Protein AF-0000000087636554 (afdb_homodimer)

Nearest PDB structures (foldseek):
  1sd5-assembly1_A  TM=6.546E-01  e=4.369E-17  Mycobacterium tuberculosis H37Rv
  1qmp-assembly4_D  TM=9.310E-01  e=6.294E-10  Geobacillus stearothermophilus
  4kfc-assembly1_A  TM=9.091E-01  e=1.235E-09  Escherichia coli K-12
  4kfc-assembly1_B  TM=9.034E-01  e=1.897E-09  Escherichia coli K-12
  6vbf-assembly1_A-2  TM=9.213E-01  e=1.018E-07  Acinetobacter baumannii

InterPro domains:
  IPR001789 Signal transduction response regulator, receiver domain [PF00072] (3-111)
  IPR001789 Signal transduction response regulator, receiver domain [PS50110] (2-116)
  IPR001789 Signal transduction response regulator, receiver domain [SM00448] (1-112)
  IPR005561 ANTAR domain [PF03861] (130-183)
  IPR005561 ANTAR domain [PS50921] (122-183)
  IPR005561 ANTAR domain [SM01012] (128-183)
  IPR008327 Signal transduction response regulator, antiterminator [PIRSF036382] (1-187)
  IPR011006 CheY-like superfamily [SSF52172] (1-183)
  IPR036388 Winged helix-like DNA-binding domain superfamily [G3DSA:1.10.10.10] (131-189)
  IPR048029 PdtaR, receiver domain [cd19932] (1-118)
  IPR052048 Signal Transduction Response Regulator [PTHR43228] (3-114)

Radius of gyration: 27.41 Å; Cα contacts (8 Å, |Δi|>4): 634; chains: 2; bounding box: 48×70×52 Å

Solvent-accessible surface area (backbone atoms only — not comparable to full-atom values): 19297 Å² total; per-residue (Å²): 99,37,30,30,41,27,35,66,48,66,68,55,49,52,52,50,47,53,54,38,45,74,70,67,34,42,75,78,45,77,24,53,31,23,65,45,39,54,54,47,30,65,72,66,53,33,50,32,32,42,30,32,40,86,35,60,101,31,42,27,59,60,40,41,33,52,33,46,73,67,63,31,39,33,34,28,38,33,29,78,65,74,52,63,70,57,43,54,51,43,25,74,46,63,38,46,33,64,45,48,55,81,74,50,72,76,52,49,55,39,42,50,45,26,22,38,42,52,42,54,50,50,52,52,50,51,50,49,38,52,50,50,51,49,51,49,51,47,50,51,41,46,50,51,28,27,48,51,44,20,69,75,66,70,48,50,63,70,56,25,44,50,49,48,50,47,51,10,61,75,68,71,47,50,62,63,57,43,24,51,50,49,49,54,51,53,57,56,66,76,95,98,38,30,28,40,28,36,65,48,66,69,55,50,50,52,50,48,55,54,37,45,72,72,67,33,42,74,77,45,76,23,53,30,22,65,46,38,54,54,46,30,67,71,67,55,34,50,31,32,40,30,31,38,88,34,60,102,30,42,26,61,59,38,41,32,52,34,46,74,68,63,31,39,36,33,29,38,34,30,79,62,76,50,63,69,58,46,54,51,43,24,73,46,62,38,46,33,63,43,47,54,82,73,50,72,76,51,50,57,39,42,50,44,24,20,36,41,54,42,54,50,51,51,53,51,51,50,50,40,52,51,51,51,50,52,48,50,48,50,51,40,46,52,53,28,27,49,50,43,20,70,74,65,70,48,51,64,68,57,24,44,49,50,48,51,48,51,10,61,75,68,71,47,51,62,63,58,42,24,51,50,50,48,54,52,51,58,57,64,76,94

Structure (mmCIF, N/CA/C/O backbone):
data_AF-0000000087636554-model_v1
#
loop_
_entity.id
_entity.type
_entity.pdbx_description
1 polymer 'Probable transcriptional regulatory protein pdtaR'
#
loop_
_atom_site.group_PDB
_atom_site.id
_atom_site.type_symbol
_atom_site.label_atom_id
_atom_site.label_alt_id
_atom_site.label_comp_id
_atom_site.label_asym_id
_atom_site.label_entity_id
_atom_site.label_seq_id
_atom_site.pdbx_PDB_ins_code
_atom_site.Cartn_x
_atom_site.Cartn_y
_atom_site.Cartn_z
_atom_site.occupancy
_atom_site.B_iso_or_equiv
_atom_site.auth_seq_id
_atom_site.auth_comp_id
_atom_site.auth_asym_id
_atom_site.auth_atom_id
_atom_site.pdbx_PDB_model_num
ATOM 1 N N . MET A 1 1 ? 9.469 -4.891 -18.641 1 91.44 1 MET A N 1
ATOM 2 C CA . MET A 1 1 ? 9.664 -5.082 -17.203 1 91.44 1 MET A CA 1
ATOM 3 C C . MET A 1 1 ? 11.016 -5.727 -16.938 1 91.44 1 MET A C 1
ATOM 5 O O . MET A 1 1 ? 11.43 -6.648 -17.641 1 91.44 1 MET A O 1
ATOM 9 N N . LYS A 1 2 ? 11.773 -5.148 -16.016 1 97.12 2 LYS A N 1
ATOM 10 C CA . LYS A 1 2 ? 13.117 -5.621 -15.68 1 97.12 2 LYS A CA 1
ATOM 11 C C . LYS A 1 2 ? 13.078 -6.555 -14.477 1 97.12 2 LYS A C 1
ATOM 13 O O . LYS A 1 2 ? 12.57 -6.188 -13.414 1 97.12 2 LYS A O 1
ATOM 18 N N . VAL A 1 3 ? 13.703 -7.758 -14.688 1 98.12 3 VAL A N 1
ATOM 19 C CA . VAL A 1 3 ? 13.586 -8.766 -13.641 1 98.12 3 VAL A CA 1
ATOM 20 C C . VAL A 1 3 ? 14.969 -9.18 -13.156 1 98.12 3 VAL A C 1
ATOM 22 O O . VAL A 1 3 ? 15.898 -9.328 -13.953 1 98.12 3 VAL A O 1
ATOM 25 N N . LEU A 1 4 ? 15.102 -9.281 -11.883 1 98.44 4 LEU A N 1
ATOM 26 C CA . LEU A 1 4 ? 16.281 -9.867 -11.242 1 98.44 4 LEU A CA 1
ATOM 27 C C . LEU A 1 4 ? 15.984 -11.289 -10.773 1 98.44 4 LEU A C 1
ATOM 29 O O . LEU A 1 4 ? 14.984 -11.531 -10.094 1 98.44 4 LEU A O 1
ATOM 33 N N . ILE A 1 5 ? 16.844 -12.219 -11.156 1 97.5 5 ILE A N 1
ATOM 34 C CA . ILE A 1 5 ? 16.672 -13.609 -10.766 1 97.5 5 ILE A CA 1
ATOM 35 C C . ILE A 1 5 ? 17.734 -13.992 -9.734 1 97.5 5 ILE A C 1
ATOM 37 O O . ILE A 1 5 ? 18.922 -13.781 -9.961 1 97.5 5 ILE A O 1
ATOM 41 N N . VAL A 1 6 ? 17.266 -14.539 -8.617 1 96.25 6 VAL A N 1
ATOM 42 C CA . VAL A 1 6 ? 18.203 -15 -7.594 1 96.25 6 VAL A CA 1
ATOM 43 C C . VAL A 1 6 ? 17.891 -16.453 -7.23 1 96.25 6 VAL A C 1
ATOM 45 O O . VAL A 1 6 ? 16.828 -16.75 -6.691 1 96.25 6 VAL A O 1
ATOM 48 N N . ASP A 1 7 ? 18.766 -17.297 -7.496 1 93.94 7 ASP A N 1
ATOM 49 C CA . ASP A 1 7 ? 18.672 -18.734 -7.254 1 93.94 7 ASP A CA 1
ATOM 50 C C . ASP A 1 7 ? 20.062 -19.375 -7.254 1 93.94 7 ASP A C 1
ATOM 52 O O . ASP A 1 7 ? 20.891 -19.078 -8.117 1 93.94 7 ASP A O 1
ATOM 56 N N . ASP A 1 8 ? 20.25 -20.297 -6.277 1 91.69 8 ASP A N 1
ATOM 57 C CA . ASP A 1 8 ? 21.578 -20.906 -6.191 1 91.69 8 ASP A CA 1
ATOM 58 C C . ASP A 1 8 ? 21.781 -21.938 -7.289 1 91.69 8 ASP A C 1
ATOM 60 O O . ASP A 1 8 ? 22.906 -22.328 -7.586 1 91.69 8 ASP A O 1
ATOM 64 N N . GLU A 1 9 ? 20.75 -22.422 -7.898 1 91.25 9 GLU A N 1
ATOM 65 C CA . GLU A 1 9 ? 20.828 -23.438 -8.938 1 91.25 9 GLU A CA 1
ATOM 66 C C . GLU A 1 9 ? 20.859 -22.812 -10.328 1 91.25 9 GLU A C 1
ATOM 68 O O . GLU A 1 9 ? 19.859 -22.25 -10.781 1 91.25 9 GLU A O 1
ATOM 73 N N . SER A 1 10 ? 21.922 -23 -11.008 1 93.56 10 SER A N 1
ATOM 74 C CA . SER A 1 10 ? 22.125 -22.359 -12.305 1 93.56 10 SER A CA 1
ATOM 75 C C . SER A 1 10 ? 21.078 -22.812 -13.312 1 93.56 10 SER A C 1
ATOM 77 O O . SER A 1 10 ? 20.625 -22.031 -14.148 1 93.56 10 SER A O 1
ATOM 79 N N . LEU A 1 11 ? 20.734 -24.047 -13.258 1 93.06 11 LEU A N 1
ATOM 80 C CA . LEU A 1 11 ? 19.781 -24.609 -14.203 1 93.06 11 LEU A CA 1
ATOM 81 C C . LEU A 1 11 ? 18.422 -23.922 -14.047 1 93.06 11 LEU A C 1
ATOM 83 O O . LEU A 1 11 ? 17.734 -23.672 -15.039 1 93.06 11 LEU A O 1
ATOM 87 N N . ILE A 1 12 ? 18.078 -23.656 -12.898 1 91.25 12 ILE A N 1
ATOM 88 C CA . ILE A 1 12 ? 16.812 -23 -12.617 1 91.25 12 ILE A CA 1
ATOM 89 C C . ILE A 1 12 ? 16.859 -21.562 -13.133 1 91.25 12 ILE A C 1
ATOM 91 O O . ILE A 1 12 ? 15.906 -21.078 -13.758 1 91.25 12 ILE A O 1
ATOM 95 N N . ARG A 1 13 ? 17.953 -20.828 -12.852 1 94.94 13 ARG A N 1
ATOM 96 C CA . ARG A 1 13 ? 18.094 -19.453 -13.336 1 94.94 13 ARG A CA 1
ATOM 97 C C . ARG A 1 13 ? 17.984 -19.406 -14.859 1 94.94 13 ARG A C 1
ATOM 99 O O . ARG A 1 13 ? 17.328 -18.516 -15.406 1 94.94 13 ARG A O 1
ATOM 106 N N . MET A 1 14 ? 18.562 -20.375 -15.508 1 94.94 14 MET A N 1
ATOM 107 C CA . MET A 1 14 ? 18.516 -20.453 -16.969 1 94.94 14 MET A CA 1
ATOM 108 C C . MET A 1 14 ? 17.094 -20.672 -17.469 1 94.94 14 MET A C 1
ATOM 110 O O . MET A 1 14 ? 16.656 -20.016 -18.406 1 94.94 14 MET A O 1
ATOM 114 N N . ASP A 1 15 ? 16.469 -21.594 -16.844 1 93.69 15 ASP A N 1
ATOM 115 C CA . ASP A 1 15 ? 15.086 -21.891 -17.203 1 93.69 15 ASP A CA 1
ATOM 116 C C . ASP A 1 15 ? 14.188 -20.672 -17.016 1 93.69 15 ASP A C 1
ATOM 118 O O . ASP A 1 15 ? 13.391 -20.344 -17.906 1 93.69 15 ASP A O 1
ATOM 122 N N . LEU A 1 16 ? 14.328 -20.031 -15.938 1 93.94 16 LEU A N 1
ATOM 123 C CA . LEU A 1 16 ? 13.531 -18.844 -15.648 1 93.94 16 LEU A CA 1
ATOM 124 C C . LEU A 1 16 ? 13.828 -17.719 -16.641 1 93.94 16 LEU A C 1
ATOM 126 O O . LEU A 1 16 ? 12.914 -17.031 -17.094 1 93.94 16 LEU A O 1
ATOM 130 N N . ARG A 1 17 ? 15.078 -17.531 -16.891 1 95.19 17 ARG A N 1
ATOM 131 C CA . ARG A 1 17 ? 15.461 -16.516 -17.875 1 95.19 17 ARG A CA 1
ATOM 132 C C . ARG A 1 17 ? 14.773 -16.766 -19.203 1 95.19 17 ARG A C 1
ATOM 134 O O . ARG A 1 17 ? 14.203 -15.852 -19.797 1 95.19 17 ARG A O 1
ATOM 141 N N . ASP A 1 18 ? 14.836 -17.984 -19.672 1 94.94 18 ASP A N 1
ATOM 142 C CA . ASP A 1 18 ? 14.219 -18.344 -20.953 1 94.94 18 ASP A CA 1
ATOM 143 C C . ASP A 1 18 ? 12.727 -18.047 -20.938 1 94.94 18 ASP A C 1
ATOM 145 O O . ASP A 1 18 ? 12.195 -17.5 -21.906 1 94.94 18 ASP A O 1
ATOM 149 N N . GLN A 1 19 ? 12.102 -18.453 -19.859 1 92.25 19 GLN A N 1
ATOM 150 C CA . GLN A 1 19 ? 10.672 -18.219 -19.719 1 92.25 19 GLN A CA 1
ATOM 151 C C . GLN A 1 19 ? 10.344 -16.734 -19.734 1 92.25 19 GLN A C 1
ATOM 153 O O . GLN A 1 19 ? 9.414 -16.297 -20.406 1 92.25 19 GLN A O 1
ATOM 158 N N . LEU A 1 20 ? 11.125 -15.961 -19.016 1 94.06 20 LEU A N 1
ATOM 159 C CA . LEU A 1 20 ? 10.914 -14.523 -18.906 1 94.06 20 LEU A CA 1
ATOM 160 C C . LEU A 1 20 ? 11.148 -13.836 -20.25 1 94.06 20 LEU A C 1
ATOM 162 O O . LEU A 1 20 ? 10.352 -12.992 -20.656 1 94.06 20 LEU A O 1
ATOM 166 N N . GLU A 1 21 ? 12.172 -14.203 -20.875 1 93.44 21 GLU A N 1
ATOM 167 C CA . GLU A 1 21 ? 12.484 -13.602 -22.156 1 93.44 21 GLU A CA 1
ATOM 168 C C . GLU A 1 21 ? 11.43 -13.961 -23.203 1 93.44 21 GLU A C 1
ATOM 170 O O . GLU A 1 21 ? 11.086 -13.133 -24.062 1 93.44 21 GLU A O 1
ATOM 175 N N . ALA A 1 22 ? 10.938 -15.141 -23.125 1 89.81 22 ALA A N 1
ATOM 176 C CA . ALA A 1 22 ? 9.859 -15.562 -24.031 1 89.81 22 ALA A CA 1
ATOM 177 C C . ALA A 1 22 ? 8.609 -14.719 -23.812 1 89.81 22 ALA A C 1
ATOM 179 O O . ALA A 1 22 ? 7.816 -14.531 -24.734 1 89.81 22 ALA A O 1
ATOM 180 N N . ALA A 1 23 ? 8.445 -14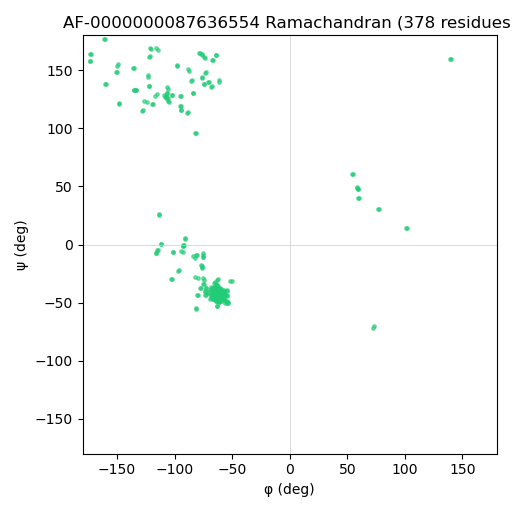.281 -22.625 1 87.44 23 ALA A N 1
ATOM 181 C CA . ALA A 1 23 ? 7.289 -13.453 -22.281 1 87.44 23 ALA A CA 1
ATOM 182 C C . ALA A 1 23 ? 7.602 -11.969 -22.469 1 87.44 23 ALA A C 1
ATOM 184 O O . ALA A 1 23 ? 6.844 -11.109 -22.031 1 87.44 23 ALA A O 1
ATOM 185 N N . ASP A 1 24 ? 8.781 -11.586 -23 1 90.31 24 ASP A N 1
ATOM 186 C CA . ASP A 1 24 ? 9.211 -10.242 -23.359 1 90.31 24 ASP A CA 1
ATOM 187 C C . ASP A 1 24 ? 9.609 -9.438 -22.125 1 90.31 24 ASP A C 1
ATOM 189 O O . ASP A 1 24 ? 9.375 -8.227 -22.062 1 90.31 24 ASP A O 1
ATOM 193 N N . TYR A 1 25 ? 10.102 -10.125 -21.141 1 93.44 25 TYR A N 1
ATOM 194 C CA . TYR A 1 25 ? 10.711 -9.477 -20 1 93.44 25 TYR A CA 1
ATOM 195 C C . TYR A 1 25 ? 12.227 -9.445 -20.125 1 93.44 25 TYR A C 1
ATOM 197 O O . TYR A 1 25 ? 12.805 -10.234 -20.875 1 93.44 25 TYR A O 1
ATOM 205 N N . GLU A 1 26 ? 12.758 -8.523 -19.516 1 96.62 26 GLU A N 1
ATOM 206 C CA . GLU A 1 26 ? 14.211 -8.391 -19.547 1 96.62 26 GLU A CA 1
ATOM 207 C C . GLU A 1 26 ? 14.836 -8.82 -18.234 1 96.62 26 GLU A C 1
ATOM 209 O O . GLU A 1 26 ? 14.477 -8.312 -17.172 1 96.62 26 GLU A O 1
ATOM 214 N N . VAL A 1 27 ? 15.758 -9.719 -18.297 1 97.56 27 VAL A N 1
ATOM 215 C CA . VAL A 1 27 ? 16.516 -10.117 -17.109 1 97.56 27 VAL A CA 1
ATOM 216 C C . VAL A 1 27 ? 17.75 -9.227 -16.969 1 97.56 27 VAL A C 1
ATOM 218 O O . VAL A 1 27 ? 18.672 -9.312 -17.766 1 97.56 27 VAL A O 1
ATOM 221 N N . ILE A 1 28 ? 17.766 -8.438 -15.953 1 97.75 28 ILE A N 1
ATOM 222 C CA . ILE A 1 28 ? 18.797 -7.406 -15.875 1 97.75 28 ILE A CA 1
ATOM 223 C C . ILE A 1 28 ? 19.906 -7.855 -14.922 1 97.75 28 ILE A C 1
ATOM 225 O O . ILE A 1 28 ? 20.922 -7.168 -14.766 1 97.75 28 ILE A O 1
ATOM 229 N N . GLY A 1 29 ? 19.719 -8.969 -14.242 1 97.25 29 GLY A N 1
ATOM 230 C CA . GLY A 1 29 ? 20.734 -9.5 -13.336 1 97.25 29 GLY A CA 1
ATOM 231 C C . GLY A 1 29 ? 20.375 -10.867 -12.781 1 97.25 29 GLY A C 1
ATOM 232 O O . GLY A 1 29 ? 19.203 -11.266 -12.797 1 97.25 29 GLY A O 1
ATOM 233 N N . GLU A 1 30 ? 21.453 -11.539 -12.352 1 97.25 30 GLU A N 1
ATOM 234 C CA . GLU A 1 30 ? 21.297 -12.844 -11.719 1 97.25 30 GLU A CA 1
ATOM 235 C C . GLU A 1 30 ? 22.156 -12.961 -10.469 1 97.25 30 GLU A C 1
ATOM 237 O O . GLU A 1 30 ? 23.312 -12.523 -10.469 1 97.25 30 GLU A O 1
ATOM 242 N N . GLY A 1 31 ? 21.5 -13.453 -9.469 1 94.81 31 GLY A N 1
ATOM 243 C CA . GLY A 1 31 ? 22.234 -13.711 -8.234 1 94.81 31 GLY A CA 1
ATOM 244 C C . GLY A 1 31 ? 22.156 -15.164 -7.793 1 94.81 31 GLY A C 1
ATOM 245 O O . GLY A 1 31 ? 21.25 -15.898 -8.203 1 94.81 31 GLY A O 1
ATOM 246 N N . ARG A 1 32 ? 23.172 -15.547 -6.852 1 93.31 32 ARG A N 1
ATOM 247 C CA . ARG A 1 32 ? 23.25 -16.953 -6.465 1 93.31 32 ARG A CA 1
ATOM 248 C C . ARG A 1 32 ? 22.953 -17.141 -4.98 1 93.31 32 ARG A C 1
ATOM 250 O O . ARG A 1 32 ? 22.953 -18.25 -4.477 1 93.31 32 ARG A O 1
ATOM 257 N N . ASN A 1 33 ? 22.828 -16.062 -4.297 1 92 33 ASN A N 1
ATOM 258 C CA . ASN A 1 33 ? 22.562 -16.094 -2.863 1 92 33 ASN A CA 1
ATOM 259 C C . ASN A 1 33 ? 21.984 -14.781 -2.357 1 92 33 ASN A C 1
ATOM 261 O O . ASN A 1 33 ? 21.844 -13.828 -3.121 1 92 33 ASN A O 1
ATOM 265 N N . GLY A 1 34 ? 21.641 -14.734 -1.066 1 92.31 34 GLY A N 1
ATOM 266 C CA . GLY A 1 34 ? 20.984 -13.578 -0.472 1 92.31 34 GLY A CA 1
ATOM 267 C C . GLY A 1 34 ? 21.828 -12.32 -0.51 1 92.31 34 GLY A C 1
ATOM 268 O O . GLY A 1 34 ? 21.312 -11.219 -0.721 1 92.31 34 GLY A O 1
ATOM 269 N N . VAL A 1 35 ? 23.094 -12.484 -0.287 1 93.25 35 VAL A N 1
ATOM 270 C CA . VAL A 1 35 ? 24 -11.352 -0.276 1 93.25 35 VAL A CA 1
ATOM 271 C C . VAL A 1 35 ? 24.047 -10.711 -1.662 1 93.25 35 VAL A C 1
ATOM 273 O O . VAL A 1 35 ? 23.953 -9.484 -1.791 1 93.25 35 VAL A O 1
ATOM 276 N N . GLU A 1 36 ? 24.156 -11.469 -2.629 1 95.06 36 GLU A N 1
ATOM 277 C CA . GLU A 1 36 ? 24.156 -10.969 -3.998 1 95.06 36 GLU A CA 1
ATOM 278 C C . GLU A 1 36 ? 22.812 -10.344 -4.348 1 95.06 36 GLU A C 1
ATOM 280 O O . GLU A 1 36 ? 22.75 -9.359 -5.094 1 95.06 36 GLU A O 1
ATOM 285 N N . ALA A 1 37 ? 21.781 -10.969 -3.84 1 95.62 37 ALA A N 1
ATOM 286 C CA . ALA A 1 37 ? 20.438 -10.414 -4.051 1 95.62 37 ALA A CA 1
ATOM 287 C C . ALA A 1 37 ? 20.359 -8.969 -3.578 1 95.62 37 ALA A C 1
ATOM 289 O O . ALA A 1 37 ? 19.875 -8.102 -4.301 1 95.62 37 ALA A O 1
ATOM 290 N N . LEU A 1 38 ? 20.859 -8.734 -2.346 1 96.31 38 LEU A N 1
ATOM 291 C CA . LEU A 1 38 ? 20.828 -7.398 -1.763 1 96.31 38 LEU A CA 1
ATOM 292 C C . LEU A 1 38 ? 21.656 -6.422 -2.59 1 96.31 38 LEU A C 1
ATOM 294 O O . LEU A 1 38 ? 21.203 -5.32 -2.906 1 96.31 38 LEU A O 1
ATOM 298 N N . LYS A 1 39 ? 22.797 -6.875 -2.955 1 97 39 LYS A N 1
ATOM 299 C CA . LYS A 1 39 ? 23.703 -6.035 -3.73 1 97 39 LYS A CA 1
ATOM 300 C C . LYS A 1 39 ? 23.109 -5.676 -5.086 1 97 39 LYS A C 1
ATOM 302 O O . LYS A 1 39 ? 23.109 -4.508 -5.48 1 97 39 LYS A O 1
ATOM 307 N N . LEU A 1 40 ? 22.625 -6.625 -5.762 1 97.81 40 LEU A N 1
ATOM 308 C CA . LEU A 1 40 ? 22.109 -6.438 -7.109 1 97.81 40 LEU A CA 1
ATOM 309 C C . LEU A 1 40 ? 20.797 -5.645 -7.082 1 97.81 40 LEU A C 1
ATOM 311 O O . LEU A 1 40 ? 20.562 -4.812 -7.961 1 97.81 40 LEU A O 1
ATOM 315 N N . ALA A 1 41 ? 19.938 -5.938 -6.137 1 97.75 41 ALA A N 1
ATOM 316 C CA . ALA A 1 41 ? 18.688 -5.195 -6.004 1 97.75 41 ALA A CA 1
ATOM 317 C C . ALA A 1 41 ? 18.953 -3.703 -5.816 1 97.75 41 ALA A C 1
ATOM 319 O O . ALA A 1 41 ? 18.297 -2.867 -6.441 1 97.75 41 ALA A O 1
ATOM 320 N N . LYS A 1 42 ? 19.875 -3.459 -4.934 1 97.56 42 LYS A N 1
ATOM 321 C CA . LYS A 1 42 ? 20.234 -2.074 -4.641 1 97.56 42 LYS A CA 1
ATOM 322 C C . LYS A 1 42 ? 20.828 -1.388 -5.875 1 97.56 42 LYS A C 1
ATOM 324 O O . LYS A 1 42 ? 20.453 -0.255 -6.191 1 97.56 42 LYS A O 1
ATOM 329 N N . LYS A 1 43 ? 21.609 -2.098 -6.582 1 97.69 43 LYS A N 1
ATOM 330 C CA . LYS A 1 43 ? 22.375 -1.524 -7.688 1 97.69 43 LYS A CA 1
ATOM 331 C C . LYS A 1 43 ? 21.516 -1.387 -8.938 1 97.69 43 LYS A C 1
ATOM 333 O O . LYS A 1 43 ? 21.562 -0.361 -9.625 1 97.69 43 LYS A O 1
ATOM 338 N N . LEU A 1 44 ? 20.703 -2.369 -9.297 1 97.5 44 LEU A N 1
ATOM 339 C CA . LEU A 1 44 ? 20.078 -2.469 -10.602 1 97.5 44 LEU A CA 1
ATOM 340 C C . LEU A 1 44 ? 18.656 -1.903 -10.562 1 97.5 44 LEU A C 1
ATOM 342 O O . LEU A 1 44 ? 18.078 -1.607 -11.609 1 97.5 44 LEU A O 1
ATOM 346 N N . LYS A 1 45 ? 18.062 -1.86 -9.398 1 95.94 45 LYS A N 1
ATOM 347 C CA . LYS A 1 45 ? 16.703 -1.347 -9.203 1 95.94 45 LYS A CA 1
ATOM 348 C C . LYS A 1 45 ? 15.711 -2.059 -10.109 1 95.94 45 LYS A C 1
ATOM 350 O O . LYS A 1 45 ? 15.047 -1.421 -10.938 1 95.94 45 LYS A O 1
ATOM 355 N N . PRO A 1 46 ? 15.586 -3.324 -9.961 1 98.25 46 PRO A N 1
ATOM 356 C CA . PRO A 1 46 ? 14.688 -4.105 -10.82 1 98.25 46 PRO A CA 1
ATOM 357 C C . PRO A 1 46 ? 13.211 -3.775 -10.586 1 98.25 46 PRO A C 1
ATOM 359 O O . PRO A 1 46 ? 12.852 -3.262 -9.523 1 98.25 46 PRO A O 1
ATOM 362 N N . ASP A 1 47 ? 12.422 -4.105 -11.609 1 97.88 47 ASP A N 1
ATOM 363 C CA . ASP A 1 47 ? 10.977 -3.959 -11.461 1 97.88 47 ASP A CA 1
ATOM 364 C C . ASP A 1 47 ? 10.398 -5.066 -10.586 1 97.88 47 ASP A C 1
ATOM 366 O O . ASP A 1 47 ? 9.383 -4.863 -9.906 1 97.88 47 ASP A O 1
ATOM 370 N N . VAL A 1 48 ? 11 -6.238 -10.695 1 98 48 VAL A N 1
ATOM 371 C CA . VAL A 1 48 ? 10.594 -7.383 -9.883 1 98 48 VAL A CA 1
ATOM 372 C C . VAL A 1 48 ? 11.797 -8.289 -9.633 1 98 48 VAL A C 1
ATOM 374 O O . VAL A 1 48 ? 12.688 -8.398 -10.469 1 98 48 VAL A O 1
ATOM 377 N N . ILE A 1 49 ? 11.789 -8.922 -8.492 1 97.94 49 ILE A N 1
ATOM 378 C CA . ILE A 1 49 ? 12.852 -9.852 -8.102 1 97.94 49 ILE A CA 1
ATOM 379 C C . ILE A 1 49 ? 12.266 -11.242 -7.895 1 97.94 49 ILE A C 1
ATOM 381 O O . ILE A 1 49 ? 11.336 -11.422 -7.102 1 97.94 49 ILE A O 1
ATOM 385 N N . LEU A 1 50 ? 12.75 -12.164 -8.617 1 96.56 50 LEU A N 1
ATOM 386 C CA . LEU A 1 50 ? 12.438 -13.578 -8.406 1 96.56 50 LEU A CA 1
ATOM 387 C C . LEU A 1 50 ? 13.508 -14.242 -7.547 1 96.56 50 LEU A C 1
ATOM 389 O O . LEU A 1 50 ? 14.664 -14.344 -7.953 1 96.56 50 LEU A O 1
ATOM 393 N N . MET A 1 51 ? 13.023 -14.727 -6.43 1 94.56 51 MET A N 1
ATOM 394 C CA . MET A 1 51 ? 14.031 -15.156 -5.461 1 94.56 51 MET A CA 1
ATOM 395 C C . MET A 1 51 ? 13.688 -16.531 -4.891 1 94.56 51 MET A C 1
ATOM 397 O O . MET A 1 51 ? 12.562 -16.766 -4.453 1 94.56 51 MET A O 1
ATOM 401 N N . ASP A 1 52 ? 14.672 -17.406 -4.859 1 92.12 52 ASP A N 1
ATOM 402 C CA . ASP A 1 52 ? 14.531 -18.688 -4.199 1 92.12 52 ASP A CA 1
ATOM 403 C C . ASP A 1 52 ? 14.531 -18.531 -2.68 1 92.12 52 ASP A C 1
ATOM 405 O O . ASP A 1 52 ? 15.234 -17.688 -2.139 1 92.12 52 ASP A O 1
ATOM 409 N N . VAL A 1 53 ? 13.82 -19.391 -1.976 1 86.06 53 VAL A N 1
ATOM 410 C CA . VAL A 1 53 ? 13.719 -19.344 -0.521 1 86.06 53 VAL A CA 1
ATOM 411 C C . VAL A 1 53 ? 14.945 -20 0.107 1 86.06 53 VAL A C 1
ATOM 413 O O . VAL A 1 53 ? 15.57 -19.438 1.007 1 86.06 53 VAL A O 1
ATOM 416 N N . LYS A 1 54 ? 15.117 -21.25 -0.33 1 82.81 54 LYS A N 1
ATOM 417 C CA . LYS A 1 54 ? 16.219 -22 0.241 1 82.81 54 LYS A CA 1
ATOM 418 C C . LYS A 1 54 ? 17.547 -21.656 -0.446 1 82.81 54 LYS A C 1
ATOM 420 O O . LYS A 1 54 ? 17.844 -22.172 -1.521 1 82.81 54 LYS A O 1
ATOM 425 N N . MET A 1 55 ? 18.266 -20.75 0.163 1 75.94 55 MET A N 1
ATOM 426 C CA . MET A 1 55 ? 19.562 -20.375 -0.386 1 75.94 55 MET A CA 1
ATOM 427 C C . MET A 1 55 ? 20.625 -20.297 0.715 1 75.94 55 MET A C 1
ATOM 429 O O . MET A 1 55 ? 20.281 -20.109 1.887 1 75.94 55 MET A O 1
ATOM 433 N N . PRO A 1 56 ? 21.797 -20.531 0.316 1 73.5 56 PRO A N 1
ATOM 434 C CA . PRO A 1 56 ? 22.875 -20.375 1.296 1 73.5 56 PRO A CA 1
ATOM 435 C C . PRO A 1 56 ? 23.016 -18.938 1.789 1 73.5 56 PRO A C 1
ATOM 437 O O . PRO A 1 56 ? 22.531 -18.016 1.146 1 73.5 56 PRO A O 1
ATOM 440 N N . GLU A 1 57 ? 23.766 -18.75 3.004 1 69.88 57 GLU A N 1
ATOM 441 C CA . GLU A 1 57 ? 24.188 -17.516 3.627 1 69.88 57 GLU A CA 1
ATOM 442 C C . GLU A 1 57 ? 23 -16.781 4.254 1 69.88 57 GLU A C 1
ATOM 444 O O . GLU A 1 57 ? 22.891 -16.703 5.48 1 69.88 57 GLU A O 1
ATOM 449 N N . LEU A 1 58 ? 22.156 -16.219 3.365 1 70.62 58 LEU A N 1
ATOM 450 C CA . LEU A 1 58 ? 20.984 -15.516 3.852 1 70.62 58 LEU A CA 1
ATOM 451 C C . LEU A 1 58 ? 19.703 -16.094 3.242 1 70.62 58 LEU A C 1
ATOM 453 O O . LEU A 1 58 ? 19.594 -16.188 2.018 1 70.62 58 LEU A O 1
ATOM 457 N N . ASP A 1 59 ? 18.844 -16.516 4.117 1 83.44 59 ASP A N 1
ATOM 458 C CA . ASP A 1 59 ? 17.609 -17.109 3.633 1 83.44 59 ASP A CA 1
ATOM 459 C C . ASP A 1 59 ? 16.797 -16.109 2.805 1 83.44 59 ASP A C 1
ATOM 461 O O . ASP A 1 59 ? 16.938 -14.891 2.99 1 83.44 59 ASP A O 1
ATOM 465 N N . GLY A 1 60 ? 16.203 -16.609 1.723 1 85.69 60 GLY A N 1
ATOM 466 C CA . GLY A 1 60 ? 15.445 -15.805 0.781 1 85.69 60 GLY A CA 1
ATOM 467 C C . GLY A 1 60 ? 14.414 -14.922 1.45 1 85.69 60 GLY A C 1
ATOM 468 O O . GLY A 1 60 ? 14.156 -13.805 1.002 1 85.69 60 GLY A O 1
ATOM 469 N N . ILE A 1 61 ? 13.883 -15.367 2.551 1 86.75 61 ILE A N 1
ATOM 470 C CA . ILE A 1 61 ? 12.844 -14.625 3.256 1 86.75 61 ILE A CA 1
ATOM 471 C C . ILE A 1 61 ? 13.469 -13.414 3.949 1 86.75 61 ILE A C 1
ATOM 473 O O . ILE A 1 61 ? 12.914 -12.312 3.902 1 86.75 61 ILE A O 1
ATOM 477 N N . GLU A 1 62 ? 14.57 -13.641 4.555 1 88.69 62 GLU A N 1
ATOM 478 C CA . GLU A 1 62 ? 15.266 -12.531 5.203 1 88.69 62 GLU A CA 1
ATOM 479 C C . GLU A 1 62 ? 15.75 -11.516 4.18 1 88.69 62 GLU A C 1
ATOM 481 O O . GLU A 1 62 ? 15.664 -10.305 4.406 1 88.69 62 GLU A O 1
ATOM 486 N N . ALA A 1 63 ? 16.297 -12.016 3.102 1 92.44 63 ALA A N 1
ATOM 487 C CA . ALA A 1 63 ? 16.703 -11.117 2.027 1 92.44 63 ALA A CA 1
ATOM 488 C C . ALA A 1 63 ? 15.531 -10.305 1.509 1 92.44 63 ALA A C 1
ATOM 490 O O . ALA A 1 63 ? 15.656 -9.094 1.283 1 92.44 63 ALA A O 1
ATOM 491 N N . ALA A 1 64 ? 14.422 -10.961 1.356 1 93.38 64 ALA A N 1
ATOM 492 C CA . ALA A 1 64 ? 13.211 -10.289 0.885 1 93.38 64 ALA A CA 1
ATOM 493 C C . ALA A 1 64 ? 12.789 -9.18 1.844 1 93.38 64 ALA A C 1
ATOM 495 O O . ALA A 1 64 ? 12.398 -8.094 1.411 1 93.38 64 ALA A O 1
ATOM 496 N N . ARG A 1 65 ? 12.898 -9.477 3.07 1 92.56 65 ARG A N 1
ATOM 497 C CA . ARG A 1 65 ? 12.547 -8.492 4.094 1 92.56 65 ARG A CA 1
ATOM 498 C C . ARG A 1 65 ? 13.422 -7.25 3.986 1 92.56 65 ARG A C 1
ATOM 500 O O . ARG A 1 65 ? 12.922 -6.125 4.059 1 92.56 65 ARG A O 1
ATOM 507 N N . GLN A 1 66 ? 14.648 -7.445 3.836 1 93.88 66 GLN A N 1
ATOM 508 C CA . GLN A 1 66 ? 15.586 -6.332 3.738 1 93.88 66 GLN A CA 1
ATOM 509 C C . GLN A 1 66 ? 15.352 -5.527 2.463 1 93.88 66 GLN A C 1
ATOM 511 O O . GLN A 1 66 ? 15.391 -4.297 2.482 1 93.88 66 GLN A O 1
ATOM 516 N N . ILE A 1 67 ? 15.109 -6.211 1.439 1 96 67 ILE A N 1
ATOM 517 C CA . ILE A 1 67 ? 14.859 -5.559 0.158 1 96 67 ILE A CA 1
ATOM 518 C C . ILE A 1 67 ? 13.609 -4.695 0.254 1 96 67 ILE A C 1
ATOM 520 O O . ILE A 1 67 ? 13.586 -3.561 -0.227 1 96 67 ILE A O 1
ATOM 524 N N . ARG A 1 68 ? 12.633 -5.27 0.856 1 93.62 68 ARG A N 1
ATOM 525 C CA . ARG A 1 68 ? 11.383 -4.539 1.063 1 93.62 68 ARG A CA 1
ATOM 526 C C . ARG A 1 68 ? 11.609 -3.305 1.929 1 93.62 68 ARG A C 1
ATOM 528 O O . ARG A 1 68 ? 11.117 -2.221 1.612 1 93.62 68 ARG A O 1
ATOM 535 N N . HIS A 1 69 ? 12.297 -3.576 2.99 1 92.88 69 HIS A N 1
ATOM 536 C CA . HIS A 1 69 ? 12.57 -2.492 3.926 1 92.88 69 HIS A CA 1
ATOM 537 C C . HIS A 1 69 ? 13.234 -1.314 3.223 1 92.88 69 HIS A C 1
ATOM 539 O O . HIS A 1 69 ? 12.922 -0.156 3.506 1 92.88 69 HIS A O 1
ATOM 545 N N . ASN A 1 70 ? 14.117 -1.622 2.334 1 95.62 70 ASN A N 1
ATOM 546 C CA . ASN A 1 70 ? 14.867 -0.582 1.642 1 95.62 70 ASN A CA 1
ATOM 547 C C . ASN A 1 70 ? 14.18 -0.165 0.343 1 95.62 70 ASN A C 1
ATOM 549 O O . ASN A 1 70 ? 14.688 0.691 -0.385 1 95.62 70 ASN A O 1
ATOM 553 N N . GLN A 1 71 ? 13.094 -0.754 0.021 1 95.69 71 GLN A N 1
ATOM 554 C CA . GLN A 1 71 ? 12.266 -0.447 -1.144 1 95.69 71 GLN A CA 1
ATOM 555 C C . GLN A 1 71 ? 13.062 -0.61 -2.436 1 95.69 71 GLN A C 1
ATOM 557 O O . GLN A 1 71 ? 13.047 0.274 -3.295 1 95.69 71 GLN A O 1
ATOM 562 N N . TRP A 1 72 ? 13.758 -1.683 -2.582 1 96.62 72 TRP A N 1
ATOM 563 C CA . TRP A 1 72 ? 14.602 -1.923 -3.75 1 96.62 72 TRP A CA 1
ATOM 564 C C . TRP A 1 72 ? 13.836 -2.695 -4.82 1 96.62 72 TRP A C 1
ATOM 566 O O . TRP A 1 72 ? 14.375 -2.971 -5.895 1 96.62 72 TRP A O 1
ATOM 576 N N . GLY A 1 73 ? 12.562 -3.057 -4.547 1 96.5 73 GLY A N 1
ATOM 577 C CA . GLY A 1 73 ? 11.719 -3.74 -5.508 1 96.5 73 GLY A CA 1
ATOM 578 C C . GLY A 1 73 ? 10.867 -4.832 -4.883 1 96.5 73 GLY A C 1
ATOM 579 O O . GLY A 1 73 ? 11.156 -5.293 -3.777 1 96.5 73 GLY A O 1
ATOM 580 N N . PRO A 1 74 ? 9.812 -5.195 -5.562 1 97.75 74 PRO A N 1
ATOM 581 C CA . PRO A 1 74 ? 8.977 -6.293 -5.066 1 97.75 74 PRO A CA 1
ATOM 582 C C . PRO A 1 74 ? 9.625 -7.664 -5.262 1 97.75 74 PRO A C 1
ATOM 584 O O . PRO A 1 74 ? 10.195 -7.934 -6.32 1 97.75 74 PRO A O 1
ATOM 587 N N . VAL A 1 75 ? 9.508 -8.516 -4.234 1 97.25 75 VAL A N 1
ATOM 588 C CA . VAL A 1 75 ? 10.094 -9.852 -4.281 1 97.25 75 VAL A CA 1
ATOM 589 C C . VAL A 1 75 ? 9 -10.898 -4.445 1 97.25 75 VAL A C 1
ATOM 591 O O . VAL A 1 75 ? 7.98 -10.852 -3.75 1 97.25 75 VAL A O 1
ATOM 594 N N . VAL A 1 76 ? 9.156 -11.719 -5.41 1 96.81 76 VAL A N 1
ATOM 595 C CA . VAL A 1 76 ? 8.375 -12.945 -5.559 1 96.81 76 VAL A CA 1
ATOM 596 C C . VAL A 1 76 ? 9.234 -14.148 -5.184 1 96.81 76 VAL A C 1
ATOM 598 O O . VAL A 1 76 ? 10.289 -14.383 -5.785 1 96.81 76 VAL A O 1
ATOM 601 N N . LEU A 1 77 ? 8.773 -14.898 -4.238 1 94.06 77 LEU A N 1
ATOM 602 C CA . LEU A 1 77 ? 9.547 -16.047 -3.777 1 94.06 77 LEU A CA 1
ATOM 603 C C . LEU A 1 77 ? 9.289 -17.266 -4.652 1 94.06 77 LEU A C 1
ATOM 605 O O . LEU A 1 77 ? 8.156 -17.5 -5.082 1 94.06 77 LEU A O 1
ATOM 609 N N . LEU A 1 78 ? 10.375 -17.969 -4.863 1 91.19 78 LEU A N 1
ATOM 610 C CA . LEU A 1 78 ? 10.336 -19.234 -5.582 1 91.19 78 LEU A CA 1
ATOM 611 C C . LEU A 1 78 ? 10.773 -20.375 -4.676 1 91.19 78 LEU A C 1
ATOM 613 O O . LEU A 1 78 ? 11.812 -20.297 -4.02 1 91.19 78 LEU A O 1
ATOM 617 N N . THR A 1 79 ? 9.938 -21.422 -4.605 1 84.81 79 THR A N 1
ATOM 618 C CA . THR A 1 79 ? 10.328 -22.516 -3.717 1 84.81 79 THR A CA 1
ATOM 619 C C . THR A 1 79 ? 9.812 -23.844 -4.242 1 84.81 79 THR A C 1
ATOM 621 O O . THR A 1 79 ? 8.859 -23.891 -5.023 1 84.81 79 THR A O 1
ATOM 624 N N . ALA A 1 80 ? 10.461 -24.891 -3.881 1 80.81 80 ALA A N 1
ATOM 625 C CA . ALA A 1 80 ? 9.977 -26.234 -4.141 1 80.81 80 ALA A CA 1
ATOM 626 C C . ALA A 1 80 ? 8.938 -26.656 -3.102 1 80.81 80 ALA A C 1
ATOM 628 O O . ALA A 1 80 ? 8.273 -27.672 -3.258 1 80.81 80 ALA A O 1
ATOM 629 N N . TYR A 1 81 ? 8.781 -25.906 -2.109 1 71.75 81 TYR A N 1
ATOM 630 C CA . TYR A 1 81 ? 7.965 -26.281 -0.961 1 71.75 81 TYR A CA 1
ATOM 631 C C . TYR A 1 81 ? 6.637 -25.531 -0.963 1 71.75 81 TYR A C 1
ATOM 633 O O . TYR A 1 81 ? 6.59 -24.344 -1.254 1 71.75 81 TYR A O 1
ATOM 641 N N . SER A 1 82 ? 5.676 -26.266 -0.733 1 68.5 82 SER A N 1
ATOM 642 C CA . SER A 1 82 ? 4.34 -25.672 -0.653 1 68.5 82 SER A CA 1
ATOM 643 C C . SER A 1 82 ? 3.783 -25.766 0.764 1 68.5 82 SER A C 1
ATOM 645 O O . SER A 1 82 ? 2.574 -25.641 0.968 1 68.5 82 SER A O 1
ATOM 647 N N . GLN A 1 83 ? 4.738 -25.828 1.653 1 76.5 83 GLN A N 1
ATOM 648 C CA . GLN A 1 83 ? 4.234 -25.969 3.016 1 76.5 83 GLN A CA 1
ATOM 649 C C . GLN A 1 83 ? 3.508 -24.703 3.459 1 76.5 83 GLN A C 1
ATOM 651 O O . GLN A 1 83 ? 4.02 -23.594 3.287 1 76.5 83 GLN A O 1
ATOM 656 N N . GLN A 1 84 ? 2.426 -24.922 4.066 1 79 84 GLN A N 1
ATOM 657 C CA . GLN A 1 84 ? 1.521 -23.844 4.457 1 79 84 GLN A CA 1
ATOM 658 C C . GLN A 1 84 ? 2.205 -22.859 5.41 1 79 84 GLN A C 1
ATOM 660 O O . GLN A 1 84 ? 2.023 -21.641 5.297 1 79 84 GLN A O 1
ATOM 665 N N . ASP A 1 85 ? 2.951 -23.406 6.285 1 80.81 85 ASP A N 1
ATOM 666 C CA . ASP A 1 85 ? 3.611 -22.562 7.277 1 80.81 85 ASP A CA 1
ATOM 667 C C . ASP A 1 85 ? 4.598 -21.609 6.613 1 80.81 85 ASP A C 1
ATOM 669 O O . ASP A 1 85 ? 4.734 -20.453 7.035 1 80.81 85 ASP A O 1
ATOM 673 N N . LEU A 1 86 ? 5.227 -22.016 5.59 1 82 86 LEU A N 1
ATOM 674 C CA . LEU A 1 86 ? 6.18 -21.188 4.879 1 82 86 LEU A CA 1
ATOM 675 C C . LEU A 1 86 ? 5.461 -20.094 4.074 1 82 86 LEU A C 1
ATOM 677 O O . LEU A 1 86 ? 5.922 -18.953 4.012 1 82 86 LEU A O 1
ATOM 681 N N . VAL A 1 87 ? 4.398 -20.469 3.562 1 85.5 87 VAL A N 1
ATOM 682 C CA . VAL A 1 87 ? 3.604 -19.531 2.773 1 85.5 87 VAL A CA 1
ATOM 683 C C . VAL A 1 87 ? 3.119 -18.391 3.66 1 85.5 87 VAL A C 1
ATOM 685 O O . VAL A 1 87 ? 3.189 -17.219 3.271 1 85.5 87 VAL A O 1
ATOM 688 N N . LYS A 1 88 ? 2.678 -18.766 4.789 1 84.62 88 LYS A N 1
ATOM 689 C CA . LYS A 1 88 ? 2.191 -17.766 5.73 1 84.62 88 LYS A CA 1
ATOM 690 C C . LYS A 1 88 ? 3.316 -16.828 6.168 1 84.62 88 LYS A C 1
ATOM 692 O O . LYS A 1 88 ? 3.137 -15.609 6.207 1 84.62 88 LYS A O 1
ATOM 697 N N . LYS A 1 89 ? 4.422 -17.406 6.41 1 84.75 89 LYS A N 1
ATOM 698 C CA . LYS A 1 89 ? 5.586 -16.609 6.801 1 84.75 89 LYS A CA 1
ATOM 699 C C . LYS A 1 89 ? 6.004 -15.664 5.68 1 84.75 89 LYS A C 1
ATOM 701 O O . LYS A 1 89 ? 6.359 -14.516 5.934 1 84.75 89 LYS A O 1
ATOM 706 N N . ALA A 1 90 ? 5.984 -16.141 4.516 1 86.25 90 ALA A N 1
ATOM 707 C CA . ALA A 1 90 ? 6.309 -15.32 3.348 1 86.25 90 ALA A CA 1
ATOM 708 C C . ALA A 1 90 ? 5.355 -14.133 3.229 1 86.25 90 ALA A C 1
ATOM 710 O O . ALA A 1 90 ? 5.793 -13 3.01 1 86.25 90 ALA A O 1
ATOM 711 N N . GLY A 1 91 ? 4.152 -14.359 3.393 1 87.38 91 GLY A N 1
ATOM 712 C CA . GLY A 1 91 ? 3.164 -13.289 3.332 1 87.38 91 GLY A CA 1
ATOM 713 C C . GLY A 1 91 ? 3.408 -12.188 4.348 1 87.38 91 GLY A C 1
ATOM 714 O O . GLY A 1 91 ? 3.291 -11.008 4.023 1 87.38 91 GLY A O 1
ATOM 715 N N . GLN A 1 92 ? 3.797 -12.617 5.461 1 87 92 GLN A N 1
ATOM 716 C CA . GLN A 1 92 ? 4.02 -11.672 6.555 1 87 92 GLN A CA 1
ATOM 717 C C . GLN A 1 92 ? 5.324 -10.906 6.359 1 87 92 GLN A C 1
ATOM 719 O O . GLN A 1 92 ? 5.508 -9.828 6.938 1 87 92 GLN A O 1
ATOM 724 N N . SER A 1 93 ? 6.168 -11.445 5.57 1 86.56 93 SER A N 1
ATOM 725 C CA . SER A 1 93 ? 7.488 -10.852 5.383 1 86.56 93 SER A CA 1
ATOM 726 C C . SER A 1 93 ? 7.445 -9.719 4.363 1 86.56 93 SER A C 1
ATOM 728 O O . SER A 1 93 ? 8.445 -9.031 4.152 1 86.56 93 SER A O 1
ATOM 730 N N . GLY A 1 94 ? 6.375 -9.656 3.725 1 90.69 94 GLY A N 1
ATOM 731 C CA . GLY A 1 94 ? 6.219 -8.508 2.85 1 90.69 94 GLY A CA 1
ATOM 732 C C . GLY A 1 94 ? 6.465 -8.828 1.389 1 90.69 94 GLY A C 1
ATOM 733 O O . GLY A 1 94 ? 6.598 -7.926 0.561 1 90.69 94 GLY A O 1
ATOM 734 N N . VAL A 1 95 ? 6.484 -10.062 1.103 1 94.56 95 VAL A N 1
ATOM 735 C CA . VAL A 1 95 ? 6.691 -10.43 -0.293 1 94.56 95 VAL A CA 1
ATOM 736 C C . VAL A 1 95 ? 5.406 -10.211 -1.084 1 94.56 95 VAL A C 1
ATOM 738 O O . VAL A 1 95 ? 4.324 -10.078 -0.501 1 94.56 95 VAL A O 1
ATOM 741 N N . TYR A 1 96 ? 5.555 -10.18 -2.42 1 95.62 96 TYR A N 1
ATOM 742 C CA . TYR A 1 96 ? 4.438 -9.781 -3.266 1 95.62 96 TYR A CA 1
ATOM 743 C C . TYR A 1 96 ? 3.93 -10.961 -4.086 1 95.62 96 TYR A C 1
ATOM 745 O O . TYR A 1 96 ? 2.988 -10.82 -4.871 1 95.62 96 TYR A O 1
ATOM 753 N N . GLY A 1 97 ? 4.543 -12.023 -3.889 1 94.31 97 GLY A N 1
ATOM 754 C CA . GLY A 1 97 ? 4.168 -13.242 -4.598 1 94.31 97 GLY A CA 1
ATOM 755 C C . GLY A 1 97 ? 4.91 -14.469 -4.113 1 94.31 97 GLY A C 1
ATOM 756 O O . GLY A 1 97 ? 5.906 -14.359 -3.396 1 94.31 97 GLY A O 1
ATOM 757 N N . TYR A 1 98 ? 4.352 -15.547 -4.492 1 92.62 98 TYR A N 1
ATOM 758 C CA . TYR A 1 98 ? 4.871 -16.859 -4.121 1 92.62 98 TYR A CA 1
ATOM 759 C C . TYR A 1 98 ? 4.59 -17.891 -5.211 1 92.62 98 TYR A C 1
ATOM 761 O O . TYR A 1 98 ? 3.436 -18.094 -5.59 1 92.62 98 TYR A O 1
ATOM 769 N N . LEU A 1 99 ? 5.664 -18.453 -5.688 1 92 99 LEU A N 1
ATOM 770 C CA . LEU A 1 99 ? 5.57 -19.453 -6.758 1 92 99 LEU A CA 1
ATOM 771 C C . LEU A 1 99 ? 6.207 -20.766 -6.336 1 92 99 LEU A C 1
ATOM 773 O O . LEU A 1 99 ? 7.242 -20.781 -5.668 1 92 99 LEU A O 1
ATOM 777 N N . ILE A 1 100 ? 5.609 -21.797 -6.816 1 88.44 100 ILE A N 1
ATOM 778 C CA . ILE A 1 100 ? 6.113 -23.125 -6.484 1 88.44 100 ILE A CA 1
ATOM 779 C C . ILE A 1 100 ? 6.809 -23.734 -7.699 1 88.44 100 ILE A C 1
ATOM 781 O O . ILE A 1 100 ? 6.273 -23.703 -8.812 1 88.44 100 ILE A O 1
ATOM 785 N N . LYS A 1 101 ? 8.008 -24.234 -7.508 1 88.06 101 LYS A N 1
ATOM 786 C CA . LYS A 1 101 ? 8.758 -24.906 -8.562 1 88.06 101 LYS A CA 1
ATOM 787 C C . LYS A 1 101 ? 8.211 -26.312 -8.805 1 88.06 101 LYS A C 1
ATOM 789 O O . LYS A 1 101 ? 7.844 -27.016 -7.859 1 88.06 101 LYS A O 1
ATOM 794 N N . PRO A 1 102 ? 8.203 -26.766 -10.039 1 87.19 102 PRO A N 1
ATOM 795 C CA . PRO A 1 102 ? 8.531 -26.031 -11.273 1 87.19 102 PRO A CA 1
ATOM 796 C C . PRO A 1 102 ? 7.48 -24.984 -11.633 1 87.19 102 PRO A C 1
ATOM 798 O O . PRO A 1 102 ? 6.281 -25.234 -11.469 1 87.19 102 PRO A O 1
ATOM 801 N N . VAL A 1 103 ? 7.973 -23.906 -12.07 1 86.25 103 VAL A N 1
ATOM 802 C CA . VAL A 1 103 ? 7.082 -22.797 -12.359 1 86.25 103 VAL A CA 1
ATOM 803 C C . VAL A 1 103 ? 6.484 -22.953 -13.758 1 86.25 103 VAL A C 1
ATOM 805 O O . VAL A 1 103 ? 7.207 -23.219 -14.719 1 86.25 103 VAL A O 1
ATOM 808 N N . ARG A 1 104 ? 5.188 -22.812 -13.781 1 82.94 104 ARG A N 1
ATOM 809 C CA . ARG A 1 104 ? 4.527 -22.812 -15.086 1 82.94 104 ARG A CA 1
ATOM 810 C C . ARG A 1 104 ? 4.484 -21.406 -15.672 1 82.94 104 ARG A C 1
ATOM 812 O O . ARG A 1 104 ? 4.336 -20.422 -14.945 1 82.94 104 ARG A O 1
ATOM 819 N N . GLU A 1 105 ? 4.516 -21.422 -16.938 1 78.62 105 GLU A N 1
ATOM 820 C CA . GLU A 1 105 ? 4.531 -20.141 -17.656 1 78.62 105 GLU A CA 1
ATOM 821 C C . GLU A 1 105 ? 3.264 -19.344 -17.375 1 78.62 105 GLU A C 1
ATOM 823 O O . GLU A 1 105 ? 3.312 -18.109 -17.25 1 78.62 105 GLU A O 1
ATOM 828 N N . ASP A 1 106 ? 2.193 -20.016 -17.234 1 82.19 106 ASP A N 1
ATOM 829 C CA . ASP A 1 106 ? 0.898 -19.359 -17.094 1 82.19 106 ASP A CA 1
ATOM 830 C C . ASP A 1 106 ? 0.73 -18.766 -15.703 1 82.19 106 ASP A C 1
ATOM 832 O O . ASP A 1 106 ? -0.201 -18 -15.453 1 82.19 106 ASP A O 1
ATOM 836 N N . GLN A 1 107 ? 1.607 -19.094 -14.836 1 87.06 107 GLN A N 1
ATOM 837 C CA . GLN A 1 107 ? 1.567 -18.547 -13.484 1 87.06 107 GLN A CA 1
ATOM 838 C C . GLN A 1 107 ? 2.611 -17.453 -13.305 1 87.06 107 GLN A C 1
ATOM 840 O O . GLN A 1 107 ? 2.408 -16.516 -12.523 1 87.06 107 GLN A O 1
ATOM 845 N N . LEU A 1 108 ? 3.646 -17.625 -14.039 1 90.62 108 LEU A N 1
ATOM 846 C CA . LEU A 1 108 ? 4.793 -16.75 -13.875 1 90.62 108 LEU A CA 1
ATOM 847 C C . LEU A 1 108 ? 4.43 -15.305 -14.211 1 90.62 108 LEU A C 1
ATOM 849 O O . LEU A 1 108 ? 4.598 -14.406 -13.391 1 90.62 108 LEU A O 1
ATOM 853 N N . VAL A 1 109 ? 3.873 -15.07 -15.359 1 90 109 VAL A N 1
ATOM 854 C CA . VAL A 1 109 ? 3.619 -13.727 -15.875 1 90 109 VAL A CA 1
ATOM 855 C C . VAL A 1 109 ? 2.568 -13.031 -15.016 1 90 109 VAL A C 1
ATOM 857 O O . VAL A 1 109 ? 2.787 -11.914 -14.547 1 90 109 VAL A O 1
ATOM 860 N N . PRO A 1 110 ? 1.433 -13.711 -14.688 1 90.88 110 PRO A N 1
ATOM 861 C CA . PRO A 1 110 ? 0.438 -13.047 -13.844 1 90.88 110 PRO A CA 1
ATOM 862 C C . PRO A 1 110 ? 0.99 -12.656 -12.469 1 90.88 110 PRO A C 1
ATOM 864 O O . PRO A 1 110 ? 0.714 -11.562 -11.977 1 90.88 110 PRO A O 1
ATOM 867 N N . THR A 1 111 ? 1.725 -13.531 -11.891 1 93.38 111 THR A N 1
ATOM 868 C CA . THR A 1 111 ? 2.27 -13.273 -10.562 1 93.38 111 THR A CA 1
ATOM 869 C C . THR A 1 111 ? 3.205 -12.07 -10.586 1 93.38 111 THR A C 1
ATOM 871 O O . THR A 1 111 ? 3.137 -11.203 -9.711 1 93.38 111 THR A O 1
ATOM 874 N N . LEU A 1 112 ? 4.027 -11.977 -11.586 1 94.44 112 LEU A N 1
ATOM 875 C CA . LEU A 1 112 ? 4.98 -10.883 -11.711 1 94.44 112 LEU A CA 1
ATOM 876 C C . LEU A 1 112 ? 4.258 -9.562 -11.945 1 94.44 112 LEU A C 1
ATOM 878 O O . LEU A 1 112 ? 4.633 -8.531 -11.383 1 94.44 112 LEU A O 1
ATOM 882 N N . GLU A 1 113 ? 3.281 -9.617 -12.781 1 92.88 113 GLU A N 1
ATOM 883 C CA . GLU A 1 113 ? 2.521 -8.406 -13.078 1 92.88 113 GLU A CA 1
ATOM 884 C C . GLU A 1 113 ? 1.819 -7.875 -11.836 1 92.88 113 GLU A C 1
ATOM 886 O O . GLU A 1 113 ? 1.85 -6.672 -11.562 1 92.88 113 GLU A O 1
ATOM 891 N N . MET A 1 114 ? 1.217 -8.789 -11.07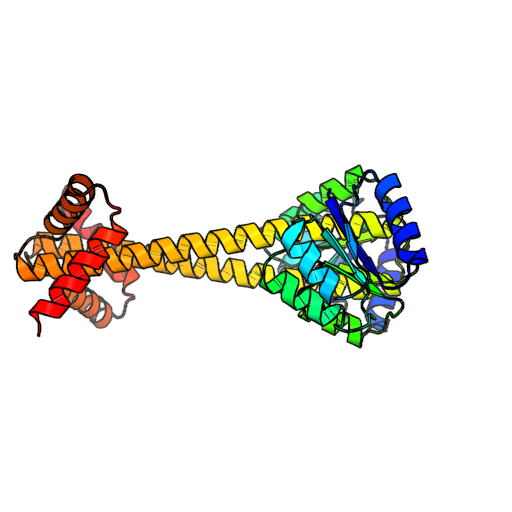8 1 94.12 114 MET A N 1
ATOM 892 C CA . MET A 1 114 ? 0.547 -8.383 -9.852 1 94.12 114 MET A CA 1
ATOM 893 C C . MET A 1 114 ? 1.544 -7.785 -8.859 1 94.12 114 MET A C 1
ATOM 895 O O . MET A 1 114 ? 1.275 -6.75 -8.25 1 94.12 114 MET A O 1
ATOM 899 N N . ALA A 1 115 ? 2.65 -8.453 -8.727 1 96.38 115 ALA A N 1
ATOM 900 C CA . ALA A 1 115 ? 3.686 -7.977 -7.809 1 96.38 115 ALA A CA 1
ATOM 901 C C . ALA A 1 115 ? 4.145 -6.57 -8.188 1 96.38 115 ALA A C 1
ATOM 903 O O . ALA A 1 115 ? 4.258 -5.695 -7.324 1 96.38 115 ALA A O 1
ATOM 904 N N . TYR A 1 116 ? 4.316 -6.371 -9.461 1 96.25 116 TYR A N 1
ATOM 905 C CA . TYR A 1 116 ? 4.797 -5.094 -9.984 1 96.25 116 TYR A CA 1
ATOM 906 C C . TYR A 1 116 ? 3.803 -3.979 -9.688 1 96.25 116 TYR A C 1
ATOM 908 O O . TYR A 1 116 ? 4.176 -2.934 -9.148 1 96.25 116 TYR A O 1
ATOM 916 N N . HIS A 1 117 ? 2.592 -4.188 -9.961 1 95.62 117 HIS A N 1
ATOM 917 C CA . HIS A 1 117 ? 1.584 -3.141 -9.844 1 95.62 117 HIS A CA 1
ATOM 918 C C . HIS A 1 117 ? 1.249 -2.859 -8.383 1 95.62 117 HIS A C 1
ATOM 920 O O . HIS A 1 117 ? 1.07 -1.702 -7.996 1 95.62 117 HIS A O 1
ATOM 926 N N . ARG A 1 118 ? 1.158 -3.875 -7.613 1 95.5 118 ARG A N 1
ATOM 927 C CA . ARG A 1 118 ? 0.876 -3.689 -6.191 1 95.5 118 ARG A CA 1
ATOM 928 C C . ARG A 1 118 ? 2.01 -2.939 -5.504 1 95.5 118 ARG A C 1
ATOM 930 O O . ARG A 1 118 ? 1.766 -2.059 -4.676 1 95.5 118 ARG A O 1
ATOM 937 N N . TYR A 1 119 ? 3.211 -3.312 -5.871 1 96.75 119 TYR A N 1
ATOM 938 C CA . TYR A 1 119 ? 4.375 -2.627 -5.32 1 96.75 119 TYR A CA 1
ATOM 939 C C . TYR A 1 119 ? 4.375 -1.154 -5.707 1 96.75 119 TYR A C 1
ATOM 941 O O . TYR A 1 119 ? 4.613 -0.284 -4.867 1 96.75 119 TYR A O 1
ATOM 949 N N . ALA A 1 120 ? 4.129 -0.883 -6.953 1 96.12 120 ALA A N 1
ATOM 950 C CA . ALA A 1 120 ? 4.082 0.494 -7.438 1 96.12 120 ALA A CA 1
ATOM 951 C C . ALA A 1 120 ? 3.045 1.31 -6.672 1 96.12 120 ALA A C 1
ATOM 953 O O . ALA A 1 120 ? 3.289 2.467 -6.324 1 96.12 120 ALA A O 1
ATOM 954 N N . GLU A 1 121 ? 1.954 0.725 -6.418 1 95.44 121 GLU A N 1
ATOM 955 C CA . GLU A 1 121 ? 0.9 1.409 -5.672 1 95.44 121 GLU A CA 1
ATOM 956 C C . GLU A 1 121 ? 1.313 1.647 -4.223 1 95.44 121 GLU A C 1
ATOM 958 O O . GLU A 1 121 ? 1.056 2.717 -3.666 1 95.44 121 GLU A O 1
ATOM 963 N N . GLU A 1 122 ? 1.895 0.632 -3.652 1 96.19 122 GLU A N 1
ATOM 964 C CA . GLU A 1 122 ? 2.383 0.783 -2.283 1 96.19 122 GLU A CA 1
ATOM 965 C C . GLU A 1 122 ? 3.395 1.92 -2.18 1 96.19 122 GLU A C 1
ATOM 967 O O . GLU A 1 122 ? 3.34 2.723 -1.246 1 96.19 122 GLU A O 1
ATOM 972 N N . LEU A 1 123 ? 4.301 1.999 -3.117 1 96.56 123 LEU A N 1
ATOM 973 C CA . LEU A 1 123 ? 5.305 3.059 -3.125 1 96.56 123 LEU A CA 1
ATOM 974 C C . LEU A 1 123 ? 4.645 4.43 -3.227 1 96.56 123 LEU A C 1
ATOM 976 O O . LEU A 1 123 ? 5.066 5.375 -2.557 1 96.56 123 LEU A O 1
ATOM 980 N N . ALA A 1 124 ? 3.648 4.496 -4.039 1 96.94 124 ALA A N 1
ATOM 981 C CA . ALA A 1 124 ? 2.934 5.758 -4.211 1 96.94 124 ALA A CA 1
ATOM 982 C C . ALA A 1 124 ? 2.285 6.203 -2.902 1 96.94 124 ALA A C 1
ATOM 984 O O . ALA A 1 124 ? 2.326 7.383 -2.551 1 96.94 124 ALA A O 1
ATOM 985 N N . LEU A 1 125 ? 1.726 5.266 -2.225 1 97.12 125 LEU A N 1
ATOM 986 C CA . LEU A 1 125 ? 1.1 5.566 -0.943 1 97.12 125 LEU A CA 1
ATOM 987 C C . LEU A 1 125 ? 2.141 6.012 0.08 1 97.12 125 LEU A C 1
ATOM 989 O O . LEU A 1 125 ? 1.914 6.961 0.833 1 97.12 125 LEU A O 1
ATOM 993 N N . LYS A 1 126 ? 3.236 5.355 0.112 1 96.88 126 LYS A N 1
ATOM 994 C CA . LYS A 1 126 ? 4.301 5.699 1.049 1 96.88 126 LYS A CA 1
ATOM 995 C C . LYS A 1 126 ? 4.867 7.086 0.755 1 96.88 126 LYS A C 1
ATOM 997 O O . LYS A 1 126 ? 5.176 7.844 1.677 1 96.88 126 LYS A O 1
ATOM 1002 N N . PHE A 1 127 ? 4.957 7.367 -0.492 1 97 127 PHE A N 1
ATOM 1003 C CA . PHE A 1 127 ? 5.406 8.695 -0.888 1 97 127 PHE A CA 1
ATOM 1004 C C . PHE A 1 127 ? 4.426 9.758 -0.412 1 97 127 PHE A C 1
ATOM 1006 O O . PHE A 1 127 ? 4.836 10.82 0.075 1 97 127 PHE A O 1
ATOM 1013 N N . ASN A 1 128 ? 3.17 9.477 -0.583 1 97.69 128 ASN A N 1
ATOM 1014 C CA . ASN A 1 128 ? 2.139 10.398 -0.112 1 97.69 128 ASN A CA 1
ATOM 1015 C C . ASN A 1 128 ? 2.238 10.625 1.394 1 97.69 128 ASN A C 1
ATOM 1017 O O . ASN A 1 128 ? 2.137 11.758 1.861 1 97.69 128 ASN A O 1
ATOM 1021 N N . ILE A 1 129 ? 2.465 9.609 2.055 1 97.5 129 ILE A N 1
ATOM 1022 C CA . ILE A 1 129 ? 2.607 9.695 3.504 1 97.5 129 ILE A CA 1
ATOM 1023 C C . ILE A 1 129 ? 3.797 10.594 3.854 1 97.5 129 ILE A C 1
ATOM 1025 O O . ILE A 1 129 ? 3.684 11.484 4.691 1 97.5 129 ILE A O 1
ATOM 1029 N N . GLU A 1 130 ? 4.863 10.312 3.236 1 97.25 130 GLU A N 1
ATOM 1030 C CA . GLU A 1 130 ? 6.066 11.102 3.48 1 97.25 130 GLU A CA 1
ATOM 1031 C C . GLU A 1 130 ? 5.82 12.586 3.199 1 97.25 130 GLU A C 1
ATOM 1033 O O . GLU A 1 130 ? 6.234 13.445 3.975 1 97.25 130 GLU A O 1
ATOM 1038 N N . ASN A 1 131 ? 5.156 12.836 2.115 1 97.5 131 ASN A N 1
ATOM 1039 C CA . ASN A 1 131 ? 4.859 14.211 1.737 1 97.5 131 ASN A CA 1
ATOM 1040 C C . ASN A 1 131 ? 3.959 14.891 2.766 1 97.5 131 ASN A C 1
ATOM 1042 O O . ASN A 1 131 ? 4.188 16.047 3.131 1 97.5 131 ASN A O 1
ATOM 1046 N N . LEU A 1 132 ? 3.002 14.18 3.176 1 96.69 132 LEU A N 1
ATOM 1047 C CA . LEU A 1 132 ? 2.088 14.719 4.176 1 96.69 132 LEU A CA 1
ATOM 1048 C C . LEU A 1 132 ? 2.811 14.961 5.5 1 96.69 132 LEU A C 1
ATOM 1050 O O . LEU A 1 132 ? 2.582 15.977 6.16 1 96.69 132 LEU A O 1
ATOM 1054 N N . GLU A 1 133 ? 3.639 14.055 5.871 1 97 133 GLU A N 1
ATOM 1055 C CA . GLU A 1 133 ? 4.426 14.219 7.09 1 97 133 GLU A CA 1
ATOM 1056 C C . GLU A 1 133 ? 5.34 15.438 6.996 1 97 133 GLU A C 1
ATOM 1058 O O . GLU A 1 133 ? 5.477 16.188 7.965 1 97 133 GLU A O 1
ATOM 1063 N N . ASN A 1 134 ? 5.938 15.594 5.879 1 96.38 134 ASN A N 1
ATOM 1064 C CA . ASN A 1 134 ? 6.797 16.75 5.66 1 96.38 134 ASN A CA 1
ATOM 1065 C C . ASN A 1 134 ? 6.012 18.062 5.746 1 96.38 134 ASN A C 1
ATOM 1067 O O . ASN A 1 134 ? 6.48 19.031 6.344 1 96.38 134 ASN A O 1
ATOM 1071 N N . THR A 1 135 ? 4.914 18.047 5.09 1 95.31 135 THR A N 1
ATOM 1072 C CA . THR A 1 135 ? 4.059 19.234 5.145 1 95.31 135 THR A CA 1
ATOM 1073 C C . THR A 1 135 ? 3.658 19.547 6.586 1 95.31 135 THR A C 1
ATOM 1075 O O . THR A 1 135 ? 3.693 20.703 7.004 1 95.31 135 THR A O 1
ATOM 1078 N N . LEU A 1 136 ? 3.301 18.578 7.316 1 94.44 136 LEU A N 1
ATOM 1079 C CA . LEU A 1 136 ? 2.928 18.734 8.719 1 94.44 136 LEU A CA 1
ATOM 1080 C C . LEU A 1 136 ? 4.094 19.297 9.531 1 94.44 136 LEU A C 1
ATOM 1082 O O . LEU A 1 136 ? 3.908 20.188 10.352 1 94.44 136 LEU A O 1
ATOM 1086 N N . GLU A 1 137 ? 5.242 18.75 9.336 1 94.81 137 GLU A N 1
ATOM 1087 C CA . GLU A 1 137 ? 6.43 19.219 10.047 1 94.81 137 GLU A CA 1
ATOM 1088 C C . GLU A 1 137 ? 6.734 20.672 9.711 1 94.81 137 GLU A C 1
ATOM 1090 O O . GLU A 1 137 ? 7.117 21.453 10.586 1 94.81 137 GLU A O 1
ATOM 1095 N N . GLU A 1 138 ? 6.652 20.984 8.461 1 93.25 138 GLU A N 1
ATOM 1096 C CA . GLU A 1 138 ? 6.875 22.359 8.031 1 93.25 138 GLU A CA 1
ATOM 1097 C C . GLU A 1 138 ? 5.91 23.328 8.719 1 93.25 138 GLU A C 1
ATOM 1099 O O . GLU A 1 138 ? 6.316 24.406 9.164 1 93.25 138 GLU A O 1
ATOM 1104 N N . ARG A 1 139 ? 4.699 22.969 8.828 1 89.5 139 ARG A N 1
ATOM 1105 C CA . ARG A 1 139 ? 3.691 23.812 9.477 1 89.5 139 ARG A CA 1
ATOM 1106 C C . ARG A 1 139 ? 4 23.984 10.961 1 89.5 139 ARG A C 1
ATOM 1108 O O . ARG A 1 139 ? 3.803 25.078 11.508 1 89.5 139 ARG A O 1
ATOM 1115 N N . LYS A 1 140 ? 4.422 22.984 11.531 1 90.62 140 LYS A N 1
ATOM 1116 C CA . LYS A 1 140 ? 4.797 23.062 12.945 1 90.62 140 LYS A CA 1
ATOM 1117 C C . LYS A 1 140 ? 5.957 24.031 13.148 1 90.62 140 LYS A C 1
ATOM 1119 O O . LYS A 1 140 ? 5.945 24.828 14.094 1 90.62 140 LYS A O 1
ATOM 1124 N N . LEU A 1 141 ? 6.91 23.922 12.281 1 93.44 141 LEU A N 1
ATOM 1125 C CA . LEU A 1 141 ? 8.078 24.797 12.359 1 93.44 141 LEU A CA 1
ATOM 1126 C C . LEU A 1 141 ? 7.684 26.25 12.148 1 93.44 141 LEU A C 1
ATOM 1128 O O . LEU A 1 141 ? 8.156 27.141 12.859 1 93.44 141 LEU A O 1
ATOM 1132 N N . ILE A 1 142 ? 6.867 26.438 11.195 1 92.44 142 ILE A N 1
ATOM 1133 C CA . ILE A 1 142 ? 6.418 27.781 10.891 1 92.44 142 ILE A CA 1
ATOM 1134 C C . ILE A 1 142 ? 5.656 28.359 12.078 1 92.44 142 ILE A C 1
ATOM 1136 O O . ILE A 1 142 ? 5.887 29.5 12.477 1 92.44 142 ILE A O 1
ATOM 1140 N N . ALA A 1 143 ? 4.793 27.562 12.641 1 88.56 143 ALA A N 1
ATOM 1141 C CA . ALA A 1 143 ? 4.016 28 13.797 1 88.56 143 ALA A CA 1
ATOM 1142 C C . ALA A 1 143 ? 4.926 28.375 14.961 1 88.56 143 ALA A C 1
ATOM 1144 O O . ALA A 1 143 ? 4.711 29.391 15.625 1 88.56 143 ALA A O 1
ATOM 1145 N N . LYS A 1 144 ? 5.875 27.531 15.148 1 91 144 LYS A N 1
ATOM 1146 C CA . LYS A 1 144 ? 6.82 27.781 16.234 1 91 144 LYS A CA 1
ATOM 1147 C C . LYS A 1 144 ? 7.617 29.047 15.984 1 91 144 LYS A C 1
ATOM 1149 O O . LYS A 1 144 ? 7.777 29.875 16.891 1 91 144 LYS A O 1
ATOM 1154 N N . ALA A 1 145 ? 8.094 29.188 14.828 1 93.75 145 ALA A N 1
ATOM 1155 C CA . ALA A 1 145 ? 8.914 30.344 14.477 1 93.75 145 ALA A CA 1
ATOM 1156 C C . ALA A 1 145 ? 8.094 31.625 14.547 1 93.75 145 ALA A C 1
ATOM 1158 O O . ALA A 1 145 ? 8.547 32.625 15.086 1 93.75 145 ALA A O 1
ATOM 1159 N N . THR A 1 146 ? 6.906 31.578 13.969 1 89.94 146 THR A N 1
ATOM 1160 C CA . THR A 1 146 ? 6.059 32.781 14.023 1 89.94 146 THR A CA 1
ATOM 1161 C C . THR A 1 146 ? 5.68 33.094 15.461 1 89.94 146 THR A C 1
ATOM 1163 O O . THR A 1 146 ? 5.562 34.281 15.828 1 89.94 146 THR A O 1
ATOM 1166 N N . GLY A 1 147 ? 5.426 32.062 16.25 1 85.94 147 GLY A N 1
ATOM 1167 C CA . GLY A 1 147 ? 5.164 32.281 17.656 1 85.94 147 GLY A CA 1
ATOM 1168 C C . GLY A 1 147 ? 6.281 33 18.375 1 85.94 147 GLY A C 1
ATOM 1169 O O . GLY A 1 147 ? 6.023 33.906 19.172 1 85.94 147 GLY A O 1
ATOM 1170 N N . ILE A 1 148 ? 7.434 32.625 18.109 1 90.5 148 ILE A N 1
ATOM 1171 C CA . ILE A 1 148 ? 8.609 33.25 18.688 1 90.5 148 ILE A CA 1
ATOM 1172 C C . ILE A 1 148 ? 8.656 34.719 18.25 1 90.5 148 ILE A C 1
ATOM 1174 O O . ILE A 1 148 ? 8.852 35.625 19.094 1 90.5 148 ILE A O 1
ATOM 1178 N N . LEU A 1 149 ? 8.469 35 17 1 90.38 149 LEU A N 1
ATOM 1179 C CA . LEU A 1 149 ? 8.516 36.375 16.484 1 90.38 149 LEU A CA 1
ATOM 1180 C C . LEU A 1 149 ? 7.398 37.219 17.094 1 90.38 149 LEU A C 1
ATOM 1182 O O . LEU A 1 149 ? 7.613 38.406 17.406 1 90.38 149 LEU A O 1
ATOM 1186 N N . GLN A 1 150 ? 6.273 36.594 17.172 1 85.06 150 GLN A N 1
ATOM 1187 C CA . GLN A 1 150 ? 5.148 37.281 17.781 1 85.06 150 GLN A CA 1
ATOM 1188 C C . GLN A 1 150 ? 5.465 37.688 19.219 1 85.06 150 GLN A C 1
ATOM 1190 O O . GLN A 1 150 ? 5.152 38.812 19.625 1 85.06 150 GLN A O 1
ATOM 1195 N N . SER A 1 151 ? 6.035 36.812 19.922 1 84.12 151 SER A N 1
ATOM 1196 C CA . SER A 1 151 ? 6.375 37.062 21.312 1 84.12 151 SER A CA 1
ATOM 1197 C C . SER A 1 151 ? 7.48 38.125 21.422 1 84.12 151 SER A C 1
ATOM 1199 O O . SER A 1 151 ? 7.473 38.938 22.344 1 84.12 151 SER A O 1
ATOM 1201 N N . LEU A 1 152 ? 8.391 38.125 20.578 1 86.31 152 LEU A N 1
ATOM 1202 C CA . LEU A 1 152 ? 9.562 38.969 20.641 1 86.31 152 LEU A CA 1
ATOM 1203 C C . LEU A 1 152 ? 9.211 40.406 20.188 1 86.31 152 LEU A C 1
ATOM 1205 O O . LEU A 1 152 ? 9.711 41.375 20.766 1 86.31 152 LEU A O 1
ATOM 1209 N N . TYR A 1 153 ? 8.367 40.5 19.219 1 88.06 153 TYR A N 1
ATOM 1210 C CA . TYR A 1 153 ? 8.164 41.812 18.594 1 88.06 153 TYR A CA 1
ATOM 1211 C C . TYR A 1 153 ? 6.746 42.312 18.828 1 88.06 153 TYR A C 1
ATOM 1213 O O . TYR A 1 153 ? 6.395 43.406 18.391 1 88.06 153 TYR A O 1
ATOM 1221 N N . GLN A 1 154 ? 5.941 41.469 19.453 1 83.38 154 GLN A N 1
ATOM 1222 C CA . GLN A 1 154 ? 4.559 41.844 19.734 1 83.38 154 GLN A CA 1
ATOM 1223 C C . GLN A 1 154 ? 3.807 42.188 18.453 1 83.38 154 GLN A C 1
ATOM 1225 O O . GLN A 1 154 ? 3.215 43.25 18.344 1 83.38 154 GLN A O 1
ATOM 1230 N N . ILE A 1 155 ? 3.914 41.375 17.516 1 84.12 155 ILE A N 1
ATOM 1231 C CA . ILE A 1 155 ? 3.295 41.531 16.219 1 84.12 155 ILE A CA 1
ATOM 1232 C C . ILE A 1 155 ? 2.25 40.438 15.984 1 84.12 155 ILE A C 1
ATOM 1234 O O . ILE A 1 155 ? 2.17 39.5 16.75 1 84.12 155 ILE A O 1
ATOM 1238 N N . THR A 1 156 ? 1.436 40.688 14.906 1 78.44 156 THR A N 1
ATOM 1239 C CA . THR A 1 156 ? 0.404 39.688 14.578 1 78.44 156 THR A CA 1
ATOM 1240 C C . THR A 1 156 ? 1.009 38.5 13.867 1 78.44 156 THR A C 1
ATOM 1242 O O . THR A 1 156 ? 2.158 38.531 13.422 1 78.44 156 THR A O 1
ATOM 1245 N N . GLU A 1 157 ? 0.333 37.5 13.789 1 81.75 157 GLU A N 1
ATOM 1246 C CA . GLU A 1 157 ? 0.777 36.281 13.094 1 81.75 157 GLU A CA 1
ATOM 1247 C C . GLU A 1 157 ? 1.067 36.562 11.625 1 81.75 157 GLU A C 1
ATOM 1249 O O . GLU A 1 157 ? 2.055 36.062 11.07 1 81.75 157 GLU A O 1
ATOM 1254 N N . ASP A 1 158 ? 0.18 37.281 11.047 1 83.44 158 ASP A N 1
ATOM 1255 C CA . ASP A 1 158 ? 0.357 37.625 9.641 1 83.44 158 ASP A CA 1
ATOM 1256 C C . ASP A 1 158 ? 1.658 38.406 9.43 1 83.44 158 ASP A C 1
ATOM 1258 O O . ASP A 1 158 ? 2.387 38.125 8.469 1 83.44 158 ASP A O 1
ATOM 1262 N N . GLU A 1 159 ? 1.862 39.344 10.297 1 86.12 159 GLU A N 1
ATOM 1263 C CA . GLU A 1 159 ? 3.098 40.125 10.227 1 86.12 159 GLU A CA 1
ATOM 1264 C C . GLU A 1 159 ? 4.32 39.219 10.461 1 86.12 159 GLU A C 1
ATOM 1266 O O . GLU A 1 159 ? 5.34 39.375 9.789 1 86.12 159 GLU A O 1
ATOM 1271 N N . ALA A 1 160 ? 4.223 38.375 11.484 1 90.12 160 ALA A N 1
ATOM 1272 C CA . ALA A 1 160 ? 5.309 37.438 11.781 1 90.12 160 ALA A CA 1
ATOM 1273 C C . ALA A 1 160 ? 5.621 36.562 10.57 1 90.12 160 ALA A C 1
ATOM 1275 O O . ALA A 1 160 ? 6.789 36.344 10.234 1 90.12 160 ALA A O 1
ATOM 1276 N N . TYR A 1 161 ? 4.625 36.094 9.93 1 92.06 161 TYR A N 1
ATOM 1277 C CA . TYR A 1 161 ? 4.789 35.25 8.758 1 92.06 161 TYR A CA 1
ATOM 1278 C C . TYR A 1 161 ? 5.445 36 7.617 1 92.06 161 TYR A C 1
ATOM 1280 O O . TYR A 1 161 ? 6.309 35.469 6.918 1 92.06 161 TYR A O 1
ATOM 1288 N N . LYS A 1 162 ? 4.961 37.188 7.438 1 94.69 162 LYS A N 1
ATOM 1289 C CA . LYS A 1 162 ? 5.543 38.031 6.391 1 94.69 162 LYS A CA 1
ATOM 1290 C C . LYS A 1 162 ? 7.035 38.25 6.629 1 94.69 162 LYS A C 1
ATOM 1292 O O . LYS A 1 162 ? 7.828 38.219 5.688 1 94.69 162 LYS A O 1
ATOM 1297 N N . ARG A 1 163 ? 7.34 38.5 7.809 1 94.25 163 ARG A N 1
ATOM 1298 C CA . ARG A 1 163 ? 8.742 38.688 8.164 1 94.25 163 ARG A CA 1
ATOM 1299 C C . ARG A 1 163 ? 9.547 37.438 7.906 1 94.25 163 ARG A C 1
ATOM 1301 O O . ARG A 1 163 ? 10.688 37.5 7.434 1 94.25 163 ARG A O 1
ATOM 1308 N N . LEU A 1 164 ? 8.984 36.375 8.344 1 94.62 164 LEU A N 1
ATOM 1309 C CA . LEU A 1 164 ? 9.609 35.062 8.102 1 94.62 164 LEU A CA 1
ATOM 1310 C C . LEU A 1 164 ? 9.883 34.875 6.617 1 94.62 164 LEU A C 1
ATOM 1312 O O . LEU A 1 164 ? 10.984 34.469 6.234 1 94.62 164 LEU A O 1
ATOM 1316 N N . ARG A 1 165 ? 8.938 35.094 5.805 1 95.25 165 ARG A N 1
ATOM 1317 C CA . ARG A 1 165 ? 9.047 34.938 4.359 1 95.25 165 ARG A CA 1
ATOM 1318 C C . ARG A 1 165 ? 10.094 35.875 3.783 1 95.25 165 ARG A C 1
ATOM 1320 O O . ARG A 1 165 ? 10.883 35.469 2.914 1 95.25 165 ARG A O 1
ATOM 1327 N N . SER A 1 166 ? 9.984 37.094 4.289 1 96.44 166 SER A N 1
ATOM 1328 C CA . SER A 1 166 ? 10.945 38.094 3.824 1 96.44 166 SER A CA 1
ATOM 1329 C C . SER A 1 166 ? 12.375 37.656 4.113 1 96.44 166 SER A C 1
ATOM 1331 O O . SER A 1 166 ? 13.266 37.844 3.283 1 96.44 166 SER A O 1
ATOM 1333 N N . PHE A 1 167 ? 12.523 37.219 5.281 1 94.75 167 PHE A N 1
ATOM 1334 C CA . PHE A 1 167 ? 13.844 36.75 5.672 1 94.75 167 PHE A CA 1
ATOM 1335 C C . PHE A 1 167 ? 14.312 35.625 4.758 1 94.75 167 PHE A C 1
ATOM 1337 O O . PHE A 1 167 ? 15.469 35.594 4.344 1 94.75 167 PHE A O 1
ATOM 1344 N N . SER A 1 168 ? 13.516 34.656 4.516 1 95.81 168 SER A N 1
ATOM 1345 C CA . SER A 1 168 ? 13.812 33.531 3.629 1 95.81 168 SER A CA 1
ATOM 1346 C C . SER A 1 168 ? 14.219 34.031 2.242 1 95.81 168 SER A C 1
ATOM 1348 O O . SER A 1 168 ? 15.195 33.531 1.673 1 95.81 168 SER A O 1
ATOM 1350 N N . MET A 1 169 ? 13.453 34.875 1.694 1 96.75 169 MET A N 1
ATOM 1351 C CA . MET A 1 169 ? 13.719 35.438 0.37 1 96.75 169 MET A CA 1
ATOM 1352 C C . MET A 1 169 ? 15.039 36.188 0.351 1 96.75 169 MET A C 1
ATOM 1354 O O . MET A 1 169 ? 15.852 36.031 -0.559 1 96.75 169 MET A O 1
ATOM 1358 N N . ASP A 1 170 ? 15.227 37.031 1.32 1 95.81 170 ASP A N 1
ATOM 1359 C CA . ASP A 1 170 ? 16.422 37.875 1.404 1 95.81 170 ASP A CA 1
ATOM 1360 C C . ASP A 1 170 ? 17.688 37.031 1.491 1 95.81 170 ASP A C 1
ATOM 1362 O O . ASP A 1 170 ? 18.719 37.375 0.917 1 95.81 170 ASP A O 1
ATOM 1366 N N . LYS A 1 171 ? 17.562 35.969 2.191 1 95.81 171 LYS A N 1
ATOM 1367 C CA . LYS A 1 171 ? 18.734 35.125 2.422 1 95.81 171 LYS A CA 1
ATOM 1368 C C . LYS A 1 171 ? 18.812 34 1.382 1 95.81 171 LYS A C 1
ATOM 1370 O O . LYS A 1 171 ? 19.797 33.25 1.352 1 95.81 171 LYS A O 1
ATOM 1375 N N . HIS A 1 172 ? 17.812 33.938 0.59 1 96.56 172 HIS A N 1
ATOM 1376 C CA . HIS A 1 172 ? 17.734 32.938 -0.463 1 96.56 172 HIS A CA 1
ATOM 1377 C C . HIS A 1 172 ? 17.797 31.516 0.116 1 96.56 172 HIS A C 1
ATOM 1379 O O . HIS A 1 172 ? 18.562 30.672 -0.356 1 96.56 172 HIS A O 1
ATOM 1385 N N . ILE A 1 173 ? 17.141 31.359 1.197 1 96.38 173 ILE A N 1
ATOM 1386 C CA . ILE A 1 173 ? 17.016 30.047 1.807 1 96.38 173 ILE A CA 1
ATOM 1387 C C . ILE A 1 173 ? 15.539 29.672 1.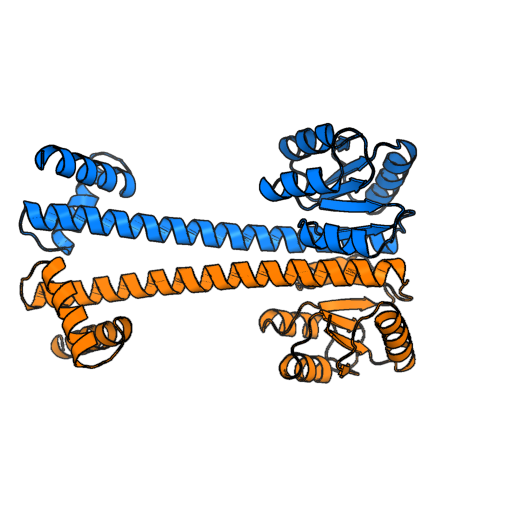914 1 96.38 173 ILE A C 1
ATOM 1389 O O . ILE A 1 173 ? 14.664 30.516 1.723 1 96.38 173 ILE A O 1
ATOM 1393 N N . THR A 1 174 ? 15.32 28.359 2.246 1 94.31 174 THR A N 1
ATOM 1394 C CA . THR A 1 174 ? 13.945 27.906 2.33 1 94.31 174 THR A CA 1
ATOM 1395 C C . THR A 1 174 ? 13.273 28.422 3.6 1 94.31 174 THR A C 1
ATOM 1397 O O . THR A 1 174 ? 13.953 28.781 4.562 1 94.31 174 THR A O 1
ATOM 1400 N N . LEU A 1 175 ? 11.961 28.375 3.555 1 94.38 175 LEU A N 1
ATOM 1401 C CA . LEU A 1 175 ? 11.195 28.797 4.727 1 94.38 175 LEU A CA 1
ATOM 1402 C C . LEU A 1 175 ? 11.5 27.906 5.922 1 94.38 175 LEU A C 1
ATOM 1404 O O . LEU A 1 175 ? 11.578 28.391 7.055 1 94.38 175 LEU A O 1
ATOM 1408 N N . VAL A 1 176 ? 11.672 26.672 5.656 1 95.56 176 VAL A N 1
ATOM 1409 C CA . VAL A 1 176 ? 11.961 25.703 6.695 1 95.56 176 VAL A CA 1
ATOM 1410 C C . VAL A 1 176 ? 13.312 26 7.332 1 95.56 176 VAL A C 1
ATOM 1412 O O . VAL A 1 176 ? 13.445 26 8.562 1 95.56 176 VAL A O 1
ATOM 1415 N N . GLU A 1 177 ? 14.219 26.266 6.547 1 95.88 177 GLU A N 1
ATOM 1416 C CA . GLU A 1 177 ? 15.539 26.641 7.051 1 95.88 177 GLU A CA 1
ATOM 1417 C C . GLU A 1 177 ? 15.469 27.906 7.879 1 95.88 177 GLU A C 1
ATOM 1419 O O . GLU A 1 177 ? 16.141 28.031 8.914 1 95.88 177 GLU A O 1
ATOM 1424 N N . THR A 1 178 ? 14.797 28.859 7.352 1 96.38 178 THR A N 1
ATOM 1425 C CA . THR A 1 178 ? 14.602 30.125 8.07 1 96.38 178 THR A CA 1
ATOM 1426 C C . THR A 1 178 ? 14 29.859 9.445 1 96.38 178 THR A C 1
ATOM 1428 O O . THR A 1 178 ? 14.453 30.438 10.445 1 96.38 178 THR A O 1
ATOM 1431 N N . CYS A 1 179 ? 13.023 29 9.516 1 96.25 179 CYS A N 1
ATOM 1432 C CA . CYS A 1 179 ? 12.383 28.656 10.773 1 96.25 179 CYS A CA 1
ATOM 1433 C C . CYS A 1 179 ? 13.383 28.047 11.75 1 96.25 179 CYS A C 1
ATOM 1435 O O . CYS A 1 179 ? 13.406 28.406 12.93 1 96.25 179 CYS A O 1
ATOM 1437 N N . HIS A 1 180 ? 14.164 27.203 11.266 1 95.56 180 HIS A N 1
ATOM 1438 C CA . HIS A 1 180 ? 15.172 26.594 12.109 1 95.56 180 HIS A CA 1
ATOM 1439 C C . HIS A 1 180 ? 16.125 27.625 12.695 1 95.56 180 HIS A C 1
ATOM 1441 O O . HIS A 1 180 ? 16.516 27.531 13.859 1 95.56 180 HIS A O 1
ATOM 1447 N N . LYS A 1 181 ? 16.453 28.516 11.914 1 94.69 181 LYS A N 1
ATOM 1448 C CA . LYS A 1 181 ? 17.359 29.578 12.367 1 94.69 181 LYS A CA 1
ATOM 1449 C C . LYS A 1 181 ? 16.719 30.422 13.469 1 94.69 181 LYS A C 1
ATOM 1451 O O . LYS A 1 181 ? 17.359 30.734 14.477 1 94.69 181 LYS A O 1
ATOM 1456 N N . ILE A 1 182 ? 15.547 30.797 13.336 1 93.56 182 ILE A N 1
ATOM 1457 C CA . ILE A 1 182 ? 14.828 31.609 14.297 1 93.56 182 ILE A CA 1
ATOM 1458 C C . ILE A 1 182 ? 14.664 30.844 15.609 1 93.56 182 ILE A C 1
ATOM 1460 O O . ILE A 1 182 ? 14.922 31.391 16.688 1 93.56 182 ILE A O 1
ATOM 1464 N N . ILE A 1 183 ? 14.281 29.609 15.469 1 93.69 183 ILE A N 1
ATOM 1465 C CA . ILE A 1 183 ? 14.031 28.766 16.641 1 93.69 183 ILE A CA 1
ATOM 1466 C C . ILE A 1 183 ? 15.336 28.531 17.391 1 93.69 183 ILE A C 1
ATOM 1468 O O . ILE A 1 183 ? 15.375 28.578 18.625 1 93.69 183 ILE A O 1
ATOM 1472 N N . SER A 1 184 ? 16.312 28.328 16.625 1 93.38 184 SER A N 1
ATOM 1473 C CA . SER A 1 184 ? 17.625 28.109 17.219 1 93.38 184 SER A CA 1
ATOM 1474 C C . SER A 1 184 ? 18.141 29.375 17.922 1 93.38 184 SER A C 1
ATOM 1476 O O . SER A 1 184 ? 18.75 29.297 18.984 1 93.38 184 SER A O 1
ATOM 1478 N N . ALA A 1 185 ? 17.906 30.5 17.375 1 89.88 185 ALA A N 1
ATOM 1479 C CA . ALA A 1 185 ? 18.344 31.781 17.938 1 89.88 185 ALA A CA 1
ATOM 1480 C C . ALA A 1 185 ? 17.562 32.094 19.219 1 89.88 185 ALA A C 1
ATOM 1482 O O . ALA A 1 185 ? 18.109 32.688 20.141 1 89.88 185 ALA A O 1
ATOM 1483 N N . SER A 1 186 ? 16.391 31.844 19.281 1 87.44 186 SER A N 1
ATOM 1484 C CA . SER A 1 186 ? 15.555 32.125 20.453 1 87.44 186 SER A CA 1
ATOM 1485 C C . SER A 1 186 ? 15.992 31.281 21.641 1 87.44 186 SER A C 1
ATOM 1487 O O . SER A 1 186 ? 15.891 31.719 22.797 1 87.44 186 SER A O 1
ATOM 1489 N N . LYS A 1 187 ? 16.391 30.078 21.438 1 82.19 187 LYS A N 1
ATOM 1490 C CA . LYS A 1 187 ? 16.891 29.203 22.5 1 82.19 187 LYS A CA 1
ATOM 1491 C C . LYS A 1 187 ? 18.188 29.734 23.094 1 82.19 187 LYS A C 1
ATOM 1493 O O . LYS A 1 187 ? 18.422 29.609 24.297 1 82.19 187 LYS A O 1
ATOM 1498 N N . LYS A 1 188 ? 18.938 30.328 22.375 1 74.81 188 LYS A N 1
ATOM 1499 C CA . LYS A 1 188 ? 20.203 30.891 22.844 1 74.81 188 LYS A CA 1
ATOM 1500 C C . LYS A 1 188 ? 19.969 32.156 23.656 1 74.81 188 LYS A C 1
ATOM 1502 O O . LYS A 1 188 ? 20.688 32.406 24.641 1 74.81 188 LYS A O 1
ATOM 1507 N N . ARG A 1 189 ? 18.953 32.844 23.391 1 64.94 189 ARG A N 1
ATOM 1508 C CA . ARG A 1 189 ? 18.688 34.094 24.125 1 64.94 189 ARG A CA 1
ATOM 1509 C C . ARG A 1 189 ? 18 33.781 25.453 1 64.94 189 ARG A C 1
ATOM 1511 O O . ARG A 1 189 ? 18.109 34.562 26.406 1 64.94 189 ARG A O 1
ATOM 1518 N N . SER A 1 190 ? 17.281 32.688 25.469 1 56.03 190 SER A N 1
ATOM 1519 C CA . SER A 1 190 ? 16.641 32.344 26.734 1 56.03 190 SER A CA 1
ATOM 1520 C C . SER A 1 190 ? 17.656 31.781 27.719 1 56.03 190 SER A C 1
ATOM 1522 O O . SER A 1 190 ? 17.328 31.5 28.875 1 56.03 190 SER A O 1
ATOM 1524 N N . VAL A 1 191 ? 18.859 31.516 27.25 1 49.44 191 VAL A N 1
ATOM 1525 C CA . VAL A 1 191 ? 19.922 31.203 28.219 1 49.44 191 VAL A CA 1
ATOM 1526 C C . VAL A 1 191 ? 20.688 32.469 28.578 1 49.44 191 VAL A C 1
ATOM 1528 O O . VAL A 1 191 ? 20.938 33.312 27.719 1 49.44 191 VAL A O 1
ATOM 1531 N N . MET B 1 1 ? -9.234 -17.562 7.621 1 91.44 1 MET B N 1
ATOM 1532 C CA . MET B 1 1 ? -9.445 -16.578 6.574 1 91.44 1 MET B CA 1
ATOM 1533 C C . MET B 1 1 ? -10.789 -16.781 5.887 1 91.44 1 MET B C 1
ATOM 1535 O O . MET B 1 1 ? -11.18 -17.922 5.613 1 91.44 1 MET B O 1
ATOM 1539 N N . LYS B 1 2 ? -11.562 -15.734 5.754 1 97.12 2 LYS B N 1
ATOM 1540 C CA . LYS B 1 2 ? -12.898 -15.789 5.164 1 97.12 2 LYS B CA 1
ATOM 1541 C C . LYS B 1 2 ? -12.859 -15.445 3.676 1 97.12 2 LYS B C 1
ATOM 1543 O O . LYS B 1 2 ? -12.367 -14.383 3.295 1 97.12 2 LYS B O 1
ATOM 1548 N N . VAL B 1 3 ? -13.469 -16.375 2.877 1 98.12 3 VAL B N 1
ATOM 1549 C CA . VAL B 1 3 ? -13.344 -16.203 1.434 1 98.12 3 VAL B CA 1
ATOM 1550 C C . VAL B 1 3 ? -14.727 -16.094 0.8 1 98.12 3 VAL B C 1
ATOM 1552 O O . VAL B 1 3 ? -15.648 -16.828 1.186 1 98.12 3 VAL B O 1
ATOM 1555 N N . LEU B 1 4 ? -14.867 -15.188 -0.085 1 98.44 4 LEU B N 1
ATOM 1556 C CA . LEU B 1 4 ? -16.031 -15.078 -0.953 1 98.44 4 LEU B CA 1
ATOM 1557 C C . LEU B 1 4 ? -15.719 -15.609 -2.35 1 98.44 4 LEU B C 1
ATOM 1559 O O . LEU B 1 4 ? -14.719 -15.219 -2.955 1 98.44 4 LEU B O 1
ATOM 1563 N N . ILE B 1 5 ? -16.578 -16.5 -2.824 1 97.56 5 ILE B N 1
ATOM 1564 C CA . ILE B 1 5 ? -16.375 -17.078 -4.152 1 97.56 5 ILE B CA 1
ATOM 1565 C C . ILE B 1 5 ? -17.438 -16.531 -5.105 1 97.56 5 ILE B C 1
ATOM 1567 O O . ILE B 1 5 ? -18.641 -16.609 -4.812 1 97.56 5 ILE B O 1
ATOM 1571 N N . VAL B 1 6 ? -16.969 -16.016 -6.242 1 96.38 6 VAL B N 1
ATOM 1572 C CA . VAL B 1 6 ? -17.906 -15.523 -7.25 1 96.38 6 VAL B CA 1
ATOM 1573 C C . VAL B 1 6 ? -17.578 -16.141 -8.602 1 96.38 6 VAL B C 1
ATOM 1575 O O . VAL B 1 6 ? -16.516 -15.891 -9.172 1 96.38 6 VAL B O 1
ATOM 1578 N N . ASP B 1 7 ? -18.422 -16.906 -9.102 1 94 7 ASP B N 1
ATOM 1579 C CA . ASP B 1 7 ? -18.312 -17.625 -10.367 1 94 7 ASP B CA 1
ATOM 1580 C C . ASP B 1 7 ? -19.688 -18.047 -10.883 1 94 7 ASP B C 1
ATOM 1582 O O . ASP B 1 7 ? -20.516 -18.531 -10.117 1 94 7 ASP B O 1
ATOM 1586 N N . ASP B 1 8 ? -19.875 -17.891 -12.219 1 91.81 8 ASP B N 1
ATOM 1587 C CA . ASP B 1 8 ? -21.188 -18.219 -12.75 1 91.81 8 ASP B CA 1
ATOM 1588 C C . ASP B 1 8 ? -21.359 -19.734 -12.867 1 91.81 8 ASP B C 1
ATOM 1590 O O . ASP B 1 8 ? -22.484 -20.219 -12.984 1 91.81 8 ASP B O 1
ATOM 1594 N N . GLU B 1 9 ? -20.312 -20.484 -12.844 1 91.44 9 GLU B N 1
ATOM 1595 C CA . GLU B 1 9 ? -20.375 -21.938 -12.984 1 91.44 9 GLU B CA 1
ATOM 1596 C C . GLU B 1 9 ? -20.406 -22.625 -11.617 1 91.44 9 GLU B C 1
ATOM 1598 O O . GLU B 1 9 ? -19.406 -22.594 -10.883 1 91.44 9 GLU B O 1
ATOM 1603 N N . SER B 1 10 ? -21.453 -23.281 -11.336 1 93.75 10 SER B N 1
ATOM 1604 C CA . SER B 1 10 ? -21.672 -23.891 -10.031 1 93.75 10 SER B CA 1
ATOM 1605 C C . SER B 1 10 ? -20.609 -24.938 -9.727 1 93.75 10 SER B C 1
ATOM 1607 O O . SER B 1 10 ? -20.156 -25.078 -8.586 1 93.75 10 SER B O 1
ATOM 1609 N N . LEU B 1 11 ? -20.219 -25.672 -10.719 1 93.25 11 LEU B N 1
ATOM 1610 C CA . LEU B 1 11 ? -19.234 -26.734 -10.539 1 93.25 11 LEU B CA 1
ATOM 1611 C C . LEU B 1 11 ? -17.891 -26.172 -10.102 1 93.25 11 LEU B C 1
ATOM 1613 O O . LEU B 1 11 ? -17.203 -26.766 -9.266 1 93.25 11 LEU B O 1
ATOM 1617 N N . ILE B 1 12 ? -17.594 -25.094 -10.609 1 91.5 12 ILE B N 1
ATOM 1618 C CA . ILE B 1 12 ? -16.344 -24.422 -10.258 1 91.5 12 ILE B CA 1
ATOM 1619 C C . ILE B 1 12 ? -16.406 -23.922 -8.82 1 91.5 12 ILE B C 1
ATOM 1621 O O . ILE B 1 12 ? -15.453 -24.078 -8.055 1 91.5 12 ILE B O 1
ATOM 1625 N N . ARG B 1 13 ? -17.5 -23.266 -8.445 1 95.06 13 ARG B N 1
ATOM 1626 C CA . ARG B 1 13 ? -17.672 -22.781 -7.078 1 95.06 13 ARG B CA 1
ATOM 1627 C C . ARG B 1 13 ? -17.562 -23.938 -6.074 1 95.06 13 ARG B C 1
ATOM 1629 O O . ARG B 1 13 ? -16.922 -23.781 -5.031 1 95.06 13 ARG B O 1
ATOM 1636 N N . MET B 1 14 ? -18.109 -25.062 -6.43 1 95.06 14 MET B N 1
ATOM 1637 C CA . MET B 1 14 ? -18.062 -26.234 -5.559 1 95.06 14 MET B CA 1
ATOM 1638 C C . MET B 1 14 ? -16.625 -26.734 -5.402 1 95.06 14 MET B C 1
ATOM 1640 O O . MET B 1 14 ? -16.188 -27.031 -4.289 1 95.06 14 MET B O 1
ATOM 1644 N N . ASP B 1 15 ? -15.984 -26.828 -6.508 1 93.88 15 ASP B N 1
ATOM 1645 C CA . ASP B 1 15 ? -14.594 -27.281 -6.5 1 93.88 15 ASP B CA 1
ATOM 1646 C C . ASP B 1 15 ? -13.727 -26.344 -5.652 1 93.88 15 ASP B C 1
ATOM 1648 O O . ASP B 1 15 ? -12.93 -26.812 -4.836 1 93.88 15 ASP B O 1
ATOM 1652 N N . LEU B 1 16 ? -13.883 -25.094 -5.84 1 94.06 16 LEU B N 1
ATOM 1653 C CA . LEU B 1 16 ? -13.109 -24.109 -5.102 1 94.06 16 LEU B CA 1
ATOM 1654 C C . LEU B 1 16 ? -13.414 -24.188 -3.607 1 94.06 16 LEU B C 1
ATOM 1656 O O . LEU B 1 16 ? -12.508 -24.078 -2.777 1 94.06 16 LEU B O 1
ATOM 1660 N N . ARG B 1 17 ? -14.664 -24.266 -3.312 1 95.38 17 ARG B N 1
ATOM 1661 C CA . ARG B 1 17 ? -15.062 -24.406 -1.913 1 95.38 17 ARG B CA 1
ATOM 1662 C C . ARG B 1 17 ? -14.359 -25.578 -1.254 1 95.38 17 ARG B C 1
ATOM 1664 O O . ARG B 1 17 ? -13.797 -25.453 -0.163 1 95.38 17 ARG B O 1
ATOM 1671 N N . ASP B 1 18 ? -14.398 -26.734 -1.898 1 95 18 ASP B N 1
ATOM 1672 C CA . ASP B 1 18 ? -13.766 -27.938 -1.371 1 95 18 ASP B CA 1
ATOM 1673 C C . ASP B 1 18 ? -12.273 -27.703 -1.133 1 95 18 ASP B C 1
ATOM 1675 O O . ASP B 1 18 ? -11.742 -28.094 -0.089 1 95 18 ASP B O 1
ATOM 1679 N N . GLN B 1 19 ? -11.648 -27.109 -2.129 1 92.31 19 GLN B N 1
ATOM 1680 C CA . GLN B 1 19 ? -10.219 -26.844 -2.029 1 92.31 19 GLN B CA 1
ATOM 1681 C C . GLN B 1 19 ? -9.922 -25.906 -0.862 1 92.31 19 GLN B C 1
ATOM 1683 O O . GLN B 1 19 ? -8.992 -26.141 -0.091 1 92.31 19 GLN B O 1
ATOM 1688 N N . LEU B 1 20 ? -10.719 -24.875 -0.73 1 94.19 20 LEU B N 1
ATOM 1689 C CA . LEU B 1 20 ? -10.523 -23.875 0.316 1 94.19 20 LEU B CA 1
ATOM 1690 C C . LEU B 1 20 ? -10.758 -24.484 1.695 1 94.19 20 LEU B C 1
ATOM 1692 O O . LEU B 1 20 ? -9.969 -24.266 2.617 1 94.19 20 LEU B O 1
ATOM 1696 N N . GLU B 1 21 ? -11.781 -25.203 1.803 1 93.62 21 GLU B N 1
ATOM 1697 C CA . GLU B 1 21 ? -12.086 -25.844 3.082 1 93.62 21 GLU B CA 1
ATOM 1698 C C . GLU B 1 21 ? -11.023 -26.859 3.473 1 93.62 21 GLU B C 1
ATOM 1700 O O . GLU B 1 21 ? -10.68 -26.984 4.648 1 93.62 21 GLU B O 1
ATOM 1705 N N . ALA B 1 22 ? -10.508 -27.547 2.512 1 90 22 ALA B N 1
ATOM 1706 C CA . ALA B 1 22 ? -9.422 -28.484 2.758 1 90 22 ALA B CA 1
ATOM 1707 C C . ALA B 1 22 ? -8.18 -27.766 3.285 1 90 22 ALA B C 1
ATOM 1709 O O . ALA B 1 22 ? -7.383 -28.359 4.02 1 90 22 ALA B O 1
ATOM 1710 N N . ALA B 1 23 ? -8.039 -26.562 2.881 1 87.62 23 ALA B N 1
ATOM 1711 C CA . ALA B 1 23 ? -6.895 -25.75 3.314 1 87.62 23 ALA B CA 1
ATOM 1712 C C . ALA B 1 23 ? -7.227 -24.969 4.578 1 87.62 23 ALA B C 1
ATOM 1714 O O . ALA B 1 23 ? -6.484 -24.062 4.961 1 87.62 23 ALA B O 1
ATOM 1715 N N . ASP B 1 24 ? -8.406 -25.156 5.195 1 90.31 24 ASP B N 1
ATOM 1716 C CA . ASP B 1 24 ? -8.852 -24.594 6.469 1 90.31 24 ASP B CA 1
ATOM 1717 C C . ASP B 1 24 ? -9.273 -23.141 6.309 1 90.31 24 ASP B C 1
ATOM 1719 O O . ASP B 1 24 ? -9.07 -22.328 7.211 1 90.31 24 ASP B O 1
ATOM 1723 N N . TYR B 1 25 ? -9.766 -22.828 5.152 1 93.56 25 TYR B N 1
ATOM 1724 C CA . TYR B 1 25 ? -10.398 -21.531 4.922 1 93.56 25 TYR B CA 1
ATOM 1725 C C . TYR B 1 25 ? -11.914 -21.641 5.027 1 93.56 25 TYR B C 1
ATOM 1727 O O . TYR B 1 25 ? -12.477 -22.734 4.887 1 93.56 25 TYR B O 1
ATOM 1735 N N . GLU B 1 26 ? -12.461 -20.594 5.34 1 96.62 26 GLU B N 1
ATOM 1736 C CA . GLU B 1 26 ? -13.922 -20.562 5.461 1 96.62 26 GLU B CA 1
ATOM 1737 C C . GLU B 1 26 ? -14.555 -19.812 4.285 1 96.62 26 GLU B C 1
ATOM 1739 O O . GLU B 1 26 ? -14.203 -18.672 4.012 1 96.62 26 GLU B O 1
ATOM 1744 N N . VAL B 1 27 ? -15.453 -20.453 3.629 1 97.62 27 VAL B N 1
ATOM 1745 C CA . VAL B 1 27 ? -16.219 -19.781 2.568 1 97.62 27 VAL B CA 1
ATOM 1746 C C . VAL B 1 27 ? -17.453 -19.125 3.156 1 97.62 27 VAL B C 1
ATOM 1748 O O . VAL B 1 27 ? -18.391 -19.812 3.59 1 97.62 27 VAL B O 1
ATOM 1751 N N . ILE B 1 28 ? -17.5 -17.844 3.125 1 97.75 28 ILE B N 1
ATOM 1752 C CA . ILE B 1 28 ? -18.547 -17.156 3.867 1 97.75 28 ILE B CA 1
ATOM 1753 C C . ILE B 1 28 ? -19.656 -16.719 2.908 1 97.75 28 ILE B C 1
ATOM 1755 O O . ILE B 1 28 ? -20.672 -16.172 3.336 1 97.75 28 ILE B O 1
ATOM 1759 N N . GLY B 1 29 ? -19.469 -16.891 1.616 1 97.31 29 GLY B N 1
ATOM 1760 C CA . GLY B 1 29 ? -20.469 -16.531 0.625 1 97.31 29 GLY B CA 1
ATOM 1761 C C . GLY B 1 29 ? -20.094 -16.969 -0.782 1 97.31 29 GLY B C 1
ATOM 1762 O O . GLY B 1 29 ? -18.922 -17.203 -1.071 1 97.31 29 GLY B O 1
ATOM 1763 N N . GLU B 1 30 ? -21.156 -17.078 -1.569 1 97.31 30 GLU B N 1
ATOM 1764 C CA . GLU B 1 30 ? -21 -17.406 -2.98 1 97.31 30 GLU B CA 1
ATOM 1765 C C . GLU B 1 30 ? -21.875 -16.531 -3.865 1 97.31 30 GLU B C 1
ATOM 1767 O O . GLU B 1 30 ? -23.031 -16.266 -3.533 1 97.31 30 GLU B O 1
ATOM 1772 N N . GLY B 1 31 ? -21.219 -16.047 -4.883 1 94.94 31 GLY B N 1
ATOM 1773 C CA . GLY B 1 31 ? -21.953 -15.273 -5.867 1 94.94 31 GLY B CA 1
ATOM 1774 C C . GLY B 1 31 ? -21.859 -15.844 -7.273 1 94.94 31 GLY B C 1
ATOM 1775 O O . GLY B 1 31 ? -20.938 -16.609 -7.574 1 94.94 31 GLY B O 1
ATOM 1776 N N . ARG B 1 32 ? -22.875 -15.367 -8.18 1 93.44 32 ARG B N 1
ATOM 1777 C CA . ARG B 1 32 ? -22.938 -15.961 -9.508 1 93.44 32 ARG B CA 1
ATOM 1778 C C . ARG B 1 32 ? -22.641 -14.914 -10.586 1 93.44 32 ARG B C 1
ATOM 1780 O O . ARG B 1 32 ? -22.609 -15.234 -11.773 1 93.44 32 ARG B O 1
ATOM 1787 N N . ASN B 1 33 ? -22.531 -13.703 -10.18 1 92.12 33 ASN B N 1
ATOM 1788 C CA . ASN B 1 33 ? -22.281 -12.609 -11.117 1 92.12 33 ASN B CA 1
ATOM 1789 C C . ASN B 1 33 ? -21.734 -11.375 -10.406 1 92.12 33 ASN B C 1
ATOM 1791 O O . ASN B 1 33 ? -21.609 -11.359 -9.188 1 92.12 33 ASN B O 1
ATOM 1795 N N . GLY B 1 34 ? -21.406 -10.336 -11.18 1 92.5 34 GLY B N 1
ATOM 1796 C CA . GLY B 1 34 ? -20.781 -9.141 -10.656 1 92.5 34 GLY B CA 1
ATOM 1797 C C . GLY B 1 34 ? -21.641 -8.391 -9.664 1 92.5 34 GLY B C 1
ATOM 1798 O O . GLY B 1 34 ? -21.141 -7.855 -8.672 1 92.5 34 GLY B O 1
ATOM 1799 N N . VAL B 1 35 ? -22.891 -8.344 -9.938 1 93.38 35 VAL B N 1
ATOM 1800 C CA . VAL B 1 35 ? -23.828 -7.637 -9.062 1 93.38 35 VAL B CA 1
ATOM 1801 C C . VAL B 1 35 ? -23.859 -8.312 -7.691 1 93.38 35 VAL B C 1
ATOM 1803 O O . VAL B 1 35 ? -23.797 -7.637 -6.664 1 93.38 35 VAL B O 1
ATOM 1806 N N . GLU B 1 36 ? -23.969 -9.539 -7.688 1 95.19 36 GLU B N 1
ATOM 1807 C CA . GLU B 1 36 ? -23.953 -10.289 -6.43 1 95.19 36 GLU B CA 1
ATOM 1808 C C . GLU B 1 36 ? -22.609 -10.133 -5.719 1 95.19 36 GLU B C 1
ATOM 1810 O O . GLU B 1 36 ? -22.562 -10.094 -4.484 1 95.19 36 GLU B O 1
ATOM 1815 N N . ALA B 1 37 ? -21.578 -10.125 -6.516 1 95.75 37 ALA B N 1
ATOM 1816 C CA . ALA B 1 37 ? -20.234 -9.914 -5.953 1 95.75 37 ALA B CA 1
ATOM 1817 C C . ALA B 1 37 ? -20.188 -8.633 -5.125 1 95.75 37 ALA B C 1
ATOM 1819 O O . ALA B 1 37 ? -19.703 -8.633 -3.99 1 95.75 37 ALA B O 1
ATOM 1820 N N . LEU B 1 38 ? -20.703 -7.535 -5.723 1 96.38 38 LEU B N 1
ATOM 1821 C CA . LEU B 1 38 ? -20.703 -6.238 -5.055 1 96.38 38 LEU B CA 1
ATOM 1822 C C . LEU B 1 38 ? -21.531 -6.277 -3.781 1 96.38 38 LEU B C 1
ATOM 1824 O O . LEU B 1 38 ? -21.094 -5.82 -2.725 1 96.38 38 LEU B O 1
ATOM 1828 N N . LYS B 1 39 ? -22.672 -6.855 -3.906 1 97.12 39 LYS B N 1
ATOM 1829 C CA . LYS B 1 39 ? -23.594 -6.941 -2.771 1 97.12 39 LYS B CA 1
ATOM 1830 C C . LYS B 1 39 ? -22.984 -7.754 -1.634 1 97.12 39 LYS B C 1
ATOM 1832 O O . LYS B 1 39 ? -22.984 -7.324 -0.479 1 97.12 39 LYS B O 1
ATOM 1837 N N . LEU B 1 40 ? -22.469 -8.875 -1.932 1 97.81 40 LEU B N 1
ATOM 1838 C CA . LEU B 1 40 ? -21.938 -9.789 -0.93 1 97.81 40 LEU B CA 1
ATOM 1839 C C . LEU B 1 40 ? -20.656 -9.25 -0.325 1 97.81 40 LEU B C 1
ATOM 1841 O O . LEU B 1 40 ? -20.422 -9.398 0.876 1 97.81 40 LEU B O 1
ATOM 1845 N N . ALA B 1 41 ? -19.797 -8.688 -1.153 1 97.81 41 ALA B N 1
ATOM 1846 C CA . ALA B 1 41 ? -18.547 -8.094 -0.653 1 97.81 41 ALA B CA 1
ATOM 1847 C C . ALA B 1 41 ? -18.844 -7.012 0.382 1 97.81 41 ALA B C 1
ATOM 1849 O O . ALA B 1 41 ? -18.188 -6.957 1.431 1 97.81 41 ALA B O 1
ATOM 1850 N N . LYS B 1 42 ? -19.781 -6.176 0.006 1 97.56 42 LYS B N 1
ATOM 1851 C CA . LYS B 1 42 ? -20.156 -5.082 0.892 1 97.56 42 LYS B CA 1
ATOM 1852 C C . LYS B 1 42 ? -20.734 -5.609 2.201 1 97.56 42 LYS B C 1
ATOM 1854 O O . LYS B 1 42 ? -20.375 -5.133 3.281 1 97.56 42 LYS B O 1
ATOM 1859 N N . LYS B 1 43 ? -21.516 -6.621 2.098 1 97.69 43 LYS B N 1
ATOM 1860 C CA . LYS B 1 43 ? -22.281 -7.125 3.236 1 97.69 43 LYS B CA 1
ATOM 1861 C C . LYS B 1 43 ? -21.406 -7.996 4.141 1 97.69 43 LYS B C 1
ATOM 1863 O O . LYS B 1 43 ? -21.453 -7.875 5.363 1 97.69 43 LYS B O 1
ATOM 1868 N N . LEU B 1 44 ? -20.578 -8.891 3.605 1 97.5 44 LEU B N 1
ATOM 1869 C CA . LEU B 1 44 ? -19.938 -9.961 4.359 1 97.5 44 LEU B CA 1
ATOM 1870 C C . LEU B 1 44 ? -18.531 -9.555 4.777 1 97.5 44 LEU B C 1
ATOM 1872 O O . LEU B 1 44 ? -17.938 -10.172 5.668 1 97.5 44 LEU B O 1
ATOM 1876 N N . LYS B 1 45 ? -17.938 -8.609 4.086 1 95.94 45 LYS B N 1
ATOM 1877 C CA . LYS B 1 45 ? -16.594 -8.109 4.363 1 95.94 45 LYS B CA 1
ATOM 1878 C C . LYS B 1 45 ? -15.586 -9.25 4.391 1 95.94 45 LYS B C 1
ATOM 1880 O O . LYS B 1 45 ? -14.93 -9.477 5.406 1 95.94 45 LYS B O 1
ATOM 1885 N N . PRO B 1 46 ? -15.438 -9.945 3.318 1 98.25 46 PRO B N 1
ATOM 1886 C CA . PRO B 1 46 ? -14.523 -11.086 3.256 1 98.25 46 PRO B CA 1
ATOM 1887 C C . PRO B 1 46 ? -13.055 -10.68 3.377 1 98.25 46 PRO B C 1
ATOM 1889 O O . PRO B 1 46 ? -12.711 -9.523 3.107 1 98.25 46 PRO B O 1
ATOM 1892 N N . ASP B 1 47 ? -12.25 -11.672 3.775 1 97.88 47 ASP B N 1
ATOM 1893 C CA . ASP B 1 47 ? -10.812 -11.453 3.809 1 97.88 47 ASP B CA 1
ATOM 1894 C C . ASP B 1 47 ? -10.219 -11.461 2.4 1 97.88 47 ASP B C 1
ATOM 1896 O O . ASP B 1 47 ? -9.211 -10.805 2.139 1 97.88 47 ASP B O 1
ATOM 1900 N N . VAL B 1 48 ? -10.812 -12.281 1.553 1 98.06 48 VAL B N 1
ATOM 1901 C CA . VAL B 1 48 ? -10.398 -12.367 0.157 1 98.06 48 VAL B CA 1
ATOM 1902 C C . VAL B 1 48 ? -11.586 -12.758 -0.715 1 98.06 48 VAL B C 1
ATOM 1904 O O . VAL B 1 48 ? -12.477 -13.5 -0.273 1 98.06 48 VAL B O 1
ATOM 1907 N N . ILE B 1 49 ? -11.578 -12.289 -1.926 1 98 49 ILE B N 1
ATOM 1908 C CA . ILE B 1 49 ? -12.633 -12.594 -2.891 1 98 49 ILE B CA 1
ATOM 1909 C C . ILE B 1 49 ? -12.031 -13.297 -4.105 1 98 49 ILE B C 1
ATOM 1911 O O . ILE B 1 49 ? -11.109 -12.781 -4.738 1 98 49 ILE B O 1
ATOM 1915 N N . LEU B 1 50 ? -12.484 -14.445 -4.355 1 96.62 50 LEU B N 1
ATOM 1916 C CA . LEU B 1 50 ? -12.164 -15.164 -5.582 1 96.62 50 LEU B CA 1
ATOM 1917 C C . LEU B 1 50 ? -13.227 -14.93 -6.648 1 96.62 50 LEU B C 1
ATOM 1919 O O . LEU B 1 50 ? -14.383 -15.32 -6.48 1 96.62 50 LEU B O 1
ATOM 1923 N N . MET B 1 51 ? -12.75 -14.359 -7.727 1 94.69 51 MET B N 1
ATOM 1924 C CA . MET B 1 51 ? -13.758 -13.898 -8.672 1 94.69 51 MET B CA 1
ATOM 1925 C C . MET B 1 51 ? -13.398 -14.312 -10.102 1 94.69 51 MET B C 1
ATOM 1927 O O . MET B 1 51 ? -12.273 -14.094 -10.547 1 94.69 51 MET B O 1
ATOM 1931 N N . ASP B 1 52 ? -14.375 -14.852 -10.805 1 92.38 52 ASP B N 1
ATOM 1932 C CA . ASP B 1 52 ? -14.219 -15.156 -12.219 1 92.38 52 ASP B CA 1
ATOM 1933 C C . ASP B 1 52 ? -14.242 -13.883 -13.062 1 92.38 52 ASP B C 1
ATOM 1935 O O . ASP B 1 52 ? -14.961 -12.938 -12.75 1 92.38 52 ASP B O 1
ATOM 1939 N N . VAL B 1 53 ? -13.508 -13.867 -14.164 1 86.38 53 VAL B N 1
ATOM 1940 C CA . VAL B 1 53 ? -13.422 -12.703 -15.039 1 86.38 53 VAL B CA 1
ATOM 1941 C C . VAL B 1 53 ? -14.641 -12.656 -15.961 1 86.38 53 VAL B C 1
ATOM 1943 O O . VAL B 1 53 ? -15.281 -11.609 -16.094 1 86.38 53 VAL B O 1
ATOM 1946 N N . LYS B 1 54 ? -14.797 -13.781 -16.641 1 83.12 54 LYS B N 1
ATOM 1947 C CA . LYS B 1 54 ? -15.891 -13.844 -17.594 1 83.12 54 LYS B CA 1
ATOM 1948 C C . LYS B 1 54 ? -17.203 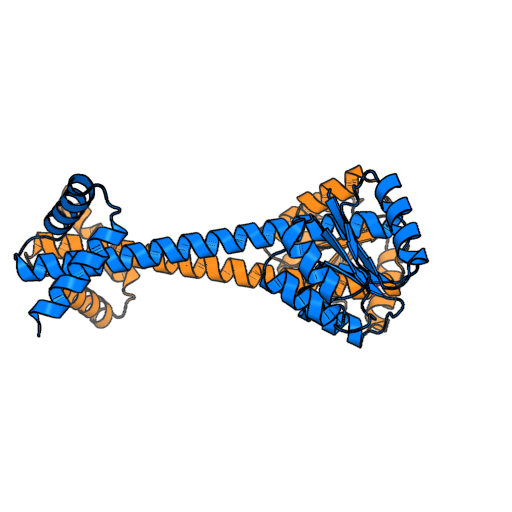-14.18 -16.906 1 83.12 54 LYS B C 1
ATOM 1950 O O . LYS B 1 54 ? -17.5 -15.352 -16.656 1 83.12 54 LYS B O 1
ATOM 1955 N N . MET B 1 55 ? -17.953 -13.141 -16.594 1 76.56 55 MET B N 1
ATOM 1956 C CA . MET B 1 55 ? -19.25 -13.359 -15.961 1 76.56 55 MET B CA 1
ATOM 1957 C C . MET B 1 55 ? -20.328 -12.469 -16.594 1 76.56 55 MET B C 1
ATOM 1959 O O . MET B 1 55 ? -20 -11.438 -17.188 1 76.56 55 MET B O 1
ATOM 1963 N N . PRO B 1 56 ? -21.484 -12.945 -16.531 1 74.06 56 PRO B N 1
ATOM 1964 C CA . PRO B 1 56 ? -22.578 -12.109 -17.031 1 74.06 56 PRO B CA 1
ATOM 1965 C C . PRO B 1 56 ? -22.766 -10.82 -16.219 1 74.06 56 PRO B C 1
ATOM 1967 O O . PRO B 1 56 ? -22.266 -10.727 -15.094 1 74.06 56 PRO B O 1
ATOM 1970 N N . GLU B 1 57 ? -23.531 -9.773 -16.828 1 70 57 GLU B N 1
ATOM 1971 C CA . GLU B 1 57 ? -23.984 -8.516 -16.25 1 70 57 GLU B CA 1
ATOM 1972 C C . GLU B 1 57 ? -22.828 -7.539 -16.078 1 70 57 GLU B C 1
ATOM 1974 O O . GLU B 1 57 ? -22.781 -6.504 -16.75 1 70 57 GLU B O 1
ATOM 1979 N N . LEU B 1 58 ? -21.938 -7.875 -15.117 1 70.81 58 LEU B N 1
ATOM 1980 C CA . LEU B 1 58 ? -20.781 -7.031 -14.883 1 70.81 58 LEU B CA 1
ATOM 1981 C C . LEU B 1 58 ? -19.484 -7.848 -14.945 1 70.81 58 LEU B C 1
ATOM 1983 O O . LEU B 1 58 ? -19.359 -8.859 -14.258 1 70.81 58 LEU B O 1
ATOM 1987 N N . ASP B 1 59 ? -18.641 -7.406 -15.812 1 83.44 59 ASP B N 1
ATOM 1988 C CA . ASP B 1 59 ? -17.391 -8.133 -15.961 1 83.44 59 ASP B CA 1
ATOM 1989 C C . ASP B 1 59 ? -16.594 -8.133 -14.656 1 83.44 59 ASP B C 1
ATOM 1991 O O . ASP B 1 59 ? -16.734 -7.223 -13.836 1 83.44 59 ASP B O 1
ATOM 1995 N N . GLY B 1 60 ? -15.961 -9.273 -14.367 1 85.88 60 GLY B N 1
ATOM 1996 C CA . GLY B 1 60 ? -15.211 -9.484 -13.141 1 85.88 60 GLY B CA 1
ATOM 1997 C C . GLY B 1 60 ? -14.195 -8.391 -12.875 1 85.88 60 GLY B C 1
ATOM 1998 O O . GLY B 1 60 ? -13.953 -8.031 -11.719 1 85.88 60 GLY B O 1
ATOM 1999 N N . ILE B 1 61 ? -13.664 -7.816 -13.914 1 86.88 61 ILE B N 1
ATOM 2000 C CA . ILE B 1 61 ? -12.648 -6.781 -13.773 1 86.88 61 ILE B CA 1
ATOM 2001 C C . ILE B 1 61 ? -13.289 -5.488 -13.273 1 86.88 61 ILE B C 1
ATOM 2003 O O . ILE B 1 61 ? -12.75 -4.82 -12.391 1 86.88 61 ILE B O 1
ATOM 2007 N N . GLU B 1 62 ? -14.398 -5.188 -13.844 1 88.75 62 GLU B N 1
ATOM 2008 C CA . GLU B 1 62 ? -15.117 -4 -13.398 1 88.75 62 GLU B CA 1
ATOM 2009 C C . GLU B 1 62 ? -15.609 -4.156 -11.961 1 88.75 62 GLU B C 1
ATOM 2011 O O . GLU B 1 62 ? -15.547 -3.215 -11.172 1 88.75 62 GLU B O 1
ATOM 2016 N N . ALA B 1 63 ? -16.141 -5.316 -11.672 1 92.5 63 ALA B N 1
ATOM 2017 C CA . ALA B 1 63 ? -16.547 -5.59 -10.305 1 92.5 63 ALA B CA 1
ATOM 2018 C C . ALA B 1 63 ? -15.383 -5.457 -9.336 1 92.5 63 ALA B C 1
ATOM 2020 O O . ALA B 1 63 ? -15.523 -4.871 -8.258 1 92.5 63 ALA B O 1
ATOM 2021 N N . ALA B 1 64 ? -14.266 -5.973 -9.742 1 93.5 64 ALA B N 1
ATOM 2022 C CA . ALA B 1 64 ? -13.062 -5.895 -8.914 1 93.5 64 ALA B CA 1
ATOM 2023 C C . ALA B 1 64 ? -12.664 -4.445 -8.656 1 93.5 64 ALA B C 1
ATOM 2025 O O . ALA B 1 64 ? -12.281 -4.086 -7.539 1 93.5 64 ALA B O 1
ATOM 2026 N N . ARG B 1 65 ? -12.773 -3.67 -9.664 1 92.62 65 ARG B N 1
ATOM 2027 C CA . ARG B 1 65 ? -12.438 -2.254 -9.547 1 92.62 65 ARG B CA 1
ATOM 2028 C C . ARG B 1 65 ? -13.336 -1.564 -8.516 1 92.62 65 ARG B C 1
ATOM 2030 O O . ARG B 1 65 ? -12.852 -0.787 -7.691 1 92.62 65 ARG B O 1
ATOM 2037 N N . GLN B 1 66 ? -14.555 -1.823 -8.586 1 93.94 66 GLN B N 1
ATOM 2038 C CA . GLN B 1 66 ? -15.508 -1.212 -7.664 1 93.94 66 GLN B CA 1
ATOM 2039 C C . GLN B 1 66 ? -15.273 -1.688 -6.234 1 93.94 66 GLN B C 1
ATOM 2041 O O . GLN B 1 66 ? -15.328 -0.895 -5.293 1 93.94 66 GLN B O 1
ATOM 2046 N N . ILE B 1 67 ? -15.023 -2.91 -6.117 1 96.06 67 ILE B N 1
ATOM 2047 C CA . ILE B 1 67 ? -14.766 -3.488 -4.801 1 96.06 67 ILE B CA 1
ATOM 2048 C C . ILE B 1 67 ? -13.523 -2.848 -4.188 1 96.06 67 ILE B C 1
ATOM 2050 O O . ILE B 1 67 ? -13.516 -2.502 -3.004 1 96.06 67 ILE B O 1
ATOM 2054 N N . ARG B 1 68 ? -12.547 -2.729 -5.008 1 93.62 68 ARG B N 1
ATOM 2055 C CA . ARG B 1 68 ? -11.312 -2.086 -4.566 1 93.62 68 ARG B CA 1
ATOM 2056 C C . ARG B 1 68 ? -11.562 -0.638 -4.16 1 93.62 68 ARG B C 1
ATOM 2058 O O . ARG B 1 68 ? -11.086 -0.189 -3.115 1 93.62 68 ARG B O 1
ATOM 2065 N N . HIS B 1 69 ? -12.25 0.009 -5.043 1 93.06 69 HIS B N 1
ATOM 2066 C CA . HIS B 1 69 ? -12.547 1.416 -4.797 1 93.06 69 HIS B CA 1
ATOM 2067 C C . HIS B 1 69 ? -13.227 1.608 -3.443 1 93.06 69 HIS B C 1
ATOM 2069 O O . HIS B 1 69 ? -12.93 2.564 -2.725 1 93.06 69 HIS B O 1
ATOM 2075 N N . ASN B 1 70 ? -14.094 0.699 -3.123 1 95.69 70 ASN B N 1
ATOM 2076 C CA . ASN B 1 70 ? -14.859 0.813 -1.885 1 95.69 70 ASN B CA 1
ATOM 2077 C C . ASN B 1 70 ? -14.172 0.08 -0.735 1 95.69 70 ASN B C 1
ATOM 2079 O O . ASN B 1 70 ? -14.688 0.047 0.382 1 95.69 70 ASN B O 1
ATOM 2083 N N . GLN B 1 71 ? -13.062 -0.531 -0.984 1 95.69 71 GLN B N 1
ATOM 2084 C CA . GLN B 1 71 ? -12.234 -1.225 -0.004 1 95.69 71 GLN B CA 1
ATOM 2085 C C . GLN B 1 71 ? -13.016 -2.342 0.684 1 95.69 71 GLN B C 1
ATOM 2087 O O . GLN B 1 71 ? -13.008 -2.447 1.912 1 95.69 71 GLN B O 1
ATOM 2092 N N . TRP B 1 72 ? -13.695 -3.141 -0.067 1 96.75 72 TRP B N 1
ATOM 2093 C CA . TRP B 1 72 ? -14.523 -4.207 0.479 1 96.75 72 TRP B CA 1
ATOM 2094 C C . TRP B 1 72 ? -13.742 -5.516 0.565 1 96.75 72 TRP B C 1
ATOM 2096 O O . TRP B 1 72 ? -14.273 -6.531 1.03 1 96.75 72 TRP B O 1
ATOM 2106 N N . GLY B 1 73 ? -12.477 -5.512 0.128 1 96.56 73 GLY B N 1
ATOM 2107 C CA . GLY B 1 73 ? -11.609 -6.68 0.21 1 96.56 73 GLY B CA 1
ATOM 2108 C C . GLY B 1 73 ? -10.75 -6.871 -1.023 1 96.56 73 GLY B C 1
ATOM 2109 O O . GLY B 1 73 ? -11.039 -6.309 -2.082 1 96.56 73 GLY B O 1
ATOM 2110 N N . PRO B 1 74 ? -9.68 -7.617 -0.875 1 97.75 74 PRO B N 1
ATOM 2111 C CA . PRO B 1 74 ? -8.836 -7.914 -2.033 1 97.75 74 PRO B CA 1
ATOM 2112 C C . PRO B 1 74 ? -9.461 -8.938 -2.975 1 97.75 74 PRO B C 1
ATOM 2114 O O . PRO B 1 74 ? -10.016 -9.945 -2.521 1 97.75 74 PRO B O 1
ATOM 2117 N N . VAL B 1 75 ? -9.336 -8.68 -4.281 1 97.31 75 VAL B N 1
ATOM 2118 C CA . VAL B 1 75 ? -9.906 -9.562 -5.289 1 97.31 75 VAL B CA 1
ATOM 2119 C C . VAL B 1 75 ? -8.789 -10.336 -5.992 1 97.31 75 VAL B C 1
ATOM 2121 O O . VAL B 1 75 ? -7.785 -9.75 -6.398 1 97.31 75 VAL B O 1
ATOM 2124 N N . VAL B 1 76 ? -8.93 -11.602 -6.023 1 96.88 76 VAL B N 1
ATOM 2125 C CA . VAL B 1 76 ? -8.133 -12.477 -6.875 1 96.88 76 VAL B CA 1
ATOM 2126 C C . VAL B 1 76 ? -8.977 -12.961 -8.055 1 96.88 76 VAL B C 1
ATOM 2128 O O . VAL B 1 76 ? -10.016 -13.594 -7.859 1 96.88 76 VAL B O 1
ATOM 2131 N N . LEU B 1 77 ? -8.508 -12.703 -9.227 1 94.25 77 LEU B N 1
ATOM 2132 C CA . LEU B 1 77 ? -9.281 -13.078 -10.414 1 94.25 77 LEU B CA 1
ATOM 2133 C C . LEU B 1 77 ? -8.992 -14.523 -10.812 1 94.25 77 LEU B C 1
ATOM 2135 O O . LEU B 1 77 ? -7.855 -14.984 -10.719 1 94.25 77 LEU B O 1
ATOM 2139 N N . LEU B 1 78 ? -10.062 -15.133 -11.211 1 91.5 78 LEU B N 1
ATOM 2140 C CA . LEU B 1 78 ? -10 -16.484 -11.758 1 91.5 78 LEU B CA 1
ATOM 2141 C C . LEU B 1 78 ? -10.406 -16.5 -13.227 1 91.5 78 LEU B C 1
ATOM 2143 O O . LEU B 1 78 ? -11.438 -15.938 -13.594 1 91.5 78 LEU B O 1
ATOM 2147 N N . THR B 1 79 ? -9.578 -17.109 -14.062 1 85.31 79 THR B N 1
ATOM 2148 C CA . THR B 1 79 ? -9.938 -17.109 -15.477 1 85.31 79 THR B CA 1
ATOM 2149 C C . THR B 1 79 ? -9.414 -18.359 -16.172 1 85.31 79 THR B C 1
ATOM 2151 O O . THR B 1 79 ? -8.461 -18.984 -15.695 1 85.31 79 THR B O 1
ATOM 2154 N N . ALA B 1 80 ? -10.055 -18.734 -17.203 1 81 80 ALA B N 1
ATOM 2155 C CA . ALA B 1 80 ? -9.555 -19.781 -18.094 1 81 80 ALA B CA 1
ATOM 2156 C C . ALA B 1 80 ? -8.508 -19.25 -19.062 1 81 80 ALA B C 1
ATOM 2158 O O . ALA B 1 80 ? -7.844 -20.016 -19.75 1 81 80 ALA B O 1
ATOM 2159 N N . TYR B 1 81 ? -8.352 -17.984 -19.094 1 72.5 81 TYR B N 1
ATOM 2160 C CA . TYR B 1 81 ? -7.531 -17.344 -20.109 1 72.5 81 TYR B CA 1
ATOM 2161 C C . TYR B 1 81 ? -6.215 -16.859 -19.516 1 72.5 81 TYR B C 1
ATOM 2163 O O . TYR B 1 81 ? -6.184 -16.328 -18.406 1 72.5 81 TYR B O 1
ATOM 2171 N N . SER B 1 82 ? -5.242 -17.125 -20.234 1 69.5 82 SER B N 1
ATOM 2172 C CA . SER B 1 82 ? -3.92 -16.672 -19.812 1 69.5 82 SER B CA 1
ATOM 2173 C C . SER B 1 82 ? -3.373 -15.617 -20.766 1 69.5 82 SER B C 1
ATOM 2175 O O . SER B 1 82 ? -2.162 -15.383 -20.812 1 69.5 82 SER B O 1
ATOM 2177 N N . GLN B 1 83 ? -4.332 -14.953 -21.375 1 76.88 83 GLN B N 1
ATOM 2178 C CA . GLN B 1 83 ? -3.844 -13.969 -22.344 1 76.88 83 GLN B CA 1
ATOM 2179 C C . GLN B 1 83 ? -3.139 -12.812 -21.625 1 76.88 83 GLN B C 1
ATOM 2181 O O . GLN B 1 83 ? -3.666 -12.25 -20.672 1 76.88 83 GLN B O 1
ATOM 2186 N N . GLN B 1 84 ? -2.045 -12.469 -22.172 1 79.44 84 GLN B N 1
ATOM 2187 C CA . GLN B 1 84 ? -1.163 -11.469 -21.578 1 79.44 84 GLN B CA 1
ATOM 2188 C C . GLN B 1 84 ? -1.872 -10.125 -21.438 1 79.44 84 GLN B C 1
ATOM 2190 O O . GLN B 1 84 ? -1.715 -9.445 -20.422 1 79.44 84 GLN B O 1
ATOM 2195 N N . ASP B 1 85 ? -2.613 -9.797 -22.422 1 81.19 85 ASP B N 1
ATOM 2196 C CA . ASP B 1 85 ? -3.295 -8.508 -22.391 1 81.19 85 ASP B CA 1
ATOM 2197 C C . ASP B 1 85 ? -4.297 -8.438 -21.25 1 81.19 85 ASP B C 1
ATOM 2199 O O . ASP B 1 85 ? -4.457 -7.387 -20.625 1 81.19 85 ASP B O 1
ATOM 2203 N N . LEU B 1 86 ? -4.91 -9.508 -20.938 1 82.25 86 LEU B N 1
ATOM 2204 C CA . LEU B 1 86 ? -5.875 -9.547 -19.844 1 82.25 86 LEU B CA 1
ATOM 2205 C C . LEU B 1 86 ? -5.168 -9.477 -18.5 1 82.25 86 LEU B C 1
ATOM 2207 O O . LEU B 1 86 ? -5.648 -8.805 -17.578 1 82.25 86 LEU B O 1
ATOM 2211 N N . VAL B 1 87 ? -4.094 -10.094 -18.438 1 85.56 87 VAL B N 1
ATOM 2212 C CA . VAL B 1 87 ? -3.307 -10.102 -17.203 1 85.56 87 VAL B CA 1
ATOM 2213 C C . VAL B 1 87 ? -2.852 -8.68 -16.875 1 85.56 87 VAL B C 1
ATOM 2215 O O . VAL B 1 87 ? -2.938 -8.242 -15.727 1 85.56 87 VAL B O 1
ATOM 2218 N N . LYS B 1 88 ? -2.416 -8.031 -17.875 1 84.69 88 LYS B N 1
ATOM 2219 C CA . LYS B 1 88 ? -1.954 -6.656 -17.703 1 84.69 88 LYS B CA 1
ATOM 2220 C C . LYS B 1 88 ? -3.098 -5.746 -17.266 1 84.69 88 LYS B C 1
ATOM 2222 O O . LYS B 1 88 ? -2.939 -4.941 -16.344 1 84.69 88 LYS B O 1
ATOM 2227 N N . LYS B 1 89 ? -4.195 -5.941 -17.875 1 84.75 89 LYS B N 1
ATOM 2228 C CA . LYS B 1 89 ? -5.375 -5.156 -17.516 1 84.75 89 LYS B CA 1
ATOM 2229 C C . LYS B 1 89 ? -5.801 -5.434 -16.078 1 84.75 89 LYS B C 1
ATOM 2231 O O . LYS B 1 89 ? -6.18 -4.516 -15.344 1 84.75 89 LYS B O 1
ATOM 2236 N N . ALA B 1 90 ? -5.762 -6.637 -15.695 1 86.25 90 ALA B N 1
ATOM 2237 C CA . ALA B 1 90 ? -6.094 -7.031 -14.328 1 86.25 90 ALA B CA 1
ATOM 2238 C C . ALA B 1 90 ? -5.16 -6.359 -13.328 1 86.25 90 ALA B C 1
ATOM 2240 O O . ALA B 1 90 ? -5.613 -5.812 -12.312 1 86.25 90 ALA B O 1
ATOM 2241 N N . GLY B 1 91 ? -3.953 -6.348 -13.586 1 87.38 91 GLY B N 1
ATOM 2242 C CA . GLY B 1 91 ? -2.979 -5.707 -12.719 1 87.38 91 GLY B CA 1
ATOM 2243 C C . GLY B 1 91 ? -3.246 -4.23 -12.508 1 87.38 91 GLY B C 1
ATOM 2244 O O . GLY B 1 91 ? -3.145 -3.727 -11.391 1 87.38 91 GLY B O 1
ATOM 2245 N N . GLN B 1 92 ? -3.633 -3.643 -13.555 1 87.19 92 GLN B N 1
ATOM 2246 C CA . GLN B 1 92 ? -3.879 -2.203 -13.516 1 87.19 92 GLN B CA 1
ATOM 2247 C C . GLN B 1 92 ? -5.195 -1.888 -12.812 1 87.19 92 GLN B C 1
ATOM 2249 O O . GLN B 1 92 ? -5.402 -0.762 -12.352 1 87.19 92 GLN B O 1
ATOM 2254 N N . SER B 1 93 ? -6.016 -2.857 -12.727 1 86.62 93 SER B N 1
ATOM 2255 C CA . SER B 1 93 ? -7.344 -2.65 -12.164 1 86.62 93 SER B CA 1
ATOM 2256 C C . SER B 1 93 ? -7.32 -2.734 -10.641 1 86.62 93 SER B C 1
ATOM 2258 O O . SER B 1 93 ? -8.336 -2.504 -9.984 1 86.62 93 SER B O 1
ATOM 2260 N N . GLY B 1 94 ? -6.246 -3.154 -10.18 1 90.69 94 GLY B N 1
ATOM 2261 C CA . GLY B 1 94 ? -6.105 -3.104 -8.734 1 90.69 94 GLY B CA 1
ATOM 2262 C C . GLY B 1 94 ? -6.336 -4.445 -8.062 1 90.69 94 GLY B C 1
ATOM 2263 O O . GLY B 1 94 ? -6.492 -4.52 -6.84 1 90.69 94 GLY B O 1
ATOM 2264 N N . VAL B 1 95 ? -6.332 -5.449 -8.828 1 94.62 95 VAL B N 1
ATOM 2265 C CA . VAL B 1 95 ? -6.523 -6.77 -8.242 1 94.62 95 VAL B CA 1
ATOM 2266 C C . VAL B 1 95 ? -5.234 -7.227 -7.559 1 94.62 95 VAL B C 1
ATOM 2268 O O . VAL B 1 95 ? -4.164 -6.676 -7.812 1 94.62 95 VAL B O 1
ATOM 2271 N N . TYR B 1 96 ? -5.383 -8.25 -6.688 1 95.69 96 TYR B N 1
ATOM 2272 C CA . TYR B 1 96 ? -4.266 -8.641 -5.836 1 95.69 96 TYR B CA 1
ATOM 2273 C C . TYR B 1 96 ? -3.734 -10.016 -6.227 1 95.69 96 TYR B C 1
ATOM 2275 O O . TYR B 1 96 ? -2.793 -10.523 -5.609 1 95.69 96 TYR B O 1
ATOM 2283 N N . 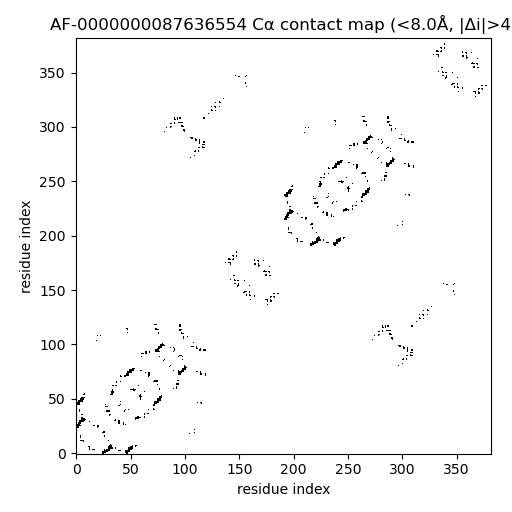GLY B 1 97 ? -4.336 -10.539 -7.188 1 94.44 97 GLY B N 1
ATOM 2284 C CA . GLY B 1 97 ? -3.934 -11.852 -7.676 1 94.44 97 GLY B CA 1
ATOM 2285 C C . GLY B 1 97 ? -4.66 -12.266 -8.938 1 94.44 97 GLY B C 1
ATOM 2286 O O . GLY B 1 97 ? -5.66 -11.648 -9.32 1 94.44 97 GLY B O 1
ATOM 2287 N N . TYR B 1 98 ? -4.086 -13.227 -9.531 1 92.69 98 TYR B N 1
ATOM 2288 C CA . TYR B 1 98 ? -4.586 -13.773 -10.789 1 92.69 98 TYR B CA 1
ATOM 2289 C C . TYR B 1 98 ? -4.281 -15.266 -10.898 1 92.69 98 TYR B C 1
ATOM 2291 O O . TYR B 1 98 ? -3.121 -15.672 -10.805 1 92.69 98 TYR B O 1
ATOM 2299 N N . LEU B 1 99 ? -5.344 -16.016 -11.055 1 92.19 99 LEU B N 1
ATOM 2300 C CA . LEU B 1 99 ? -5.227 -17.469 -11.141 1 92.19 99 LEU B CA 1
ATOM 2301 C C . LEU B 1 99 ? -5.848 -17.984 -12.438 1 92.19 99 LEU B C 1
ATOM 2303 O O . LEU B 1 99 ? -6.895 -17.484 -12.867 1 92.19 99 LEU B O 1
ATOM 2307 N N . ILE B 1 100 ? -5.219 -18.984 -12.93 1 88.62 100 ILE B N 1
ATOM 2308 C CA . ILE B 1 100 ? -5.707 -19.578 -14.172 1 88.62 100 ILE B CA 1
ATOM 2309 C C . ILE B 1 100 ? -6.383 -20.922 -13.875 1 88.62 100 ILE B C 1
ATOM 2311 O O . ILE B 1 100 ? -5.832 -21.75 -13.156 1 88.62 100 ILE B O 1
ATOM 2315 N N . LYS B 1 101 ? -7.574 -21.109 -14.391 1 88.12 101 LYS B N 1
ATOM 2316 C CA . LYS B 1 101 ? -8.305 -22.375 -14.25 1 88.12 101 LYS B CA 1
ATOM 2317 C C . LYS B 1 101 ? -7.738 -23.438 -15.188 1 88.12 101 LYS B C 1
ATOM 2319 O O . LYS B 1 101 ? -7.363 -23.141 -16.328 1 88.12 101 LYS B O 1
ATOM 2324 N N . PRO B 1 102 ? -7.699 -24.672 -14.766 1 87.38 102 PRO B N 1
ATOM 2325 C CA . PRO B 1 102 ? -8.031 -25.172 -13.43 1 87.38 102 PRO B CA 1
ATOM 2326 C C . PRO B 1 102 ? -7 -24.766 -12.383 1 87.38 102 PRO B C 1
ATOM 2328 O O . PRO B 1 102 ? -5.797 -24.781 -12.656 1 87.38 102 PRO B O 1
ATOM 2331 N N . VAL B 1 103 ? -7.504 -24.438 -11.273 1 86.44 103 VAL B N 1
ATOM 2332 C CA . VAL B 1 103 ? -6.633 -23.938 -10.211 1 86.44 103 VAL B CA 1
ATOM 2333 C C . VAL B 1 103 ? -6.027 -25.125 -9.445 1 86.44 103 VAL B C 1
ATOM 2335 O O . VAL B 1 103 ? -6.742 -26.031 -9.039 1 86.44 103 VAL B O 1
ATOM 2338 N N . ARG B 1 104 ? -4.734 -25.031 -9.312 1 83.12 104 ARG B N 1
ATOM 2339 C CA . ARG B 1 104 ? -4.066 -26.047 -8.492 1 83.12 104 ARG B CA 1
ATOM 2340 C C . ARG B 1 104 ? -4.039 -25.625 -7.023 1 83.12 104 ARG B C 1
ATOM 2342 O O . ARG B 1 104 ? -3.916 -24.438 -6.715 1 83.12 104 ARG B O 1
ATOM 2349 N N . GLU B 1 105 ? -4.043 -26.625 -6.23 1 78.62 105 GLU B N 1
ATOM 2350 C CA . GLU B 1 105 ? -4.074 -26.375 -4.793 1 78.62 105 GLU B CA 1
ATOM 2351 C C . GLU B 1 105 ? -2.824 -25.625 -4.332 1 78.62 105 GLU B C 1
ATOM 2353 O O . GLU B 1 105 ? -2.896 -24.766 -3.453 1 78.62 105 GLU B O 1
ATOM 2358 N N . ASP B 1 106 ? -1.742 -25.922 -4.949 1 82.19 106 ASP B N 1
ATOM 2359 C CA . ASP B 1 106 ? -0.461 -25.375 -4.516 1 82.19 106 ASP B CA 1
ATOM 2360 C C . ASP B 1 106 ? -0.32 -23.906 -4.93 1 82.19 106 ASP B C 1
ATOM 2362 O O . ASP B 1 106 ? 0.599 -23.219 -4.48 1 82.19 106 ASP B O 1
ATOM 2366 N N . GLN B 1 107 ? -1.192 -23.453 -5.742 1 87.19 107 GLN B N 1
ATOM 2367 C CA . GLN B 1 107 ? -1.172 -22.062 -6.168 1 87.19 107 GLN B CA 1
ATOM 2368 C C . GLN B 1 107 ? -2.234 -21.25 -5.438 1 87.19 107 GLN B C 1
ATOM 2370 O O . GLN B 1 107 ? -2.053 -20.047 -5.199 1 87.19 107 GLN B O 1
ATOM 2375 N N . LEU B 1 108 ? -3.254 -21.953 -5.113 1 90.69 108 LEU B N 1
ATOM 2376 C CA . LEU B 1 108 ? -4.418 -21.281 -4.547 1 90.69 108 LEU B CA 1
ATOM 2377 C C . LEU B 1 108 ? -4.074 -20.609 -3.217 1 90.69 108 LEU B C 1
ATOM 2379 O O . LEU B 1 108 ? -4.262 -19.406 -3.049 1 90.69 108 LEU B O 1
ATOM 2383 N N . VAL B 1 109 ? -3.514 -21.344 -2.303 1 90.06 109 VAL B N 1
ATOM 2384 C CA . VAL B 1 109 ? -3.281 -20.891 -0.937 1 90.06 109 VAL B CA 1
ATOM 2385 C C . VAL B 1 109 ? -2.246 -19.766 -0.935 1 90.06 109 VAL B C 1
ATOM 2387 O O . VAL B 1 109 ? -2.482 -18.703 -0.369 1 90.06 109 VAL B O 1
ATOM 2390 N N . PRO B 1 110 ? -1.104 -19.922 -1.657 1 91 110 PRO B N 1
ATOM 2391 C CA . PRO B 1 110 ? -0.124 -18.844 -1.673 1 91 110 PRO B CA 1
ATOM 2392 C C . PRO B 1 110 ? -0.693 -17.547 -2.244 1 91 110 PRO B C 1
ATOM 2394 O O . PRO B 1 110 ? -0.439 -16.453 -1.704 1 91 110 PRO B O 1
ATOM 2397 N N . THR B 1 111 ? -1.42 -17.656 -3.297 1 93.44 111 THR B N 1
ATOM 2398 C CA . THR B 1 111 ? -1.978 -16.469 -3.941 1 93.44 111 THR B CA 1
ATOM 2399 C C . THR B 1 111 ? -2.934 -15.742 -2.998 1 93.44 111 THR B C 1
ATOM 2401 O O . THR B 1 111 ? -2.889 -14.516 -2.887 1 93.44 111 THR B O 1
ATOM 2404 N N . LEU B 1 112 ? -3.742 -16.484 -2.295 1 94.44 112 LEU B N 1
ATOM 2405 C CA . LEU B 1 112 ? -4.711 -15.891 -1.374 1 94.44 112 LEU B CA 1
ATOM 2406 C C . LEU B 1 112 ? -4.004 -15.227 -0.195 1 94.44 112 LEU B C 1
ATOM 2408 O O . LEU B 1 112 ? -4.398 -14.141 0.237 1 94.44 112 LEU B O 1
ATOM 2412 N N . GLU B 1 113 ? -3.023 -15.891 0.296 1 92.94 113 GLU B N 1
ATOM 2413 C CA . GLU B 1 113 ? -2.279 -15.344 1.426 1 92.94 113 GLU B CA 1
ATOM 2414 C C . GLU B 1 113 ? -1.598 -14.031 1.054 1 92.94 113 GLU B C 1
ATOM 2416 O O . GLU B 1 113 ? -1.648 -13.062 1.813 1 92.94 113 GLU B O 1
ATOM 2421 N N . MET B 1 114 ? -0.985 -14.016 -0.134 1 94.25 114 MET B N 1
ATOM 2422 C CA . MET B 1 114 ? -0.335 -12.789 -0.589 1 94.25 114 MET B CA 1
ATOM 2423 C C . MET B 1 114 ? -1.351 -11.672 -0.759 1 94.25 114 MET B C 1
ATOM 2425 O O . MET B 1 114 ? -1.106 -10.539 -0.339 1 94.25 114 MET B O 1
ATOM 2429 N N . ALA B 1 115 ? -2.447 -12.008 -1.37 1 96.38 115 ALA B N 1
ATOM 2430 C CA . ALA B 1 115 ? -3.498 -11.016 -1.586 1 96.38 115 ALA B CA 1
ATOM 2431 C C . ALA B 1 115 ? -3.977 -10.43 -0.262 1 96.38 115 ALA B C 1
ATOM 2433 O O . ALA B 1 115 ? -4.105 -9.211 -0.13 1 96.38 115 ALA B O 1
ATOM 2434 N N . TYR B 1 116 ? -4.137 -11.289 0.704 1 96.25 116 TYR B N 1
ATOM 2435 C CA . TYR B 1 116 ? -4.633 -10.891 2.016 1 96.25 116 TYR B CA 1
ATOM 2436 C C . TYR B 1 116 ? -3.66 -9.938 2.701 1 96.25 116 TYR B C 1
ATOM 2438 O O . TYR B 1 116 ? -4.051 -8.867 3.164 1 96.25 116 TYR B O 1
ATOM 2446 N N . HIS B 1 117 ? -2.445 -10.266 2.723 1 95.69 117 HIS B N 1
ATOM 2447 C CA . HIS B 1 117 ? -1.454 -9.5 3.467 1 95.69 117 HIS B CA 1
ATOM 2448 C C . HIS B 1 117 ? -1.135 -8.188 2.766 1 95.69 117 HIS B C 1
ATOM 2450 O O . HIS B 1 117 ? -0.975 -7.152 3.418 1 95.69 117 HIS B O 1
ATOM 2456 N N . ARG B 1 118 ? -1.037 -8.227 1.489 1 95.56 118 ARG B N 1
ATOM 2457 C CA . ARG B 1 118 ? -0.771 -7.008 0.737 1 95.56 118 ARG B CA 1
ATOM 2458 C C . ARG B 1 118 ? -1.922 -6.016 0.877 1 95.56 118 ARG B C 1
ATOM 2460 O O . ARG B 1 118 ? -1.697 -4.816 1.039 1 95.56 118 ARG B O 1
ATOM 2467 N N . TYR B 1 119 ? -3.113 -6.555 0.815 1 96.81 119 TYR B N 1
ATOM 2468 C CA . TYR B 1 119 ? -4.289 -5.711 0.991 1 96.81 119 TYR B CA 1
ATOM 2469 C C . TYR B 1 119 ? -4.309 -5.082 2.379 1 96.81 119 TYR B C 1
ATOM 2471 O O . TYR B 1 119 ? -4.566 -3.885 2.521 1 96.81 119 TYR B O 1
ATOM 2479 N N . ALA B 1 120 ? -4.051 -5.875 3.375 1 96.12 120 ALA B N 1
ATOM 2480 C CA . ALA B 1 120 ? -4.02 -5.379 4.746 1 96.12 120 ALA B CA 1
ATOM 2481 C C . ALA B 1 120 ? -3 -4.254 4.902 1 96.12 120 ALA B C 1
ATOM 2483 O O . ALA B 1 120 ? -3.264 -3.256 5.578 1 96.12 120 ALA B O 1
ATOM 2484 N N . GLU B 1 121 ? -1.904 -4.406 4.293 1 95.5 121 GLU B N 1
ATOM 2485 C CA . GLU B 1 121 ? -0.87 -3.377 4.359 1 95.5 121 GLU B CA 1
ATOM 2486 C C . GLU B 1 121 ? -1.303 -2.109 3.627 1 95.5 121 GLU B C 1
ATOM 2488 O O . GLU B 1 121 ? -1.068 -0.999 4.105 1 95.5 121 GLU B O 1
ATOM 2493 N N . GLU B 1 122 ? -1.87 -2.314 2.473 1 96.25 122 GLU B N 1
ATOM 2494 C CA . GLU B 1 122 ? -2.375 -1.169 1.723 1 96.25 122 GLU B CA 1
ATOM 2495 C C . GLU B 1 122 ? -3.406 -0.389 2.533 1 96.25 122 GLU B C 1
ATOM 2497 O O . GLU B 1 122 ? -3.373 0.843 2.566 1 96.25 122 GLU B O 1
ATOM 2502 N N . LEU B 1 123 ? -4.301 -1.081 3.18 1 96.62 123 LEU B N 1
ATOM 2503 C CA . LEU B 1 123 ? -5.32 -0.437 4 1 96.62 123 LEU B CA 1
ATOM 2504 C C . LEU B 1 123 ? -4.684 0.361 5.133 1 96.62 123 LEU B C 1
ATOM 2506 O O . LEU B 1 123 ? -5.125 1.47 5.441 1 96.62 123 LEU B O 1
ATOM 2510 N N . ALA B 1 124 ? -3.682 -0.213 5.699 1 96.94 124 ALA B N 1
ATOM 2511 C CA . ALA B 1 124 ? -2.984 0.464 6.793 1 96.94 124 ALA B CA 1
ATOM 2512 C C . ALA B 1 124 ? -2.354 1.769 6.316 1 96.94 124 ALA B C 1
ATOM 2514 O O . ALA B 1 124 ? -2.416 2.785 7.008 1 96.94 124 ALA B O 1
ATOM 2515 N N . LEU B 1 125 ? -1.784 1.72 5.168 1 97.12 125 LEU B N 1
ATOM 2516 C CA . LEU B 1 125 ? -1.173 2.914 4.598 1 97.12 125 LEU B CA 1
ATOM 2517 C C . LEU B 1 125 ? -2.229 3.971 4.289 1 97.12 125 LEU B C 1
ATOM 2519 O O . LEU B 1 125 ? -2.021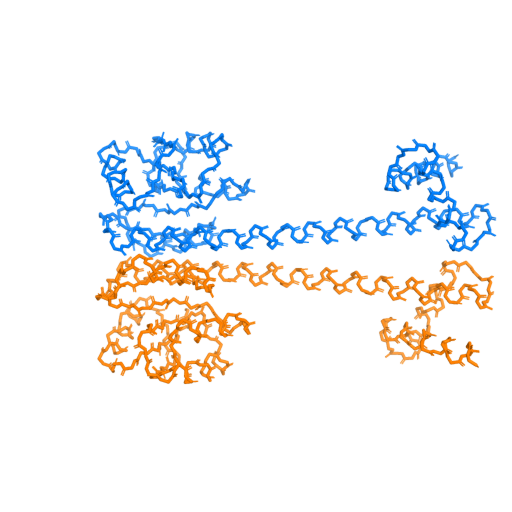 5.156 4.551 1 97.12 125 LEU B O 1
ATOM 2523 N N . LYS B 1 126 ? -3.312 3.562 3.752 1 96.88 126 LYS B N 1
ATOM 2524 C CA . LYS B 1 126 ? -4.391 4.488 3.418 1 96.88 126 LYS B CA 1
ATOM 2525 C C . LYS B 1 126 ? -4.977 5.129 4.676 1 96.88 126 LYS B C 1
ATOM 2527 O O . LYS B 1 126 ? -5.305 6.316 4.68 1 96.88 126 LYS B O 1
ATOM 2532 N N . PHE B 1 127 ? -5.062 4.332 5.68 1 97 127 PHE B N 1
ATOM 2533 C CA . PHE B 1 127 ? -5.531 4.859 6.957 1 97 127 PHE B CA 1
ATOM 2534 C C . PHE B 1 127 ? -4.57 5.914 7.492 1 97 127 PHE B C 1
ATOM 2536 O O . PHE B 1 127 ? -5.004 6.953 8 1 97 127 PHE B O 1
ATOM 2543 N N . ASN B 1 128 ? -3.311 5.621 7.387 1 97.69 128 ASN B N 1
ATOM 2544 C CA . ASN B 1 128 ? -2.301 6.586 7.809 1 97.69 128 ASN B CA 1
ATOM 2545 C C . ASN B 1 128 ? -2.42 7.895 7.039 1 97.69 128 ASN B C 1
ATOM 2547 O O . ASN B 1 128 ? -2.34 8.977 7.625 1 97.69 128 ASN B O 1
ATOM 2551 N N . ILE B 1 129 ? -2.633 7.766 5.832 1 97.56 129 ILE B N 1
ATOM 2552 C CA . ILE B 1 129 ? -2.789 8.945 4.984 1 97.56 129 ILE B CA 1
ATOM 2553 C C . ILE B 1 129 ? -3.996 9.758 5.449 1 97.56 129 ILE B C 1
ATOM 2555 O O . ILE B 1 129 ? -3.906 10.977 5.617 1 97.56 129 ILE B O 1
ATOM 2559 N N . GLU B 1 130 ? -5.062 9.086 5.613 1 97.25 130 GLU B N 1
ATOM 2560 C CA . GLU B 1 130 ? -6.281 9.75 6.066 1 97.25 130 GLU B CA 1
ATOM 2561 C C . GLU B 1 130 ? -6.059 10.469 7.395 1 97.25 130 GLU B C 1
ATOM 2563 O O . GLU B 1 130 ? -6.496 11.609 7.574 1 97.25 130 GLU B O 1
ATOM 2568 N N . ASN B 1 131 ? -5.387 9.789 8.273 1 97.5 131 ASN B N 1
ATOM 2569 C CA . ASN B 1 131 ? -5.105 10.367 9.586 1 97.5 131 ASN B CA 1
ATOM 2570 C C . ASN B 1 131 ? -4.23 11.609 9.469 1 97.5 131 ASN B C 1
ATOM 2572 O O . ASN B 1 131 ? -4.484 12.617 10.133 1 97.5 131 ASN B O 1
ATOM 2576 N N . LEU B 1 132 ? -3.262 11.492 8.664 1 96.69 132 LEU B N 1
ATOM 2577 C CA . LEU B 1 132 ? -2.365 12.625 8.461 1 96.69 132 LEU B CA 1
ATOM 2578 C C . LEU B 1 132 ? -3.105 13.789 7.812 1 96.69 132 LEU B C 1
ATOM 2580 O O . LEU B 1 132 ? -2.9 14.945 8.188 1 96.69 132 LEU B O 1
ATOM 2584 N N . GLU B 1 133 ? -3.92 13.508 6.871 1 97 133 GLU B N 1
ATOM 2585 C CA . GLU B 1 133 ? -4.719 14.539 6.223 1 97 133 GLU B CA 1
ATOM 2586 C C . GLU B 1 133 ? -5.656 15.219 7.223 1 97 133 GLU B C 1
ATOM 2588 O O . GLU B 1 133 ? -5.816 16.438 7.199 1 97 133 GLU B O 1
ATOM 2593 N N . ASN B 1 134 ? -6.25 14.445 8.047 1 96.31 134 ASN B N 1
ATOM 2594 C CA . ASN B 1 134 ? -7.129 14.984 9.078 1 96.31 134 ASN B CA 1
ATOM 2595 C C . ASN B 1 134 ? -6.367 15.891 10.047 1 96.31 134 ASN B C 1
ATOM 2597 O O . ASN B 1 134 ? -6.859 16.953 10.422 1 96.31 134 ASN B O 1
ATOM 2601 N N . THR B 1 135 ? -5.262 15.391 10.453 1 95.25 135 THR B N 1
ATOM 2602 C CA . THR B 1 135 ? -4.426 16.188 11.344 1 95.25 135 THR B CA 1
ATOM 2603 C C . THR B 1 135 ? -4.047 17.516 10.688 1 95.25 135 THR B C 1
ATOM 2605 O O . THR B 1 135 ? -4.105 18.562 11.32 1 95.25 135 THR B O 1
ATOM 2608 N N . LEU B 1 136 ? -3.682 17.469 9.469 1 94.44 136 LEU B N 1
ATOM 2609 C CA . LEU B 1 136 ? -3.322 18.672 8.719 1 94.44 136 LEU B CA 1
ATOM 2610 C C . LEU B 1 136 ? -4.504 19.625 8.633 1 94.44 136 LEU B C 1
ATOM 2612 O O . LEU B 1 136 ? -4.344 20.844 8.812 1 94.44 136 LEU B O 1
ATOM 2616 N N . GLU B 1 137 ? -5.637 19.125 8.32 1 94.75 137 GLU B N 1
ATOM 2617 C CA . GLU B 1 137 ? -6.836 19.953 8.227 1 94.75 137 GLU B CA 1
ATOM 2618 C C . GLU B 1 137 ? -7.168 20.594 9.57 1 94.75 137 GLU B C 1
ATOM 2620 O O . GLU B 1 137 ? -7.574 21.766 9.625 1 94.75 137 GLU B O 1
ATOM 2625 N N . GLU B 1 138 ? -7.082 19.828 10.594 1 93.25 138 GLU B N 1
ATOM 2626 C CA . GLU B 1 138 ? -7.332 20.344 11.938 1 93.25 138 GLU B CA 1
ATOM 2627 C C . GLU B 1 138 ? -6.391 21.5 12.266 1 93.25 138 GLU B C 1
ATOM 2629 O O . GLU B 1 138 ? -6.82 22.516 12.82 1 93.25 138 GLU B O 1
ATOM 2634 N N . ARG B 1 139 ? -5.168 21.391 11.93 1 89.62 139 ARG B N 1
ATOM 2635 C CA . ARG B 1 139 ? -4.184 22.438 12.188 1 89.62 139 ARG B CA 1
ATOM 2636 C C . ARG B 1 139 ? -4.508 23.703 11.398 1 89.62 139 ARG B C 1
ATOM 2638 O O . ARG B 1 139 ? -4.336 24.812 11.906 1 89.62 139 ARG B O 1
ATOM 2645 N N . LYS B 1 140 ? -4.918 23.516 10.258 1 90.56 140 LYS B N 1
ATOM 2646 C CA . LYS B 1 140 ? -5.305 24.656 9.43 1 90.56 140 LYS B CA 1
ATOM 2647 C C . LYS B 1 140 ? -6.484 25.406 10.039 1 90.56 140 LYS B C 1
ATOM 2649 O O . LYS B 1 140 ? -6.496 26.641 10.062 1 90.56 140 LYS B O 1
ATOM 2654 N N . LEU B 1 141 ? -7.426 24.641 10.484 1 93.31 141 LEU B N 1
ATOM 2655 C CA . LEU B 1 141 ? -8.609 25.234 11.094 1 93.31 141 LEU B CA 1
ATOM 2656 C C . LEU B 1 141 ? -8.25 25.984 12.375 1 93.31 141 LEU B C 1
ATOM 2658 O O . LEU B 1 141 ? -8.75 27.094 12.609 1 93.31 141 LEU B O 1
ATOM 2662 N N . ILE B 1 142 ? -7.43 25.375 13.125 1 92.38 142 ILE B N 1
ATOM 2663 C CA . ILE B 1 142 ? -7.008 25.984 14.375 1 92.38 142 ILE B CA 1
ATOM 2664 C C . ILE B 1 142 ? -6.266 27.297 14.086 1 92.38 142 ILE B C 1
ATOM 2666 O O . ILE B 1 142 ? -6.523 28.312 14.727 1 92.38 142 ILE B O 1
ATOM 2670 N N . ALA B 1 143 ? -5.391 27.25 13.133 1 88.38 143 ALA B N 1
ATOM 2671 C CA . ALA B 1 143 ? -4.629 28.438 12.75 1 88.38 143 ALA B CA 1
ATOM 2672 C C . ALA B 1 143 ? -5.555 29.562 12.289 1 88.38 143 ALA B C 1
ATOM 2674 O O . ALA B 1 143 ? -5.367 30.719 12.664 1 88.38 143 ALA B O 1
ATOM 2675 N N . LYS B 1 144 ? -6.484 29.156 11.5 1 90.75 144 LYS B N 1
ATOM 2676 C CA . LYS B 1 144 ? -7.441 30.141 11 1 90.75 144 LYS B CA 1
ATOM 2677 C C . LYS B 1 144 ? -8.266 30.734 12.141 1 90.75 144 LYS B C 1
ATOM 2679 O O . LYS B 1 144 ? -8.453 31.953 12.211 1 90.75 144 LYS B O 1
ATOM 2684 N N . ALA B 1 145 ? -8.734 29.891 12.969 1 93.69 145 ALA B N 1
ATOM 2685 C CA . ALA B 1 145 ? -9.57 30.344 14.086 1 93.69 145 ALA B CA 1
ATOM 2686 C C . ALA B 1 145 ? -8.781 31.219 15.047 1 93.69 145 ALA B C 1
ATOM 2688 O O . ALA B 1 145 ? -9.266 32.25 15.484 1 93.69 145 ALA B O 1
ATOM 2689 N N . THR B 1 146 ? -7.598 30.75 15.383 1 89.88 146 THR B N 1
ATOM 2690 C CA . THR B 1 146 ? -6.777 31.562 16.281 1 89.88 146 THR B CA 1
ATOM 2691 C C . THR B 1 146 ? -6.41 32.906 15.641 1 89.88 146 THR B C 1
ATOM 2693 O O . THR B 1 146 ? -6.324 33.906 16.328 1 89.88 146 THR B O 1
ATOM 2696 N N . GLY B 1 147 ? -6.156 32.844 14.344 1 85.88 147 GLY B N 1
ATOM 2697 C CA . GLY B 1 147 ? -5.906 34.094 13.625 1 85.88 147 GLY B CA 1
ATOM 2698 C C . GLY B 1 147 ? -7.043 35.094 13.75 1 85.88 147 GLY B C 1
ATOM 2699 O O . GLY B 1 147 ? -6.809 36.281 13.938 1 85.88 147 GLY B O 1
ATOM 2700 N N . ILE B 1 148 ? -8.18 34.625 13.594 1 90.38 148 ILE B N 1
ATOM 2701 C CA . ILE B 1 148 ? -9.375 35.469 13.719 1 90.38 148 ILE B CA 1
ATOM 2702 C C . ILE B 1 148 ? -9.453 36.062 15.125 1 90.38 148 ILE B C 1
ATOM 2704 O O . ILE B 1 148 ? -9.672 37.25 15.289 1 90.38 148 ILE B O 1
ATOM 2708 N N . LEU B 1 149 ? -9.258 35.25 16.141 1 90.31 149 LEU B N 1
ATOM 2709 C CA . LEU B 1 149 ? -9.328 35.719 17.516 1 90.31 149 LEU B CA 1
ATOM 2710 C C . LEU B 1 149 ? -8.242 36.719 17.812 1 90.31 149 LEU B C 1
ATOM 2712 O O . LEU B 1 149 ? -8.477 37.719 18.516 1 90.31 149 LEU B O 1
ATOM 2716 N N . GLN B 1 150 ? -7.109 36.406 17.266 1 85 150 GLN B N 1
ATOM 2717 C CA . GLN B 1 150 ? -6.004 37.344 17.438 1 85 150 GLN B CA 1
ATOM 2718 C C . GLN B 1 150 ? -6.348 38.719 16.859 1 85 150 GLN B C 1
ATOM 2720 O O . GLN B 1 150 ? -6.059 39.75 17.484 1 85 150 GLN B O 1
ATOM 2725 N N . SER B 1 151 ? -6.906 38.688 15.719 1 84.06 151 SER B N 1
ATOM 2726 C CA . SER B 1 151 ? -7.262 39.938 15.039 1 84.06 151 SER B CA 1
ATOM 2727 C C . SER B 1 151 ? -8.391 40.656 15.773 1 84.06 151 SER B C 1
ATOM 2729 O O . SER B 1 151 ? -8.414 41.906 15.828 1 84.06 151 SER B O 1
ATOM 2731 N N . LEU B 1 152 ? -9.297 39.969 16.297 1 86.25 152 LEU B N 1
ATOM 2732 C CA . LEU B 1 152 ? -10.484 40.531 16.922 1 86.25 152 LEU B CA 1
ATOM 2733 C C . LEU B 1 152 ? -10.164 41.094 18.312 1 86.25 152 LEU B C 1
ATOM 2735 O O . LEU B 1 152 ? -10.688 42.156 18.703 1 86.25 152 LEU B O 1
ATOM 2739 N N . TYR B 1 153 ? -9.312 40.406 19 1 88 153 TYR B N 1
ATOM 2740 C CA . TYR B 1 153 ? -9.133 40.75 20.406 1 88 153 TYR B CA 1
ATOM 2741 C C . TYR B 1 153 ? -7.723 41.281 20.672 1 88 153 TYR B C 1
ATOM 2743 O O . TYR B 1 153 ? -7.391 41.625 21.797 1 88 153 TYR B O 1
ATOM 2751 N N . GLN B 1 154 ? -6.906 41.25 19.656 1 83.06 154 GLN B N 1
ATOM 2752 C CA . GLN B 1 154 ? -5.535 41.719 19.781 1 83.06 154 GLN B CA 1
ATOM 2753 C C . GLN B 1 154 ? -4.777 40.969 20.859 1 83.06 154 GLN B C 1
ATOM 2755 O O . GLN B 1 154 ? -4.211 41.562 21.766 1 83.06 154 GLN B O 1
ATOM 2760 N N . ILE B 1 155 ? -4.855 39.719 20.797 1 84.25 155 ILE B N 1
ATOM 2761 C CA . ILE B 1 155 ? -4.23 38.844 21.766 1 84.25 155 ILE B CA 1
ATOM 2762 C C . ILE B 1 155 ? -3.158 38 21.078 1 84.25 155 ILE B C 1
ATOM 2764 O O . ILE B 1 155 ? -3.061 38 19.844 1 84.25 155 ILE B O 1
ATOM 2768 N N . THR B 1 156 ? -2.338 37.312 21.938 1 78.56 156 THR B N 1
ATOM 2769 C CA . THR B 1 156 ? -1.28 36.469 21.391 1 78.56 156 THR B CA 1
ATOM 2770 C C . THR B 1 156 ? -1.849 35.156 20.906 1 78.56 156 THR B C 1
ATOM 2772 O O . THR B 1 156 ? -2.994 34.812 21.203 1 78.56 156 THR B O 1
ATOM 2775 N N . GLU B 1 157 ? -1.147 34.469 20.172 1 81.81 157 GLU B N 1
ATOM 2776 C CA . GLU B 1 157 ? -1.551 33.156 19.672 1 81.81 157 GLU B CA 1
ATOM 2777 C C . GLU B 1 157 ? -1.838 32.188 20.812 1 81.81 157 GLU B C 1
ATOM 2779 O O . GLU B 1 157 ? -2.809 31.438 20.766 1 81.81 157 GLU B O 1
ATOM 2784 N N . ASP B 1 158 ? -0.974 32.219 21.734 1 83.44 158 ASP B N 1
ATOM 2785 C CA . ASP B 1 158 ? -1.148 31.344 22.891 1 83.44 158 ASP B CA 1
ATOM 2786 C C . ASP B 1 158 ? -2.465 31.625 23.594 1 83.44 158 ASP B C 1
ATOM 2788 O O . ASP B 1 158 ? -3.182 30.703 24 1 83.44 158 ASP B O 1
ATOM 2792 N N . GLU B 1 159 ? -2.699 32.906 23.781 1 86.25 159 GLU B N 1
ATOM 2793 C CA . GLU B 1 159 ? -3.951 33.281 24.422 1 86.25 159 GLU B CA 1
ATOM 2794 C C . GLU B 1 159 ? -5.152 32.906 23.562 1 86.25 159 GLU B C 1
ATOM 2796 O O . GLU B 1 159 ? -6.176 32.438 24.094 1 86.25 159 GLU B O 1
ATOM 2801 N N . ALA B 1 160 ? -5.043 33.156 22.25 1 90.12 160 ALA B N 1
ATOM 2802 C CA . ALA B 1 160 ? -6.109 32.781 21.328 1 90.12 160 ALA B CA 1
ATOM 2803 C C . ALA B 1 160 ? -6.398 31.281 21.406 1 90.12 160 ALA B C 1
ATOM 2805 O O . ALA B 1 160 ? -7.559 30.875 21.438 1 90.12 160 ALA B O 1
ATOM 2806 N N . TYR B 1 161 ? -5.383 30.516 21.469 1 92.12 161 TYR B N 1
ATOM 2807 C CA . TYR B 1 161 ? -5.523 29.062 21.531 1 92.12 161 TYR B CA 1
ATOM 2808 C C . TYR B 1 161 ? -6.188 28.641 22.844 1 92.12 161 TYR B C 1
ATOM 2810 O O . TYR B 1 161 ? -7.035 27.75 22.859 1 92.12 161 TYR B O 1
ATOM 2818 N N . LYS B 1 162 ? -5.734 29.25 23.875 1 94.69 162 LYS B N 1
ATOM 2819 C CA . LYS B 1 162 ? -6.328 28.938 25.172 1 94.69 162 LYS B CA 1
ATOM 2820 C C . LYS B 1 162 ? -7.824 29.234 25.172 1 94.69 162 LYS B C 1
ATOM 2822 O O . LYS B 1 162 ? -8.617 28.484 25.75 1 94.69 162 LYS B O 1
ATOM 2827 N N . ARG B 1 163 ? -8.148 30.312 24.625 1 94.31 163 ARG B N 1
ATOM 2828 C CA . ARG B 1 163 ? -9.562 30.688 24.531 1 94.31 163 ARG B CA 1
ATOM 2829 C C . ARG B 1 163 ? -10.336 29.672 23.688 1 94.31 163 ARG B C 1
ATOM 2831 O O . ARG B 1 163 ? -11.469 29.328 24.031 1 94.31 163 ARG B O 1
ATOM 2838 N N . LEU B 1 164 ? -9.742 29.359 22.609 1 94.56 164 LEU B N 1
ATOM 2839 C CA . LEU B 1 164 ? -10.336 28.344 21.75 1 94.56 164 LEU B CA 1
ATOM 2840 C C . LEU B 1 164 ? -10.602 27.047 22.531 1 94.56 164 LEU B C 1
ATOM 2842 O O . LEU B 1 164 ? -11.695 26.484 22.438 1 94.56 164 LEU B O 1
ATOM 2846 N N . ARG B 1 165 ? -9.656 26.578 23.219 1 95.12 165 ARG B N 1
ATOM 2847 C CA . ARG B 1 165 ? -9.742 25.359 24 1 95.12 165 ARG B CA 1
ATOM 2848 C C . ARG B 1 165 ? -10.812 25.469 25.094 1 95.12 165 ARG B C 1
ATOM 2850 O O . ARG B 1 165 ? -11.578 24.531 25.312 1 95.12 165 ARG B O 1
ATOM 2857 N N . SER B 1 166 ? -10.734 26.641 25.703 1 96.38 166 SER B N 1
ATOM 2858 C CA . SER B 1 166 ? -11.719 26.891 26.766 1 96.38 166 SER B CA 1
ATOM 2859 C C . SER B 1 166 ? -13.141 26.812 26.234 1 96.38 166 SER B C 1
ATOM 2861 O O . SER B 1 166 ? -14.031 26.266 26.891 1 96.38 166 SER B O 1
ATOM 2863 N N . PHE B 1 167 ? -13.289 27.453 25.141 1 94.81 167 PHE B N 1
ATOM 2864 C CA . PHE B 1 167 ? -14.609 27.438 24.516 1 94.81 167 PHE B CA 1
ATOM 2865 C C . PHE B 1 167 ? -15.039 26 24.203 1 94.81 167 PHE B C 1
ATOM 2867 O O . PHE B 1 167 ? -16.188 25.641 24.438 1 94.81 167 PHE B O 1
ATOM 2874 N N . SER B 1 168 ? -14.211 25.219 23.641 1 95.81 168 SER B N 1
ATOM 2875 C CA . SER B 1 168 ? -14.469 23.812 23.312 1 95.81 168 SER B CA 1
ATOM 2876 C C . SER B 1 168 ? -14.883 23.031 24.562 1 95.81 168 SER B C 1
ATOM 2878 O O . SER B 1 168 ? -15.844 22.266 24.531 1 95.81 168 SER B O 1
ATOM 2880 N N . MET B 1 169 ? -14.141 23.156 25.578 1 96.69 169 MET B N 1
ATOM 2881 C CA . MET B 1 169 ? -14.398 22.469 26.844 1 96.69 169 MET B CA 1
ATOM 2882 C C . MET B 1 169 ? -15.742 22.906 27.438 1 96.69 169 MET B C 1
ATOM 2884 O O . MET B 1 169 ? -16.531 22.062 27.859 1 96.69 169 MET B O 1
ATOM 2888 N N . ASP B 1 170 ? -15.953 24.203 27.484 1 95.81 170 ASP B N 1
ATOM 2889 C CA . ASP B 1 170 ? -17.172 24.766 28.078 1 95.81 170 ASP B CA 1
ATOM 2890 C C . ASP B 1 170 ? -18.406 24.266 27.344 1 95.81 170 ASP B C 1
ATOM 2892 O O . ASP B 1 170 ? -19.453 24.031 27.969 1 95.81 170 ASP B O 1
ATOM 2896 N N . LYS B 1 171 ? -18.281 24.156 26.062 1 95.75 171 LYS B N 1
ATOM 2897 C CA . LYS B 1 171 ? -19.422 23.781 25.25 1 95.75 171 LYS B CA 1
ATOM 2898 C C . LYS B 1 171 ? -19.484 22.266 25.031 1 95.75 171 LYS B C 1
ATOM 2900 O O . LYS B 1 171 ? -20.438 21.75 24.453 1 95.75 171 LYS B O 1
ATOM 2905 N N . HIS B 1 172 ? -18.469 21.625 25.484 1 96.5 172 HIS B N 1
ATOM 2906 C CA . HIS B 1 172 ? -18.359 20.172 25.375 1 96.5 172 HIS B CA 1
ATOM 2907 C C . HIS B 1 172 ? -18.391 19.734 23.906 1 96.5 172 HIS B C 1
ATOM 2909 O O . HIS B 1 172 ? -19.125 18.812 23.547 1 96.5 172 HIS B O 1
ATOM 2915 N N . ILE B 1 173 ? -17.734 20.5 23.109 1 96.25 173 ILE B N 1
ATOM 2916 C CA . ILE B 1 173 ? -17.578 20.141 21.703 1 96.25 173 ILE B CA 1
ATOM 2917 C C . ILE B 1 173 ? -16.094 20.031 21.359 1 96.25 173 ILE B C 1
ATOM 2919 O O . ILE B 1 173 ? -15.234 20.438 22.141 1 96.25 173 ILE B O 1
ATOM 2923 N N . THR B 1 174 ? -15.844 19.469 20.141 1 94.25 174 THR B N 1
ATOM 2924 C CA . THR B 1 174 ? -14.453 19.266 19.734 1 94.25 174 THR B CA 1
ATOM 2925 C C . THR B 1 174 ? -13.805 20.594 19.359 1 94.25 174 THR B C 1
ATOM 2927 O O . THR B 1 174 ? -14.508 21.562 19.031 1 94.25 174 THR B O 1
ATOM 2930 N N . LEU B 1 175 ? -12.5 20.562 19.375 1 94.38 175 LEU B N 1
ATOM 2931 C CA . LEU B 1 175 ? -11.758 21.75 18.969 1 94.38 175 LEU B CA 1
ATOM 2932 C C . LEU B 1 175 ? -12.055 22.125 17.516 1 94.38 175 LEU B C 1
ATOM 2934 O O . LEU B 1 175 ? -12.156 23.297 17.188 1 94.38 175 LEU B O 1
ATOM 2938 N N . VAL B 1 176 ? -12.188 21.141 16.719 1 95.56 176 VAL B N 1
ATOM 2939 C CA . VAL B 1 176 ? -12.469 21.312 15.305 1 95.56 176 VAL B CA 1
ATOM 2940 C C . VAL B 1 176 ? -13.836 21.984 15.133 1 95.56 176 VAL B C 1
ATOM 2942 O O . VAL B 1 176 ? -13.977 22.938 14.352 1 95.56 176 VAL B O 1
ATOM 2945 N N . GLU B 1 177 ? -14.734 21.516 15.828 1 95.81 177 GLU B N 1
ATOM 2946 C CA . GLU B 1 177 ? -16.062 22.109 15.781 1 95.81 177 GLU B CA 1
ATOM 2947 C C . GLU B 1 177 ? -16.031 23.562 16.25 1 95.81 177 GLU B C 1
ATOM 2949 O O . GLU B 1 177 ? -16.703 24.422 15.688 1 95.81 177 GLU B O 1
ATOM 2954 N N . THR B 1 178 ? -15.375 23.766 17.328 1 96.31 178 THR B N 1
ATOM 2955 C CA . THR B 1 178 ? -15.211 25.125 17.859 1 96.31 178 THR B CA 1
ATOM 2956 C C . THR B 1 178 ? -14.617 26.047 16.797 1 96.31 178 THR B C 1
ATOM 2958 O O . THR B 1 178 ? -15.086 27.172 16.609 1 96.31 178 THR B O 1
ATOM 2961 N N . CYS B 1 179 ? -13.633 25.562 16.109 1 96.19 179 CYS B N 1
ATOM 2962 C CA . CYS B 1 179 ? -12.992 26.344 15.055 1 96.19 179 CYS B CA 1
ATOM 2963 C C . CYS B 1 179 ? -13.984 26.703 13.953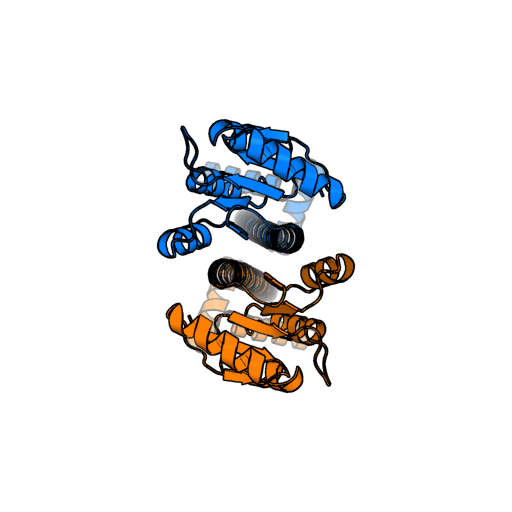 1 96.19 179 CYS B C 1
ATOM 2965 O O . CYS B 1 179 ? -14.023 27.844 13.492 1 96.19 179 CYS B O 1
ATOM 2967 N N . HIS B 1 180 ? -14.742 25.781 13.594 1 95.44 180 HIS B N 1
ATOM 2968 C CA . HIS B 1 180 ? -15.75 26.031 12.562 1 95.44 180 HIS B CA 1
ATOM 2969 C C . HIS B 1 180 ? -16.719 27.125 12.992 1 95.44 180 HIS B C 1
ATOM 2971 O O . HIS B 1 180 ? -17.109 27.969 12.188 1 95.44 180 HIS B O 1
ATOM 2977 N N . LYS B 1 181 ? -17.062 27.078 14.18 1 94.62 181 LYS B N 1
A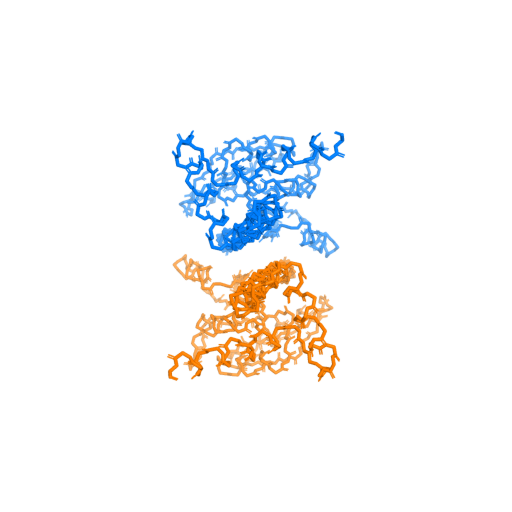TOM 2978 C CA . LYS B 1 181 ? -18 28.062 14.703 1 94.62 181 LYS B CA 1
ATOM 2979 C C . LYS B 1 181 ? -17.375 29.469 14.672 1 94.62 181 LYS B C 1
ATOM 2981 O O . LYS B 1 181 ? -18.031 30.438 14.281 1 94.62 181 LYS B O 1
ATOM 2986 N N . ILE B 1 182 ? -16.203 29.609 15.07 1 93.56 182 ILE B N 1
ATOM 2987 C CA . ILE B 1 182 ? -15.516 30.891 15.109 1 93.56 182 ILE B CA 1
ATOM 2988 C C . ILE B 1 182 ? -15.344 31.438 13.688 1 93.56 182 ILE B C 1
ATOM 2990 O O . ILE B 1 182 ? -15.625 32.625 13.43 1 93.56 182 ILE B O 1
ATOM 2994 N N . ILE B 1 183 ? -14.938 30.562 12.828 1 93.62 183 ILE B N 1
ATOM 2995 C CA . ILE B 1 183 ? -14.68 30.953 11.445 1 93.62 183 ILE B CA 1
ATOM 2996 C C . ILE B 1 183 ? -15.992 31.359 10.773 1 93.62 183 ILE B C 1
ATOM 2998 O O . ILE B 1 183 ? -16.031 32.344 10.039 1 93.62 183 ILE B O 1
ATOM 3002 N N . SER B 1 184 ? -16.969 30.625 11.086 1 93.38 184 SER B N 1
ATOM 3003 C CA . SER B 1 184 ? -18.266 30.922 10.523 1 93.38 184 SER B CA 1
ATOM 3004 C C . SER B 1 184 ? -18.812 32.25 11.062 1 93.38 184 SER B C 1
ATOM 3006 O O . SER B 1 184 ? -19.422 33.031 10.328 1 93.38 184 SER B O 1
ATOM 3008 N N . ALA B 1 185 ? -18.609 32.531 12.289 1 89.94 185 ALA B N 1
ATOM 3009 C CA . ALA B 1 185 ? -19.062 33.75 12.93 1 89.94 185 ALA B CA 1
ATOM 3010 C C . ALA B 1 185 ? -18.312 34.969 12.391 1 89.94 185 ALA B C 1
ATOM 3012 O O . ALA B 1 185 ? -18.875 36.062 12.258 1 89.94 185 ALA B O 1
ATOM 3013 N N . SER B 1 186 ? -17.125 34.875 12.141 1 87.38 186 SER B N 1
ATOM 3014 C CA . SER B 1 186 ? -16.297 35.969 11.617 1 87.38 186 SER B CA 1
ATOM 3015 C C . SER B 1 186 ? -16.734 36.344 10.211 1 87.38 186 SER B C 1
ATOM 3017 O O . SER B 1 186 ? -16.656 37.531 9.836 1 87.38 186 SER B O 1
ATOM 3019 N N . LYS B 1 187 ? -17.094 35.406 9.43 1 82.62 187 LYS B N 1
ATOM 3020 C CA . LYS B 1 187 ? -17.562 35.688 8.078 1 82.62 187 LYS B CA 1
ATOM 3021 C C . LYS B 1 187 ? -18.875 36.469 8.102 1 82.62 187 LYS B C 1
ATOM 3023 O O . LYS B 1 187 ? -19.125 37.312 7.234 1 82.62 187 LYS B O 1
ATOM 3028 N N . LYS B 1 188 ? -19.672 36.281 8.992 1 75.75 188 LYS B N 1
ATOM 3029 C CA . LYS B 1 188 ? -20.938 36.969 9.117 1 75.75 188 LYS B CA 1
ATOM 3030 C C . LYS B 1 188 ? -20.734 38.406 9.594 1 75.75 188 LYS B C 1
ATOM 3032 O O . LYS B 1 188 ? -21.469 39.312 9.188 1 75.75 188 LYS B O 1
ATOM 3037 N N . ARG B 1 189 ? -19.734 38.625 10.344 1 65.62 189 ARG B N 1
ATOM 3038 C CA . ARG B 1 189 ? -19.484 39.969 10.836 1 65.62 189 ARG B CA 1
ATOM 3039 C C . ARG B 1 189 ? -18.812 40.844 9.773 1 65.62 189 ARG B C 1
ATOM 3041 O O . ARG B 1 189 ? -18.938 42.062 9.781 1 65.62 189 ARG B O 1
ATOM 3048 N N . SER B 1 190 ? -18.062 40.188 8.914 1 56.28 190 SER B N 1
ATOM 3049 C CA . SER B 1 190 ? -17.438 40.969 7.844 1 56.28 190 SER B CA 1
ATOM 3050 C C . SER B 1 190 ? -18.453 41.344 6.77 1 56.28 190 SER B C 1
ATOM 3052 O O . SER B 1 190 ? -18.125 42.062 5.828 1 56.28 190 SER B O 1
ATOM 3054 N N . VAL B 1 191 ? -19.641 40.812 6.883 1 49.75 191 VAL B N 1
ATOM 3055 C CA . VAL B 1 191 ? -20.688 41.312 6.02 1 49.75 191 VAL B CA 1
ATOM 3056 C C . VAL B 1 191 ? -21.484 42.375 6.762 1 49.75 191 VAL B C 1
ATOM 3058 O O . VAL B 1 191 ? -21.75 42.25 7.961 1 49.75 191 VAL B O 1
#

pLDDT: mean 91.12, std 7.52, range [49.44, 98.44]

Organism: NCBI:txid103891

Foldseek 3Di:
DEEEEEAQDPVLVVVVCVLQVVVVYHHPYYHNALVVLLVCLQVVLGLEYEYEQDGPPDGRLVSQLVCVVVLSYAYAYEYQDPDPVVVVSSVVSRHQYYAHPPGDSVPVVVSSVRRNVVSVVVVVVVVVVVVVVVVVVQVVLLVQLLVLVCVVVVDDSVVSNVVLVVVCVVVVHDSNVSSVVSNVVSVVVVD/DEEEEEAQDPVLVVVVCVLQVVVVYHHPYYHNALVVLLVCLQVVLGLEYEYEQDGPPDGRLRSQLVCVVVLSYAYAYEYQDPDPVVVVSSVVSRHQYYAHPPGDSVPVVVSSVRRNVVSVVVVVVVVVVVVVVVVVVQVVLLVLLLVLVCVVVVDDSVVSNVVLVVVCVVVVHDSSVSSVVSNVVSVVVVD

Sequence (382 aa):
MKVLIVDDESLIRMDLRDQLEAADYEVIGEGRNGVEALKLAKKLKPDVILMDVKMPELDGIEAARQIRHNQWGPVVLLTAYSQQDLVKKAGQSGVYGYLIKPVREDQLVPTLEMAYHRYAEELALKFNIENLENTLEERKLIAKATGILQSLYQITEDEAYKRLRSFSMDKHITLVETCHKIISASKKRSVMKVLIVDDESLIRMDLRDQLEAADYEVIGEGRNGVEALKLAKKLKPDVILMDVKMPELDGIEAARQIRHNQWGPVVLLTAYSQQDLVKKAGQSGVYGYLIKPVREDQLVPTLEMAYHRYAEELALKFNIENLENTLEERKLIAKATGILQSLYQITEDEAYKRLRSFSMDKHITLVETCHKIISASKKRSV

Secondary structure (DSSP, 8-state):
-EEEEE-S-HHHHHHHHHHHHHTT-EEEEEESSHHHHHHHHHHH--SEEEEESS-SSS-HHHHHHHHHHTT---EEEEES---HHHHHHHHHHT-SEEEESSPPHHHHHHHHHHHHHHHHHHHHHHHHHHHHHHHHHHHHHHHHHHHHHHHHHT--HHHHHHHHHHHHHHHT--HHHHHHHHHHHHHHHT-/-EEEEE-S-HHHHHHHHHHHHHTT-EEEEEESSHHHHHHHHHHH--SEEEEESS-SSS-HHHHHHHHHHTT---EEEEES---HHHHHHHHHTT-SEEEESSPPHHHHHHHHHHHHHHHHHHHHHHHHHHHHHHHHHHHHHHHHHHHHHHHHHT--HHHHHHHHHHHHHHHT--HHHHHHHHHHHHHHHT-